Protein AF-0000000067714192 (afdb_homodimer)

InterPro domains:
  IPR023753 FAD/NAD(P)-binding domain [PF07992] (8-275)
  IPR036188 FAD/NAD(P)-binding domain superfamily [G3DSA:3.50.50.60] (8-291)
  IPR036188 FAD/NAD(P)-binding domain superfamily [G3DSA:3.50.50.60] (118-226)
  IPR036188 FAD/NAD(P)-binding domain superfamily [SSF51905] (7-292)
  IPR050097 Ferredoxin--NADP reductase type 2 [PTHR48105] (6-290)

Structure (mmCIF, N/CA/C/O backbone):
data_AF-0000000067714192-model_v1
#
loop_
_entity.id
_entity.type
_entity.pdbx_description
1 polymer 'Thioredoxin reductase'
#
loop_
_atom_site.group_PDB
_atom_site.id
_atom_site.type_symbol
_atom_site.label_atom_id
_atom_site.label_alt_id
_atom_site.label_comp_id
_atom_site.label_asym_id
_atom_site.label_entity_id
_atom_site.label_seq_id
_atom_site.pdbx_PDB_ins_code
_atom_site.Cartn_x
_atom_site.Cartn_y
_atom_site.Cartn_z
_atom_site.occupancy
_atom_site.B_iso_or_equiv
_atom_site.auth_seq_id
_atom_site.auth_comp_id
_atom_site.auth_asym_id
_atom_site.auth_atom_id
_atom_site.pdbx_PDB_model_num
ATOM 1 N N . MET A 1 1 ? -22.681 7.997 22.693 1 33.44 1 MET A N 1
ATOM 2 C CA . MET A 1 1 ? -22.367 9.138 21.837 1 33.44 1 MET A CA 1
ATOM 3 C C . MET A 1 1 ? -23.641 9.823 21.355 1 33.44 1 MET A C 1
ATOM 5 O O . MET A 1 1 ? -24.533 9.172 20.809 1 33.44 1 MET A O 1
ATOM 9 N N . SER A 1 2 ? -24.089 10.83 21.745 1 40.63 2 SER A N 1
ATOM 10 C CA . SER A 1 2 ? -25.337 11.473 21.351 1 40.63 2 SER A CA 1
ATOM 11 C C . SER A 1 2 ? -25.428 11.623 19.836 1 40.63 2 SER A C 1
ATOM 13 O O . SER A 1 2 ? -24.454 12.009 19.186 1 40.63 2 SER A O 1
ATOM 15 N N . SER A 1 3 ? -26.348 10.933 19.019 1 48.29 3 SER A N 1
ATOM 16 C CA . SER A 1 3 ? -26.81 10.822 17.64 1 48.29 3 SER A CA 1
ATOM 17 C C . SER A 1 3 ? -26.61 12.13 16.883 1 48.29 3 SER A C 1
ATOM 19 O O . SER A 1 3 ? -26.661 12.155 15.651 1 48.29 3 SER A O 1
ATOM 21 N N . HIS A 1 4 ? -26.551 13.321 17.581 1 57.47 4 HIS A N 1
ATOM 22 C CA . HIS A 1 4 ? -26.881 14.547 16.861 1 57.47 4 HIS A CA 1
ATOM 23 C C . HIS A 1 4 ? -25.623 15.325 16.492 1 57.47 4 HIS A C 1
ATOM 25 O O . HIS A 1 4 ? -25.703 16.372 15.847 1 57.47 4 HIS A O 1
ATOM 31 N N . ASP A 1 5 ? -24.314 14.76 16.749 1 85.01 5 ASP A N 1
ATOM 32 C CA . ASP A 1 5 ? -23.232 15.71 16.506 1 85.01 5 ASP A CA 1
ATOM 33 C C . ASP A 1 5 ? -22.519 15.405 15.191 1 85.01 5 ASP A C 1
ATOM 35 O O . ASP A 1 5 ? -22.354 14.24 14.824 1 85.01 5 ASP A O 1
ATOM 39 N N . LEU A 1 6 ? -22.292 16.438 14.415 1 96.52 6 LEU A N 1
ATOM 40 C CA . LEU A 1 6 ? -21.572 16.409 13.146 1 96.52 6 LEU A CA 1
ATOM 41 C C . LEU A 1 6 ? -20.115 16.009 13.357 1 96.52 6 LEU A C 1
ATOM 43 O O . LEU A 1 6 ? -19.404 16.634 14.147 1 96.52 6 LEU A O 1
ATOM 47 N N . VAL A 1 7 ? -19.767 14.896 12.833 1 98.38 7 VAL A N 1
ATOM 48 C CA . VAL A 1 7 ? -18.371 14.479 12.919 1 98.38 7 VAL A CA 1
ATOM 49 C C . VAL A 1 7 ? -17.66 14.782 11.602 1 98.38 7 VAL A C 1
ATOM 51 O O . VAL A 1 7 ? -18.307 15.036 10.583 1 98.38 7 VAL A O 1
ATOM 54 N N . ASP A 1 8 ? -16.342 14.738 11.621 1 98.67 8 ASP A N 1
ATOM 55 C CA . ASP A 1 8 ? -15.588 15.054 10.412 1 98.67 8 ASP A CA 1
ATOM 56 C C . ASP A 1 8 ? -15.742 13.953 9.365 1 98.67 8 ASP A C 1
ATOM 58 O O . ASP A 1 8 ? -15.964 14.236 8.186 1 98.67 8 ASP A O 1
ATOM 62 N N . VAL A 1 9 ? -15.603 12.678 9.811 1 98.9 9 VAL A N 1
ATOM 63 C CA . VAL A 1 9 ? -15.588 11.597 8.831 1 98.9 9 VAL A CA 1
ATOM 64 C C . VAL A 1 9 ? -16.299 10.372 9.401 1 98.9 9 VAL A C 1
ATOM 66 O O . VAL A 1 9 ? -16.08 10.002 10.557 1 98.9 9 VAL A O 1
ATOM 69 N N . VAL A 1 10 ? -17.144 9.746 8.653 1 98.88 10 VAL A N 1
ATOM 70 C CA . VAL A 1 10 ? -17.643 8.402 8.925 1 98.88 10 VAL A CA 1
ATOM 71 C C . VAL A 1 10 ? -16.993 7.405 7.969 1 98.88 10 VAL A C 1
ATOM 73 O O . VAL A 1 10 ? -16.973 7.623 6.755 1 98.88 10 VAL A O 1
ATOM 76 N N . VAL A 1 11 ? -16.433 6.384 8.485 1 98.92 11 VAL A N 1
ATOM 77 C CA . VAL A 1 11 ? -15.836 5.296 7.717 1 98.92 11 VAL A CA 1
ATOM 78 C C . VAL A 1 11 ? -16.75 4.074 7.756 1 98.92 11 VAL A C 1
ATOM 80 O O . VAL A 1 11 ? -17.104 3.589 8.833 1 98.92 11 VAL A O 1
ATOM 83 N N . VAL A 1 12 ? -17.116 3.582 6.579 1 98.76 12 VAL A N 1
ATOM 84 C CA . VAL A 1 12 ? -17.978 2.409 6.484 1 98.76 12 VAL A CA 1
ATOM 85 C C . VAL A 1 12 ? -17.128 1.159 6.264 1 98.76 12 VAL A C 1
ATOM 87 O O . VAL A 1 12 ? -16.699 0.882 5.141 1 98.76 12 VAL A O 1
ATOM 90 N N . GLY A 1 13 ? -16.93 0.398 7.322 1 98.19 13 GLY A N 1
ATOM 91 C CA . GLY A 1 13 ? -16.106 -0.799 7.272 1 98.19 13 GLY A CA 1
ATOM 92 C C . GLY A 1 13 ? -14.845 -0.691 8.109 1 98.19 13 GLY A C 1
ATOM 93 O O . GLY A 1 13 ? -14.107 0.291 8.006 1 98.19 13 GLY A O 1
ATOM 94 N N . ALA A 1 14 ? -14.579 -1.735 8.868 1 97.88 14 ALA A N 1
ATOM 95 C CA . ALA A 1 14 ? -13.398 -1.758 9.727 1 97.88 14 ALA A CA 1
ATOM 96 C C . ALA A 1 14 ? -12.445 -2.878 9.32 1 97.88 14 ALA A C 1
ATOM 98 O O . ALA A 1 14 ? -11.911 -3.588 10.175 1 97.88 14 ALA A O 1
ATOM 99 N N . GLY A 1 15 ? -12.354 -3.084 8.02 1 97.25 15 GLY A N 1
ATOM 100 C CA . GLY A 1 15 ? -11.248 -3.879 7.512 1 97.25 15 GLY A CA 1
ATOM 101 C C . GLY A 1 15 ? -9.929 -3.13 7.504 1 97.25 15 GLY A C 1
ATOM 102 O O . GLY A 1 15 ? -9.811 -2.064 8.111 1 97.25 15 GLY A O 1
ATOM 103 N N . ALA A 1 16 ? -8.977 -3.646 6.819 1 97 16 ALA A N 1
ATOM 104 C CA . ALA A 1 16 ? -7.634 -3.073 6.791 1 97 16 ALA A CA 1
ATOM 105 C C . ALA A 1 16 ? -7.662 -1.632 6.288 1 97 16 ALA A C 1
ATOM 107 O O . ALA A 1 16 ? -7.055 -0.745 6.892 1 97 16 ALA A O 1
ATOM 108 N N . ALA A 1 17 ? -8.374 -1.4 5.225 1 97.88 17 ALA A N 1
ATOM 109 C CA . ALA A 1 17 ? -8.434 -0.069 4.628 1 97.88 17 ALA A CA 1
ATOM 110 C C . ALA A 1 17 ? -9.125 0.921 5.562 1 97.88 17 ALA A C 1
ATOM 112 O O . ALA A 1 17 ? -8.62 2.022 5.794 1 97.88 17 ALA A O 1
ATOM 113 N N . GLY A 1 18 ? -10.273 0.544 6.065 1 98.68 18 GLY A N 1
ATOM 114 C CA . GLY A 1 18 ? -11.028 1.427 6.94 1 98.68 18 GLY A CA 1
ATOM 115 C C . GLY A 1 18 ? -10.28 1.79 8.21 1 98.68 18 GLY A C 1
ATOM 116 O O . GLY A 1 18 ? -10.261 2.954 8.614 1 98.68 18 GLY A O 1
ATOM 117 N N . LEU A 1 19 ? -9.668 0.825 8.804 1 98.76 19 LEU A N 1
ATOM 118 C CA . LEU A 1 19 ? -8.937 1.064 10.043 1 98.76 19 LEU A CA 1
ATOM 119 C C . LEU A 1 19 ? -7.691 1.905 9.786 1 98.76 19 LEU A C 1
ATOM 121 O O . LEU A 1 19 ? -7.346 2.773 10.592 1 98.76 19 LEU A O 1
ATOM 125 N N . ALA A 1 20 ? -7.006 1.653 8.679 1 98.61 20 ALA A N 1
ATOM 126 C CA . ALA A 1 20 ? -5.843 2.466 8.334 1 98.61 20 ALA A CA 1
ATOM 127 C C . ALA A 1 20 ? -6.238 3.923 8.113 1 98.61 20 ALA A C 1
ATOM 129 O O . ALA A 1 20 ? -5.539 4.837 8.557 1 98.61 20 ALA A O 1
ATOM 130 N N . ALA A 1 21 ? -7.325 4.128 7.429 1 98.78 21 ALA A N 1
ATOM 131 C CA . ALA A 1 21 ? -7.836 5.482 7.231 1 98.78 21 ALA A CA 1
ATOM 132 C C . ALA A 1 21 ? -8.164 6.145 8.565 1 98.78 21 ALA A C 1
ATOM 134 O O . ALA A 1 21 ? -7.83 7.312 8.784 1 98.78 21 ALA A O 1
ATOM 135 N N . ALA A 1 22 ? -8.811 5.397 9.41 1 98.89 22 ALA A N 1
ATOM 136 C CA . ALA A 1 22 ? -9.234 5.91 10.711 1 98.89 22 ALA A CA 1
ATOM 137 C C . ALA A 1 22 ? -8.031 6.328 11.552 1 98.89 22 ALA A C 1
ATOM 139 O O . ALA A 1 22 ? -8.058 7.37 12.21 1 98.89 22 ALA A O 1
ATOM 140 N N . VAL A 1 23 ? -6.982 5.546 11.557 1 98.78 23 VAL A N 1
ATOM 141 C CA . VAL A 1 23 ? -5.774 5.871 12.309 1 98.78 23 VAL A CA 1
ATOM 142 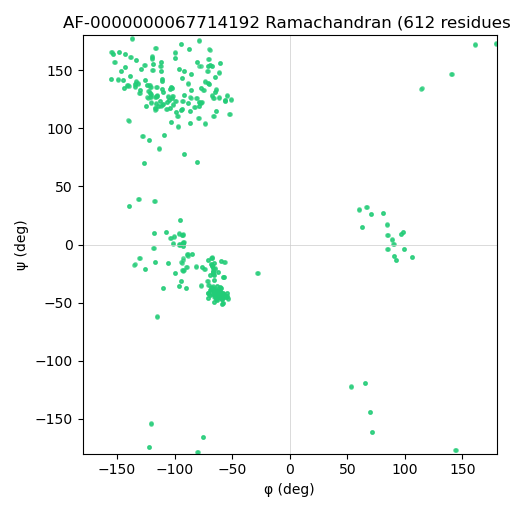C C . VAL A 1 23 ? -5.155 7.156 11.762 1 98.78 23 VAL A C 1
ATOM 144 O O . VAL A 1 23 ? -4.821 8.065 12.526 1 98.78 23 VAL A O 1
ATOM 147 N N . ALA A 1 24 ? -5.027 7.24 10.439 1 98.5 24 ALA A N 1
ATOM 148 C CA . ALA A 1 24 ? -4.46 8.435 9.821 1 98.5 24 ALA A CA 1
ATOM 149 C C . ALA A 1 24 ? -5.257 9.68 10.2 1 98.5 24 ALA A C 1
ATOM 151 O O . ALA A 1 24 ? -4.679 10.718 10.531 1 98.5 24 ALA A O 1
ATOM 152 N N . LEU A 1 25 ? -6.543 9.571 10.159 1 98.81 25 LEU A N 1
ATOM 153 C CA . LEU A 1 25 ? -7.42 10.693 10.478 1 98.81 25 LEU A CA 1
ATOM 154 C C . LEU A 1 25 ? -7.383 11.004 11.971 1 98.81 25 LEU A C 1
ATOM 156 O O . LEU A 1 25 ? -7.376 12.172 12.365 1 98.81 25 LEU A O 1
ATOM 160 N N . GLY A 1 26 ? -7.397 9.916 12.782 1 98.67 26 GLY A N 1
ATOM 161 C CA . GLY A 1 26 ? -7.262 10.121 14.216 1 98.67 26 GLY A CA 1
ATOM 162 C C . GLY A 1 26 ? -5.985 10.845 14.598 1 98.67 26 GLY A C 1
ATOM 163 O O . GLY A 1 26 ? -6.013 11.783 15.398 1 98.67 26 GLY A O 1
ATOM 164 N N . ARG A 1 27 ? -4.897 10.507 13.988 1 98.48 27 ARG A N 1
ATOM 165 C CA . ARG A 1 27 ? -3.607 11.139 14.247 1 98.48 27 ARG A CA 1
ATOM 166 C C . ARG A 1 27 ? -3.602 12.588 13.772 1 98.48 27 ARG A C 1
ATOM 168 O O . ARG A 1 27 ? -2.722 13.366 14.145 1 98.48 27 ARG A O 1
ATOM 175 N N . SER A 1 28 ? -4.52 12.897 12.93 1 98.27 28 SER A N 1
ATOM 176 C CA . SER A 1 28 ? -4.67 14.264 12.44 1 98.27 28 SER A CA 1
ATOM 177 C C . SER A 1 28 ? -5.727 15.023 13.235 1 98.27 28 SER A C 1
ATOM 179 O O . SER A 1 28 ? -6.211 16.068 12.795 1 98.27 28 SER A O 1
ATOM 181 N N . LEU A 1 29 ? -6.212 14.462 14.339 1 98.31 29 LEU A N 1
ATOM 182 C CA . LEU A 1 29 ? -7.09 15.069 15.335 1 98.31 29 LEU A CA 1
ATOM 183 C C . LEU A 1 29 ? -8.492 15.274 14.771 1 98.31 29 LEU A C 1
ATOM 185 O O . LEU A 1 29 ? -9.2 16.198 15.177 1 98.31 29 LEU A O 1
ATOM 189 N N . ARG A 1 30 ? -8.861 14.502 13.831 1 98.63 30 ARG A N 1
ATOM 190 C CA . ARG A 1 30 ? -10.212 14.564 13.283 1 98.63 30 ARG A CA 1
ATOM 191 C C . ARG A 1 30 ? -11.175 13.712 14.103 1 98.63 30 ARG A C 1
ATOM 193 O O . ARG A 1 30 ? -10.786 12.678 14.65 1 98.63 30 ARG A O 1
ATOM 200 N N . SER A 1 31 ? -12.375 14.146 14.19 1 98.68 31 SER A N 1
ATOM 201 C CA . SER A 1 31 ? -13.421 13.302 14.758 1 98.68 31 SER A CA 1
ATOM 202 C C . SER A 1 31 ? -13.884 12.248 13.758 1 98.68 31 SER A C 1
ATOM 204 O O . SER A 1 31 ? -14.347 12.582 12.665 1 98.68 31 SER A O 1
ATOM 206 N N . VAL A 1 32 ? -13.757 10.95 14.154 1 98.83 32 VAL A N 1
ATOM 207 C CA . VAL A 1 32 ? -14.013 9.854 13.226 1 98.83 32 VAL A CA 1
ATOM 208 C C . VAL A 1 32 ? -14.882 8.796 13.903 1 98.83 32 VAL A C 1
ATOM 210 O O . VAL A 1 32 ? -14.65 8.442 15.061 1 98.83 32 VAL A O 1
ATOM 213 N N . ILE A 1 33 ? -15.887 8.304 13.193 1 98.8 33 ILE A N 1
ATOM 214 C CA . ILE A 1 33 ? -16.664 7.138 13.6 1 98.8 33 ILE A CA 1
ATOM 215 C C . ILE A 1 33 ? -16.564 6.053 12.531 1 98.8 33 ILE A C 1
ATOM 217 O O . ILE A 1 33 ? -16.808 6.312 11.35 1 98.8 33 ILE A O 1
ATOM 221 N N . VAL A 1 34 ? -16.179 4.854 12.917 1 98.8 34 VAL A N 1
ATOM 222 C CA . VAL A 1 34 ? -16.151 3.689 12.038 1 98.8 34 VAL A CA 1
ATOM 223 C C . VAL A 1 34 ? -17.355 2.795 12.327 1 98.8 34 VAL A C 1
ATOM 225 O O . VAL A 1 34 ? -17.604 2.43 13.478 1 98.8 34 VAL A O 1
ATOM 228 N N . ILE A 1 35 ? -18.109 2.488 11.296 1 98.6 35 ILE A N 1
ATOM 229 C CA . ILE A 1 35 ? -19.242 1.576 11.416 1 98.6 35 ILE A CA 1
ATOM 230 C C . ILE A 1 35 ? -18.9 0.239 10.763 1 98.6 35 ILE A C 1
ATOM 232 O O . ILE A 1 35 ? -18.555 0.189 9.58 1 98.6 35 ILE A O 1
ATOM 236 N N . ASP A 1 36 ? -18.965 -0.842 11.477 1 97.31 36 ASP A N 1
ATOM 237 C CA . ASP A 1 36 ? -18.548 -2.147 10.975 1 97.31 36 ASP A CA 1
ATOM 238 C C . ASP A 1 36 ? -19.623 -3.202 11.228 1 97.31 36 ASP A C 1
ATOM 240 O O . ASP A 1 36 ? -20.097 -3.354 12.356 1 97.31 36 ASP A O 1
ATOM 244 N N . ALA A 1 37 ? -19.959 -3.943 10.207 1 94.12 37 ALA A N 1
ATOM 245 C CA . ALA A 1 37 ? -21.007 -4.957 10.301 1 94.12 37 ALA A CA 1
ATOM 246 C C . ALA A 1 37 ? -20.433 -6.298 10.748 1 94.12 37 ALA A C 1
ATOM 248 O O . ALA A 1 37 ? -21.175 -7.265 10.94 1 94.12 37 ALA A O 1
ATOM 249 N N . GLY A 1 38 ? -19.096 -6.433 10.835 1 89.05 38 GLY A N 1
ATOM 250 C CA . GLY A 1 38 ? -18.463 -7.636 11.351 1 89.05 38 GLY A CA 1
ATOM 251 C C . GLY A 1 38 ? -18.367 -8.748 10.323 1 89.05 38 GLY A C 1
ATOM 252 O O . GLY A 1 38 ? -18.437 -9.929 10.669 1 89.05 38 GLY A O 1
ATOM 253 N N . GLN A 1 39 ? -18.317 -8.421 9.081 1 83.65 39 GLN A N 1
ATOM 254 C CA . GLN A 1 39 ? -18.246 -9.41 8.011 1 83.65 39 GLN A CA 1
ATOM 255 C C . GLN A 1 39 ? -17.069 -9.129 7.08 1 83.65 39 GLN A C 1
ATOM 257 O O . GLN A 1 39 ? -17.262 -8.841 5.897 1 83.65 39 GLN A O 1
ATOM 262 N N . PRO A 1 40 ? -15.895 -9.372 7.65 1 81.53 40 PRO A N 1
ATOM 263 C CA . PRO A 1 40 ? -14.73 -9.105 6.804 1 81.53 40 PRO A CA 1
ATOM 264 C C . PRO A 1 40 ? -14.57 -10.127 5.681 1 81.53 40 PRO A C 1
ATOM 266 O O . PRO A 1 40 ? -14.871 -11.309 5.869 1 81.53 40 PRO A O 1
ATOM 269 N N . ARG A 1 41 ? -14.015 -9.677 4.576 1 79.26 41 ARG A N 1
ATOM 270 C CA . ARG A 1 41 ? -13.801 -10.521 3.405 1 79.26 41 ARG A CA 1
ATOM 271 C C . ARG A 1 41 ? -12.889 -11.697 3.736 1 79.26 41 ARG A C 1
ATOM 273 O O . ARG A 1 41 ? -13.094 -12.807 3.242 1 79.26 41 ARG A O 1
ATOM 280 N N . ASN A 1 42 ? -11.914 -11.468 4.58 1 76.67 42 ASN A N 1
ATOM 281 C CA . ASN A 1 42 ? -10.875 -12.462 4.83 1 76.67 42 ASN A CA 1
ATOM 282 C C . ASN A 1 42 ? -11.2 -13.317 6.052 1 76.67 42 ASN A C 1
ATOM 284 O O . ASN A 1 42 ? -10.31 -13.938 6.635 1 76.67 42 ASN A O 1
ATOM 288 N N . SER A 1 43 ? -12.431 -13.372 6.415 1 77.48 43 SER A N 1
ATOM 289 C CA . SER A 1 43 ? -12.823 -14.095 7.62 1 77.48 43 SER A CA 1
ATOM 290 C C . SER A 1 43 ? -12.617 -15.597 7.456 1 77.48 43 SER A C 1
ATOM 292 O O . SER A 1 43 ? -12.536 -16.329 8.444 1 77.48 43 SER A O 1
ATOM 294 N N . TYR A 1 44 ? -12.369 -16.011 6.297 1 79.62 44 TYR A N 1
ATOM 295 C CA . TYR A 1 44 ? -12.276 -17.439 6.014 1 79.62 44 TYR A CA 1
ATOM 296 C C . TYR A 1 44 ? -10.832 -17.919 6.098 1 79.62 44 TYR A C 1
ATOM 298 O O . TYR A 1 44 ? -10.575 -19.123 6.172 1 79.62 44 TYR A O 1
ATOM 306 N N . ALA A 1 45 ? -9.924 -16.949 6.081 1 84.37 45 ALA A N 1
ATOM 307 C CA . ALA A 1 45 ? -8.506 -17.3 6.05 1 84.37 45 ALA A CA 1
ATOM 308 C C . ALA A 1 45 ? -7.934 -17.394 7.462 1 84.37 45 ALA A C 1
ATOM 310 O O . ALA A 1 45 ? -8.367 -16.673 8.363 1 84.37 45 ALA A O 1
ATOM 311 N N . HIS A 1 46 ? -6.961 -18.247 7.586 1 88.64 46 HIS A N 1
ATOM 312 C CA . HIS A 1 46 ? -6.33 -18.424 8.889 1 88.64 46 HIS A CA 1
ATOM 313 C C . HIS A 1 46 ? -5.114 -17.516 9.041 1 88.64 46 HIS A C 1
ATOM 315 O O . HIS A 1 46 ? -4.652 -17.272 10.157 1 88.64 46 HIS A O 1
ATOM 321 N N . ALA A 1 47 ? -4.611 -17.125 7.938 1 93.54 47 ALA A N 1
ATOM 322 C CA . ALA A 1 47 ? -3.383 -16.335 7.955 1 93.54 47 ALA A CA 1
ATOM 323 C C . ALA A 1 47 ? -3.382 -15.299 6.835 1 93.54 47 ALA A C 1
ATOM 325 O O . ALA A 1 47 ? -3.903 -15.552 5.746 1 93.54 47 ALA A O 1
ATOM 326 N N . ALA A 1 48 ? -2.882 -14.168 7.142 1 94.33 48 ALA A N 1
ATOM 327 C CA . ALA A 1 48 ? -2.58 -13.154 6.135 1 94.33 48 ALA A CA 1
ATOM 328 C C . ALA A 1 48 ? -1.085 -13.113 5.83 1 94.33 48 ALA A C 1
ATOM 330 O O . ALA A 1 48 ? -0.258 -13.117 6.745 1 94.33 48 ALA A O 1
ATOM 331 N N . HIS A 1 49 ? -0.792 -13.068 4.569 1 95.75 49 HIS A N 1
ATOM 332 C CA . HIS A 1 49 ? 0.604 -13.079 4.145 1 95.75 49 HIS A CA 1
ATOM 333 C C . HIS A 1 49 ? 0.952 -11.817 3.362 1 95.75 49 HIS A C 1
ATOM 335 O O . HIS A 1 49 ? 0.059 -11.097 2.909 1 95.75 49 HIS A O 1
ATOM 341 N N . ASN A 1 50 ? 2.252 -11.514 3.237 1 96.43 50 ASN A N 1
ATOM 342 C CA . ASN A 1 50 ? 2.754 -10.307 2.589 1 96.43 50 ASN A CA 1
ATOM 343 C C . ASN A 1 50 ? 2.381 -9.053 3.375 1 96.43 50 ASN A C 1
ATOM 345 O O . ASN A 1 50 ? 2.055 -8.021 2.786 1 96.43 50 ASN A O 1
ATOM 349 N N . VAL A 1 51 ? 2.324 -9.202 4.656 1 96.54 51 VAL A N 1
ATOM 350 C CA . VAL A 1 51 ? 2.177 -8.095 5.595 1 96.54 51 VAL A CA 1
ATOM 351 C C . VAL A 1 51 ? 3.478 -7.899 6.37 1 96.54 51 VAL A C 1
ATOM 353 O O . VAL A 1 51 ? 3.694 -8.536 7.403 1 96.54 51 VAL A O 1
ATOM 356 N N . LEU A 1 52 ? 4.294 -7.029 5.894 1 96.4 52 LEU A N 1
ATOM 357 C CA . LEU A 1 52 ? 5.669 -6.892 6.363 1 96.4 52 LEU A CA 1
ATOM 358 C C . LEU A 1 52 ? 5.715 -6.772 7.883 1 96.4 52 LEU A C 1
ATOM 360 O O . LEU A 1 52 ? 5.072 -5.893 8.46 1 96.4 52 LEU A O 1
ATOM 364 N N . GLY A 1 53 ? 6.433 -7.581 8.51 1 97.23 53 GLY A N 1
ATOM 365 C CA . GLY A 1 53 ? 6.605 -7.596 9.954 1 97.23 53 GLY A CA 1
ATOM 366 C C . GLY A 1 53 ? 5.519 -8.37 10.677 1 97.23 53 GLY A C 1
ATOM 367 O O . GLY A 1 53 ? 5.556 -8.504 11.902 1 97.23 53 GLY A O 1
ATOM 368 N N . GLN A 1 54 ? 4.533 -8.858 9.958 1 97.53 54 GLN A N 1
ATOM 369 C CA . GLN A 1 54 ? 3.42 -9.605 10.534 1 97.53 54 GLN A CA 1
ATOM 370 C C . GLN A 1 54 ? 3.037 -10.789 9.651 1 97.53 54 GLN A C 1
ATOM 372 O O . GLN A 1 54 ? 1.853 -11.079 9.471 1 97.53 54 GLN A O 1
ATOM 377 N N . GLU A 1 55 ? 4.015 -11.355 9.002 1 96.82 55 GLU A N 1
ATOM 378 C CA . GLU A 1 55 ? 3.806 -12.477 8.093 1 96.82 55 GLU A CA 1
ATOM 379 C C . GLU A 1 55 ? 3.101 -13.634 8.797 1 96.82 55 GLU A C 1
ATOM 381 O O . GLU A 1 55 ? 3.581 -14.13 9.818 1 96.82 55 GLU A O 1
ATOM 386 N N . GLY A 1 56 ? 1.943 -14.08 8.222 1 95.83 56 GLY A N 1
ATOM 387 C CA . GLY A 1 56 ? 1.226 -15.224 8.763 1 95.83 56 GLY A CA 1
ATOM 388 C C . GLY A 1 56 ? 0.28 -14.856 9.89 1 95.83 56 GLY A C 1
ATOM 389 O O . GLY A 1 56 ? -0.326 -15.733 10.51 1 95.83 56 GLY A O 1
ATOM 390 N N . ILE A 1 57 ? 0.105 -13.607 10.11 1 96.51 57 ILE A N 1
ATOM 391 C CA . ILE A 1 57 ? -0.77 -13.174 11.195 1 96.51 57 ILE A CA 1
ATOM 392 C C . ILE A 1 57 ? -2.208 -13.592 10.896 1 96.51 57 ILE A C 1
ATOM 394 O O . ILE A 1 57 ? -2.651 -13.536 9.746 1 96.51 57 ILE A O 1
ATOM 398 N N . ALA A 1 58 ? -2.932 -13.961 11.939 1 95.79 58 ALA A N 1
ATOM 399 C CA . ALA A 1 58 ? -4.364 -14.186 11.763 1 95.79 58 ALA A CA 1
ATOM 400 C C . ALA A 1 58 ? -5.082 -12.891 11.396 1 95.79 58 ALA A C 1
ATOM 402 O O . ALA A 1 58 ? -4.894 -11.862 12.05 1 95.79 58 ALA A O 1
ATOM 403 N N . PRO A 1 59 ? -5.91 -12.903 10.383 1 94.34 59 PRO A N 1
ATOM 404 C CA . PRO A 1 59 ? -6.592 -11.676 9.965 1 94.34 59 PRO A CA 1
ATOM 405 C C . PRO A 1 59 ? -7.359 -11.01 11.105 1 94.34 59 PRO A C 1
ATOM 407 O O . PRO A 1 59 ? -7.306 -9.786 11.257 1 94.34 59 PRO A O 1
ATOM 410 N N . ALA A 1 60 ? -8.02 -11.776 11.899 1 94.95 60 ALA A N 1
ATOM 411 C CA . ALA A 1 60 ? -8.77 -11.235 13.03 1 94.95 60 ALA A CA 1
ATOM 412 C C . ALA A 1 60 ? -7.845 -10.513 14.006 1 94.95 60 ALA A C 1
ATOM 414 O O . ALA A 1 60 ? -8.209 -9.475 14.563 1 94.95 60 ALA A O 1
ATOM 415 N N . GLU A 1 61 ? -6.69 -11.08 14.254 1 97 61 GLU A N 1
ATOM 416 C CA . GLU A 1 61 ? -5.72 -10.449 15.144 1 97 61 GLU A CA 1
ATOM 417 C C . GLU A 1 61 ? -5.24 -9.115 14.58 1 97 61 GLU A C 1
ATOM 419 O O . GLU A 1 61 ? -5.127 -8.13 15.313 1 97 61 GLU A O 1
ATOM 424 N N . LEU A 1 62 ? -4.937 -9.066 13.299 1 97.09 62 LEU A N 1
ATOM 425 C CA . LEU A 1 62 ? -4.526 -7.827 12.649 1 97.09 62 LEU A CA 1
ATOM 426 C C . LEU A 1 62 ? -5.588 -6.746 12.819 1 97.09 62 LEU A C 1
ATOM 428 O O . LEU A 1 62 ? -5.27 -5.605 13.164 1 97.09 62 LEU A O 1
ATOM 432 N N . LEU A 1 63 ? -6.823 -7.093 12.614 1 97.08 63 LEU A N 1
ATOM 433 C CA . LEU A 1 63 ? -7.911 -6.125 12.701 1 97.08 63 LEU A CA 1
ATOM 434 C C . LEU A 1 63 ? -8.111 -5.661 14.14 1 97.08 63 LEU A C 1
ATOM 436 O O . LEU A 1 63 ? -8.41 -4.49 14.383 1 97.08 63 LEU A O 1
ATOM 440 N N . GLU A 1 64 ? -7.938 -6.593 15.044 1 97.6 64 GLU A N 1
ATOM 441 C CA . GLU A 1 64 ? -8.054 -6.209 16.448 1 97.6 64 GLU A CA 1
ATOM 442 C C . GLU A 1 64 ? -6.967 -5.213 16.84 1 97.6 64 GLU A C 1
ATOM 444 O O . GLU A 1 64 ? -7.232 -4.25 17.563 1 97.6 64 GLU A O 1
ATOM 449 N N . LYS A 1 65 ? -5.754 -5.442 16.424 1 98.28 65 LYS A N 1
ATOM 450 C CA . LYS A 1 65 ? -4.676 -4.484 16.652 1 98.28 65 LYS A CA 1
ATOM 451 C C . LYS A 1 65 ? -5.007 -3.128 16.036 1 98.28 65 LYS A C 1
ATOM 453 O O . LYS A 1 65 ? -4.809 -2.088 16.669 1 98.28 65 LYS A O 1
ATOM 458 N N . GLY A 1 66 ? -5.532 -3.155 14.788 1 98.28 66 GLY A N 1
ATOM 459 C CA . GLY A 1 66 ? -5.919 -1.926 14.114 1 98.28 66 GLY A CA 1
ATOM 460 C C . GLY A 1 66 ? -7.001 -1.159 14.849 1 98.28 66 GLY A C 1
ATOM 461 O O . GLY A 1 66 ? -6.949 0.07 14.935 1 98.28 66 GLY A O 1
ATOM 462 N N . ARG A 1 67 ? -7.978 -1.887 15.368 1 98.56 67 ARG A N 1
ATOM 463 C CA . ARG A 1 67 ? -9.048 -1.261 16.139 1 98.56 67 ARG A CA 1
ATOM 464 C C . ARG A 1 67 ? -8.497 -0.585 17.39 1 98.56 67 ARG A C 1
ATOM 466 O O . ARG A 1 67 ? -8.894 0.534 17.723 1 98.56 67 ARG A O 1
ATOM 473 N N . ALA A 1 68 ? -7.636 -1.285 18.071 1 98.78 68 ALA A N 1
ATOM 474 C CA . ALA A 1 68 ? -7.033 -0.725 19.278 1 98.78 68 ALA A CA 1
ATOM 475 C C . ALA A 1 68 ? -6.246 0.543 18.959 1 98.78 68 ALA A C 1
ATOM 477 O O . ALA A 1 68 ? -6.32 1.529 19.697 1 98.78 68 ALA A O 1
ATOM 478 N N . GLU A 1 69 ? -5.503 0.512 17.907 1 98.71 69 GLU A N 1
ATOM 479 C CA . GLU A 1 69 ? -4.744 1.68 17.469 1 98.71 69 GLU A CA 1
ATOM 480 C C . GLU A 1 69 ? -5.665 2.863 17.186 1 98.71 69 GLU A C 1
ATOM 482 O O . GLU A 1 69 ? -5.426 3.972 17.667 1 98.71 69 GLU A O 1
ATOM 487 N N . ALA A 1 70 ? -6.682 2.618 16.395 1 98.76 70 ALA A N 1
ATOM 488 C CA . ALA A 1 70 ? -7.63 3.676 16.057 1 98.76 70 ALA A CA 1
ATOM 489 C C . ALA A 1 70 ? -8.251 4.278 17.315 1 98.76 70 ALA A C 1
ATOM 491 O O . ALA A 1 70 ? -8.306 5.501 17.463 1 98.76 70 ALA A O 1
ATOM 492 N N . ARG A 1 71 ? -8.634 3.454 18.248 1 98.76 71 ARG A N 1
ATOM 493 C CA . ARG A 1 71 ? -9.244 3.919 19.489 1 98.76 71 ARG A CA 1
ATOM 494 C C . ARG A 1 71 ? -8.268 4.77 20.294 1 98.76 71 ARG A C 1
ATOM 496 O O . ARG A 1 71 ? -8.669 5.738 20.943 1 98.76 71 ARG A O 1
ATOM 503 N N . SER A 1 72 ? -7.048 4.417 20.248 1 98.57 72 SER A N 1
ATOM 504 C CA . SER A 1 72 ? -6.04 5.133 21.023 1 98.57 72 SER A CA 1
ATOM 505 C C . SER A 1 72 ? -5.881 6.567 20.531 1 98.57 72 SER A C 1
ATOM 507 O O . SER A 1 72 ? -5.364 7.422 21.253 1 98.57 72 SER A O 1
ATOM 509 N N . TYR A 1 73 ? -6.365 6.857 19.361 1 98.43 73 TYR A N 1
ATOM 510 C CA . TYR A 1 73 ? -6.274 8.208 18.819 1 98.43 73 TYR A CA 1
ATOM 511 C C . TYR A 1 73 ? -7.635 8.895 18.834 1 98.43 73 TYR A C 1
ATOM 513 O O . TYR A 1 73 ? -7.845 9.886 18.131 1 98.43 73 TYR A O 1
ATOM 521 N N . GLY A 1 74 ? -8.611 8.29 19.514 1 98.28 74 GLY A N 1
ATOM 522 C CA . GLY A 1 74 ? -9.888 8.941 19.76 1 98.28 74 GLY A CA 1
ATOM 523 C C . GLY A 1 74 ? -10.961 8.546 18.764 1 98.28 74 GLY A C 1
ATOM 524 O O . GLY A 1 74 ? -12.068 9.089 18.787 1 98.28 74 GLY A O 1
ATOM 525 N N . VAL A 1 75 ? -10.71 7.554 17.924 1 98.75 75 VAL A N 1
ATOM 526 C CA . VAL A 1 75 ? -11.684 7.081 16.946 1 98.75 75 VAL A CA 1
ATOM 527 C C . VAL A 1 75 ? -12.737 6.22 17.639 1 98.75 75 VAL A C 1
ATOM 529 O O . VAL A 1 75 ? -12.406 5.382 18.482 1 98.75 75 VAL A O 1
ATOM 532 N N . THR A 1 76 ? -13.947 6.458 17.317 1 98.57 76 THR A N 1
ATOM 533 C CA . THR A 1 76 ? -15.027 5.594 17.779 1 98.57 76 THR A CA 1
ATOM 534 C C . THR A 1 76 ? -15.305 4.487 16.767 1 98.57 76 THR A C 1
ATOM 536 O O . THR A 1 76 ? -15.455 4.754 15.573 1 98.57 76 THR A O 1
ATOM 539 N N . ILE A 1 77 ? -15.333 3.289 17.22 1 98.34 77 ILE A N 1
ATOM 540 C CA . ILE A 1 77 ? -15.701 2.15 16.387 1 98.34 77 ILE A CA 1
ATOM 541 C C . ILE A 1 77 ? -16.987 1.518 16.916 1 98.34 77 ILE A C 1
ATOM 543 O O . ILE A 1 77 ? -17.037 1.064 18.062 1 98.34 77 ILE A O 1
ATOM 547 N N . ALA A 1 78 ? -17.951 1.481 16.098 1 97.02 78 ALA A N 1
ATOM 548 C CA . ALA A 1 78 ? -19.257 0.985 16.523 1 97.02 78 ALA A CA 1
ATOM 549 C C . ALA A 1 78 ? -19.725 -0.161 15.631 1 97.02 78 ALA A C 1
ATOM 551 O O . ALA A 1 78 ? -19.545 -0.121 14.412 1 97.02 78 ALA A O 1
ATOM 552 N N . PRO A 1 79 ? -20.276 -1.176 16.28 1 96.58 79 PRO A N 1
ATOM 553 C CA . PRO A 1 79 ? -20.903 -2.22 15.466 1 96.58 79 PRO A CA 1
ATOM 554 C C . PRO A 1 79 ? -22.183 -1.746 14.782 1 96.58 79 PRO A C 1
ATOM 556 O O . PRO A 1 79 ? -22.946 -0.969 15.361 1 96.58 79 PRO A O 1
ATOM 559 N N . GLY A 1 80 ? -22.34 -2.128 13.559 1 96.7 80 GLY A N 1
ATOM 560 C CA . GLY A 1 80 ? -23.553 -1.783 12.835 1 96.7 80 GLY A CA 1
ATOM 561 C C . GLY A 1 80 ? -23.399 -1.885 11.329 1 96.7 80 GLY A C 1
ATOM 562 O O . GLY A 1 80 ? -22.308 -2.166 10.829 1 96.7 80 GLY A O 1
ATOM 563 N N . ARG A 1 81 ? -24.515 -1.737 10.71 1 97.3 81 ARG A N 1
ATOM 564 C CA . ARG A 1 81 ? -24.575 -1.692 9.252 1 97.3 81 ARG A CA 1
ATOM 565 C C . ARG A 1 81 ? -25.18 -0.378 8.769 1 97.3 81 ARG A C 1
ATOM 567 O O . ARG A 1 81 ? -26.201 0.071 9.293 1 97.3 81 ARG A O 1
ATOM 574 N N . VAL A 1 82 ? -24.499 0.272 7.866 1 98.06 82 VAL A N 1
ATOM 575 C CA . VAL A 1 82 ? -25.065 1.479 7.272 1 98.06 82 VAL A CA 1
ATOM 576 C C . VAL A 1 82 ? -26.137 1.099 6.252 1 98.06 82 VAL A C 1
ATOM 578 O O . VAL A 1 82 ? -25.859 0.381 5.289 1 98.06 82 VAL A O 1
ATOM 581 N N . ALA A 1 83 ? -27.318 1.583 6.447 1 97.8 83 ALA A N 1
ATOM 582 C CA . ALA A 1 83 ? -28.446 1.222 5.592 1 97.8 83 ALA A CA 1
ATOM 583 C C . ALA A 1 83 ? -28.665 2.268 4.503 1 97.8 83 ALA A C 1
ATOM 585 O O . ALA A 1 83 ? -29.087 1.937 3.392 1 97.8 83 ALA A O 1
ATOM 586 N N . LYS A 1 84 ? -28.416 3.504 4.898 1 97.93 84 LYS A N 1
ATOM 587 C CA . LYS A 1 84 ? -28.745 4.601 3.992 1 97.93 84 LYS A CA 1
ATOM 588 C C . LYS A 1 84 ? -27.791 5.777 4.184 1 97.93 84 LYS A C 1
ATOM 590 O O . LYS A 1 84 ? -27.378 6.071 5.308 1 97.93 84 LYS A O 1
ATOM 595 N N . VAL A 1 85 ? -27.434 6.413 3.07 1 98.54 85 VAL A N 1
ATOM 596 C CA . VAL A 1 85 ? -26.658 7.648 3.095 1 98.54 85 VAL A CA 1
ATOM 597 C C . VAL A 1 85 ? -27.33 8.699 2.215 1 98.54 85 VAL A C 1
ATOM 599 O O . VAL A 1 85 ? -27.738 8.406 1.088 1 98.54 85 VAL A O 1
ATOM 602 N N . GLU A 1 86 ? -27.466 9.885 2.73 1 98.01 86 GLU A N 1
ATOM 603 C CA . GLU A 1 86 ? -28.072 10.992 1.997 1 98.01 86 GLU A CA 1
ATOM 604 C C . GLU A 1 86 ? -27.245 12.267 2.139 1 98.01 86 GLU A C 1
ATOM 606 O O . GLU A 1 86 ? -26.724 12.558 3.218 1 98.01 86 GLU A O 1
ATOM 611 N N . ARG A 1 87 ? -27.107 12.944 1.066 1 97.45 87 ARG A N 1
ATOM 612 C CA . ARG A 1 87 ? -26.467 14.254 1.123 1 97.45 87 ARG A CA 1
ATOM 613 C C . ARG A 1 87 ? -27.404 15.295 1.728 1 97.45 87 ARG A C 1
ATOM 615 O O . ARG A 1 87 ? -28.589 15.34 1.393 1 97.45 87 ARG A O 1
ATOM 622 N N . THR A 1 88 ? -26.969 16.068 2.612 1 95.96 88 THR A N 1
ATOM 623 C CA . THR A 1 88 ? -27.664 17.194 3.228 1 95.96 88 THR A CA 1
ATOM 624 C C . THR A 1 88 ? -26.81 18.456 3.166 1 95.96 88 THR A C 1
ATOM 626 O O . THR A 1 88 ? -26.05 18.744 4.093 1 95.96 88 THR A O 1
ATOM 629 N N . GLY A 1 89 ? -27.001 19.281 2.128 1 93.99 89 GLY A N 1
ATOM 630 C CA . GLY A 1 89 ? -26.091 20.394 1.913 1 93.99 89 GLY A CA 1
ATOM 631 C C . GLY A 1 89 ? -24.68 19.954 1.572 1 93.99 89 GLY A C 1
ATOM 632 O O . GLY A 1 89 ? -24.472 19.202 0.617 1 93.99 89 GLY A O 1
ATOM 633 N N . SER A 1 90 ? -23.784 20.334 2.399 1 94.71 90 SER A N 1
ATOM 634 C CA . SER A 1 90 ? -22.39 19.967 2.171 1 94.71 90 SER A CA 1
ATOM 635 C C . SER A 1 90 ? -21.979 18.788 3.046 1 94.71 90 SER A C 1
ATOM 637 O O . SER A 1 90 ? -20.807 18.407 3.072 1 94.71 90 SER A O 1
ATOM 639 N N . THR A 1 91 ? -23.009 18.244 3.726 1 97.73 91 THR A N 1
ATOM 640 C CA . THR A 1 91 ? -22.732 17.14 4.638 1 97.73 91 THR A CA 1
ATOM 641 C C . THR A 1 91 ? -23.544 15.906 4.257 1 97.73 91 THR A C 1
ATOM 643 O O . THR A 1 91 ? -24.182 15.878 3.202 1 97.73 91 THR A O 1
ATOM 646 N N . PHE A 1 92 ? -23.439 14.872 5.136 1 98.57 92 PHE A N 1
ATOM 647 C CA . PHE A 1 92 ? -24.127 13.613 4.875 1 98.57 92 PHE A CA 1
ATOM 648 C C . PHE A 1 92 ? -24.896 13.151 6.107 1 98.57 92 PHE A C 1
ATOM 650 O O . PHE A 1 92 ? -24.403 13.262 7.231 1 98.57 92 PHE A O 1
ATOM 657 N N . ALA A 1 93 ? -26.079 12.673 5.892 1 98.44 93 ALA A N 1
ATOM 658 C CA . ALA A 1 93 ? -26.846 11.928 6.888 1 98.44 93 ALA A CA 1
ATOM 659 C C . ALA A 1 93 ? -26.725 10.424 6.66 1 98.44 93 ALA A C 1
ATOM 661 O O . ALA A 1 93 ? -26.977 9.935 5.557 1 98.44 93 ALA A O 1
ATOM 662 N N . ILE A 1 94 ? -26.281 9.674 7.645 1 98.33 94 ILE A N 1
ATOM 663 C CA . ILE A 1 94 ? -26.024 8.239 7.571 1 98.33 94 ILE A CA 1
ATOM 664 C C . ILE A 1 94 ? -26.95 7.499 8.533 1 98.33 94 ILE A C 1
ATOM 666 O O . ILE A 1 94 ? -26.884 7.702 9.748 1 98.33 94 ILE A O 1
ATOM 670 N N . THR A 1 95 ? -27.798 6.663 8.01 1 98.2 95 THR A N 1
ATOM 671 C CA . THR A 1 95 ? -28.733 5.884 8.815 1 98.2 95 THR A CA 1
ATOM 672 C C . THR A 1 95 ? -28.243 4.448 8.975 1 98.2 95 THR A C 1
ATOM 674 O O . THR A 1 95 ? -27.905 3.788 7.991 1 98.2 95 THR A O 1
ATOM 677 N N . LEU A 1 96 ? -28.179 4.018 10.173 1 97.67 96 LEU A N 1
ATOM 678 C CA . LEU A 1 96 ? -27.791 2.64 10.453 1 97.67 96 LEU A CA 1
ATOM 679 C C . LEU A 1 96 ? -29.004 1.716 10.419 1 97.67 96 LEU A C 1
ATOM 681 O O . LEU A 1 96 ? -30.141 2.181 10.31 1 97.67 96 LEU A O 1
ATOM 685 N N . ASP A 1 97 ? -28.742 0.433 10.417 1 95.64 97 ASP A N 1
ATOM 686 C CA . ASP A 1 97 ? -29.809 -0.558 10.312 1 95.64 97 ASP A CA 1
ATOM 687 C C . ASP A 1 97 ? -30.726 -0.509 11.532 1 95.64 97 ASP A C 1
ATOM 689 O O . ASP A 1 97 ? -31.883 -0.927 11.463 1 95.64 97 ASP A O 1
ATOM 693 N N . ASP A 1 98 ? -30.285 0.055 12.696 1 95.22 98 ASP A N 1
ATOM 694 C CA . ASP A 1 98 ? -31.121 0.19 13.885 1 95.22 98 ASP A CA 1
ATOM 695 C C . ASP A 1 98 ? -31.83 1.542 13.907 1 95.22 98 ASP A C 1
ATOM 697 O O . ASP A 1 98 ? -32.385 1.941 14.933 1 95.22 98 ASP A O 1
ATOM 701 N N . ALA A 1 99 ? -31.65 2.326 12.933 1 94.83 99 ALA A N 1
ATOM 702 C CA . ALA A 1 99 ? -32.351 3.584 12.689 1 94.83 99 ALA A CA 1
ATOM 703 C C . ALA A 1 99 ? -31.634 4.751 13.361 1 94.83 99 ALA A C 1
ATOM 705 O O . ALA A 1 99 ? -32.082 5.897 13.272 1 94.83 99 ALA A O 1
ATOM 706 N N . SER A 1 100 ? -30.526 4.455 13.937 1 95.74 100 SER A N 1
ATOM 707 C CA . SER A 1 100 ? -29.734 5.573 14.44 1 95.74 100 SER A CA 1
ATOM 708 C C . SER A 1 100 ? -29.194 6.427 13.297 1 95.74 100 SER A C 1
ATOM 710 O O . SER A 1 100 ? -29.009 5.935 12.182 1 95.74 100 SER A O 1
ATOM 712 N N . LEU A 1 101 ? -28.981 7.676 13.662 1 96.4 101 LEU A N 1
ATOM 713 C CA . LEU A 1 101 ? -28.584 8.645 12.646 1 96.4 101 LEU A CA 1
ATOM 714 C C . LEU A 1 101 ? -27.253 9.297 13.006 1 96.4 101 LEU A C 1
ATOM 716 O O . LEU A 1 101 ? -27.041 9.69 14.156 1 96.4 101 LEU A O 1
ATOM 720 N N . LEU A 1 102 ? -26.352 9.33 12.009 1 97.57 102 LEU A N 1
ATOM 721 C CA . LEU A 1 102 ? -25.084 10.042 12.116 1 97.57 102 LEU A CA 1
ATOM 722 C C . LEU A 1 102 ? -24.983 11.135 11.057 1 97.57 102 LEU A C 1
ATOM 724 O O . LEU A 1 102 ? -25.592 11.03 9.99 1 97.57 102 LEU A O 1
ATOM 728 N N . HIS A 1 103 ? -24.277 12.166 11.353 1 98.05 103 HIS A N 1
ATOM 729 C CA . HIS A 1 103 ? -23.96 13.226 10.402 1 98.05 103 HIS A CA 1
ATOM 730 C C . HIS A 1 103 ? -22.452 13.396 10.25 1 98.05 103 HIS A C 1
ATOM 732 O O . HIS A 1 103 ? -21.713 13.334 11.236 1 98.05 103 HIS A O 1
ATOM 738 N N . SER A 1 104 ? -22.063 13.55 9.057 1 98.57 104 SER A N 1
ATOM 739 C CA . SER A 1 104 ? -20.627 13.668 8.826 1 98.57 104 SER A CA 1
ATOM 740 C C . SER A 1 104 ? -20.326 14.673 7.719 1 98.57 104 SER A C 1
ATOM 742 O O . SER A 1 104 ? -21.151 14.889 6.828 1 98.57 104 SER A O 1
ATOM 744 N N . ARG A 1 105 ? -19.161 15.274 7.774 1 98.65 105 ARG A N 1
ATOM 745 C CA . ARG A 1 105 ? -18.71 16.165 6.711 1 98.65 105 ARG A CA 1
ATOM 746 C C . ARG A 1 105 ? -18.227 15.373 5.5 1 98.65 105 ARG A C 1
ATOM 748 O O . ARG A 1 105 ? -18.413 15.799 4.359 1 98.65 105 ARG A O 1
ATOM 755 N N . ARG A 1 106 ? -17.618 14.232 5.699 1 98.84 106 ARG A N 1
ATOM 756 C CA . ARG A 1 106 ? -17.099 13.356 4.654 1 98.84 106 ARG A CA 1
ATOM 757 C C . ARG A 1 106 ? -17.39 11.893 4.971 1 98.84 106 ARG A C 1
ATOM 759 O O . ARG A 1 106 ? -17.648 11.542 6.125 1 98.84 106 ARG A O 1
ATOM 766 N N . ILE A 1 107 ? -17.316 11.029 3.936 1 98.82 107 ILE A N 1
ATOM 767 C CA . ILE A 1 107 ? -17.537 9.596 4.1 1 98.82 107 ILE A CA 1
ATOM 768 C C . ILE A 1 107 ? -16.443 8.819 3.372 1 98.82 107 ILE A C 1
ATOM 770 O O . ILE A 1 107 ? -16.016 9.208 2.282 1 98.82 107 ILE A O 1
ATOM 774 N N . ILE A 1 108 ? -16.001 7.752 3.987 1 98.89 108 ILE A N 1
ATOM 775 C CA . ILE A 1 108 ? -15.159 6.77 3.313 1 98.89 108 ILE A CA 1
ATOM 776 C C . ILE A 1 108 ? -15.904 5.442 3.202 1 98.89 108 ILE A C 1
ATOM 778 O O . ILE A 1 108 ? -16.313 4.865 4.213 1 98.89 108 ILE A O 1
ATOM 782 N N . LEU A 1 109 ? -16.112 5.006 2.028 1 98.8 109 LEU A N 1
ATOM 783 C CA . LEU A 1 109 ? -16.646 3.67 1.783 1 98.8 109 LEU A CA 1
ATOM 784 C C . LEU A 1 109 ? -15.526 2.638 1.731 1 98.8 109 LEU A C 1
ATOM 786 O O . LEU A 1 109 ? -14.807 2.545 0.733 1 98.8 109 LEU A O 1
ATOM 790 N N . ALA A 1 110 ? -15.356 1.837 2.75 1 98.33 110 ALA A N 1
ATOM 791 C CA . ALA A 1 110 ? -14.312 0.827 2.898 1 98.33 110 ALA A CA 1
ATOM 792 C C . ALA A 1 110 ? -14.9 -0.51 3.341 1 98.33 110 ALA A C 1
ATOM 794 O O . ALA A 1 110 ? -14.319 -1.205 4.177 1 98.33 110 ALA A O 1
ATOM 795 N N . HIS A 1 111 ? -16.054 -0.87 2.809 1 96.66 111 HIS A N 1
ATOM 796 C CA . HIS A 1 111 ? -16.806 -2.03 3.274 1 96.66 111 HIS A CA 1
ATOM 797 C C . HIS A 1 111 ? -16.446 -3.277 2.474 1 96.66 111 HIS A C 1
ATOM 799 O O . HIS A 1 111 ? -17.108 -4.31 2.595 1 96.66 111 HIS A O 1
ATOM 805 N N . GLY A 1 112 ? -15.463 -3.161 1.678 1 94.59 112 GLY A N 1
ATOM 806 C CA . GLY A 1 112 ? -14.876 -4.32 1.025 1 94.59 112 GLY A CA 1
ATOM 807 C C . GLY A 1 112 ? -15.764 -4.91 -0.055 1 94.59 112 GLY A C 1
ATOM 808 O O . GLY A 1 112 ? -16.538 -4.192 -0.691 1 94.59 112 GLY A O 1
ATOM 809 N N . ALA A 1 113 ? -15.483 -6.187 -0.417 1 93.91 113 ALA A N 1
ATOM 810 C CA . ALA A 1 113 ? -16.192 -6.949 -1.442 1 93.91 113 ALA A CA 1
ATOM 811 C C . ALA A 1 113 ? -16.524 -8.355 -0.95 1 93.91 113 ALA A C 1
ATOM 813 O O . ALA A 1 113 ? -16.002 -8.8 0.075 1 93.91 113 ALA A O 1
ATOM 814 N N . VAL A 1 114 ? -17.457 -8.905 -1.561 1 91.66 114 VAL A N 1
ATOM 815 C CA . VAL A 1 114 ? -17.783 -10.309 -1.33 1 91.66 114 VAL A CA 1
ATOM 816 C C . VAL A 1 114 ? -17.428 -11.132 -2.566 1 91.66 114 VAL A C 1
ATOM 818 O O . VAL A 1 114 ? -17.662 -10.698 -3.697 1 91.66 114 VAL A O 1
ATOM 821 N N . ASP A 1 115 ? -16.936 -12.327 -2.341 1 91.06 115 ASP A N 1
ATOM 822 C CA . ASP A 1 115 ? -16.547 -13.183 -3.457 1 91.06 115 ASP A CA 1
ATOM 823 C C . ASP A 1 115 ? -17.727 -14.02 -3.946 1 91.06 115 ASP A C 1
ATOM 825 O O . ASP A 1 115 ? -18.327 -14.767 -3.171 1 91.06 115 ASP A O 1
ATOM 829 N N . ASP A 1 116 ? -18.03 -13.844 -5.187 1 89.76 116 ASP A N 1
ATOM 830 C CA . ASP A 1 116 ? -18.99 -14.715 -5.858 1 89.76 116 ASP A CA 1
ATOM 831 C C . ASP A 1 116 ? -18.305 -15.96 -6.415 1 89.76 116 ASP A C 1
ATOM 833 O O . ASP A 1 116 ? -17.423 -15.86 -7.27 1 89.76 116 ASP A O 1
ATOM 837 N N . LEU A 1 117 ? -18.665 -17.131 -5.881 1 92 117 LEU A N 1
ATOM 838 C CA . LEU A 1 117 ? -18.042 -18.392 -6.267 1 92 117 LEU A CA 1
ATOM 839 C C . LEU A 1 117 ? -18.871 -19.106 -7.33 1 92 117 LEU A C 1
ATOM 841 O O . LEU A 1 117 ? -20.082 -18.894 -7.423 1 92 117 LEU A O 1
ATOM 845 N N . PRO A 1 118 ? -18.236 -19.89 -8.172 1 90.87 118 PRO A N 1
ATOM 846 C CA . PRO A 1 118 ? -19.012 -20.682 -9.13 1 90.87 118 PRO A CA 1
ATOM 847 C C . PRO A 1 118 ? -19.966 -21.661 -8.45 1 90.87 118 PRO A C 1
ATOM 849 O O . PRO A 1 118 ? -19.723 -22.078 -7.315 1 90.87 118 PRO A O 1
ATOM 852 N N . GLU A 1 119 ? -21.014 -22.01 -9.214 1 90.58 119 GLU A N 1
ATOM 853 C CA . GLU A 1 119 ? -22.044 -22.898 -8.683 1 90.58 119 GLU A CA 1
ATOM 854 C C . GLU A 1 119 ? -21.601 -24.357 -8.747 1 90.58 119 GLU A C 1
ATOM 856 O O . GLU A 1 119 ? -22.065 -25.116 -9.6 1 90.58 119 GLU A O 1
ATOM 861 N N . VAL A 1 120 ? -20.741 -24.748 -8.011 1 95.74 120 VAL A N 1
ATOM 862 C CA . VAL A 1 120 ? -20.302 -26.125 -7.811 1 95.74 120 VAL A CA 1
ATOM 863 C C . VAL A 1 120 ? -20.699 -26.597 -6.414 1 95.74 120 VAL A C 1
ATOM 865 O O . VAL A 1 120 ? -20.32 -25.983 -5.414 1 95.74 120 VAL A O 1
ATOM 868 N N . GLU A 1 121 ? -21.494 -27.628 -6.359 1 97.41 121 GLU A N 1
ATOM 869 C CA . GLU A 1 121 ? -22.028 -28.115 -5.091 1 97.41 121 GLU A CA 1
ATOM 870 C C . GLU A 1 121 ? -20.907 -28.437 -4.107 1 97.41 121 GLU A C 1
ATOM 872 O O . GLU A 1 121 ? -19.96 -29.148 -4.449 1 97.41 121 GLU A O 1
ATOM 877 N N . GLY A 1 122 ? -20.949 -27.801 -2.918 1 97.69 122 GLY A N 1
ATOM 878 C CA . GLY A 1 122 ? -20.021 -28.125 -1.846 1 97.69 122 GLY A CA 1
ATOM 879 C C . GLY A 1 122 ? -18.769 -27.268 -1.862 1 97.69 122 GLY A C 1
ATOM 880 O O . GLY A 1 122 ? -18.008 -27.254 -0.892 1 97.69 122 GLY A O 1
ATOM 881 N N . LEU A 1 123 ? -18.524 -26.563 -2.925 1 97.23 123 LEU A N 1
ATOM 882 C CA . LEU A 1 123 ? -17.285 -25.818 -3.117 1 97.23 123 LEU A CA 1
ATOM 883 C C . LEU A 1 123 ? -17.106 -24.769 -2.025 1 97.23 123 LEU A C 1
ATOM 885 O O . LEU A 1 123 ? -16.016 -24.626 -1.467 1 97.23 123 LEU A O 1
ATOM 889 N N . SER A 1 124 ? -18.146 -24.044 -1.67 1 94.91 124 SER A N 1
ATOM 890 C CA . SER A 1 124 ? -18.093 -22.913 -0.75 1 94.91 124 SER A CA 1
ATOM 891 C C . SER A 1 124 ? -17.735 -23.364 0.662 1 94.91 124 SER A C 1
ATOM 893 O O . SER A 1 124 ? -17.233 -22.573 1.463 1 94.91 124 SER A O 1
ATOM 895 N N . ASP A 1 125 ? -17.929 -24.653 0.969 1 95.77 125 ASP A N 1
ATOM 896 C CA . ASP A 1 125 ? -17.663 -25.179 2.305 1 95.77 125 ASP A CA 1
ATOM 897 C C . ASP A 1 125 ? -16.169 -25.158 2.617 1 95.77 125 ASP A C 1
ATOM 899 O O . ASP A 1 125 ? -15.771 -25.222 3.782 1 95.77 125 ASP A O 1
ATOM 903 N N . PHE A 1 126 ? -15.368 -25.034 1.572 1 95.84 126 PHE A N 1
ATOM 904 C CA . PHE A 1 126 ? -13.925 -25.132 1.752 1 95.84 126 PHE A CA 1
ATOM 905 C C . PHE A 1 126 ? -13.242 -23.825 1.367 1 95.84 126 PHE A C 1
ATOM 907 O O . PHE A 1 126 ? -12.014 -23.765 1.271 1 95.84 126 PHE A O 1
ATOM 914 N N . TRP A 1 127 ? -14.059 -22.814 1.156 1 94.21 127 TRP A N 1
ATOM 915 C CA . TRP A 1 127 ? -13.553 -21.51 0.741 1 94.21 127 TRP A CA 1
ATOM 916 C C . TRP A 1 127 ? -12.624 -20.924 1.798 1 94.21 127 TRP A C 1
ATOM 918 O O . TRP A 1 127 ? -12.971 -20.875 2.98 1 94.21 127 TRP A O 1
ATOM 928 N N . GLY A 1 128 ? -11.381 -20.531 1.393 1 91.43 128 GLY A N 1
ATOM 929 C CA . GLY A 1 128 ? -10.415 -19.895 2.275 1 91.43 128 GLY A CA 1
ATOM 930 C C . GLY A 1 128 ? -9.501 -20.885 2.972 1 91.43 128 GLY A C 1
ATOM 931 O O . GLY A 1 128 ? -8.519 -20.492 3.605 1 91.43 128 GLY A O 1
ATOM 932 N N . THR A 1 129 ? -9.773 -22.169 2.888 1 92.47 129 THR A N 1
ATOM 933 C CA . THR A 1 129 ? -8.944 -23.199 3.505 1 92.47 129 THR A CA 1
ATOM 934 C C . THR A 1 129 ? -8.316 -24.096 2.442 1 92.47 129 THR A C 1
ATOM 936 O O . THR A 1 129 ? -7.123 -23.983 2.153 1 92.47 129 THR A O 1
ATOM 939 N N . LYS A 1 130 ? -9.187 -24.79 1.685 1 96.43 130 LYS A N 1
ATOM 940 C CA . LYS A 1 130 ? -8.671 -25.655 0.628 1 96.43 130 LYS A CA 1
ATOM 941 C C . LYS A 1 130 ? -9.132 -25.178 -0.746 1 96.43 130 LYS A C 1
ATOM 943 O O . LYS A 1 130 ? -8.639 -25.653 -1.772 1 96.43 130 LYS A O 1
ATOM 948 N N . VAL A 1 131 ? -10.108 -24.33 -0.719 1 96.5 131 VAL A N 1
ATOM 949 C CA . VAL A 1 131 ? -10.486 -23.601 -1.925 1 96.5 131 VAL A CA 1
ATOM 950 C C . VAL A 1 131 ? -9.865 -22.206 -1.903 1 96.5 131 VAL A C 1
ATOM 952 O O . VAL A 1 131 ? -10.204 -21.383 -1.05 1 96.5 131 VAL A O 1
ATOM 955 N N . LEU A 1 132 ? -8.984 -21.985 -2.811 1 95.18 132 LEU A N 1
ATOM 956 C CA . LEU A 1 132 ? -8.084 -20.837 -2.797 1 95.18 132 LEU A CA 1
ATOM 957 C C . LEU A 1 132 ? -8.28 -19.978 -4.042 1 95.18 132 LEU A C 1
ATOM 959 O O . LEU A 1 132 ? -8.812 -20.45 -5.05 1 95.18 132 LEU A O 1
ATOM 963 N N . HIS A 1 133 ? -7.831 -18.72 -3.957 1 91.23 133 HIS A N 1
ATOM 964 C CA . HIS A 1 133 ? -7.983 -17.891 -5.147 1 91.23 133 HIS A CA 1
ATOM 965 C C . HIS A 1 133 ? -6.707 -17.108 -5.44 1 91.23 133 HIS A C 1
ATOM 967 O O . HIS A 1 133 ? -6.544 -16.567 -6.536 1 91.23 133 HIS A O 1
ATOM 973 N N . CYS A 1 134 ? -5.812 -16.961 -4.524 1 92.4 134 CYS A N 1
ATOM 974 C CA . CYS A 1 134 ? -4.671 -16.065 -4.681 1 92.4 134 CYS A CA 1
ATOM 975 C C . CYS A 1 134 ? -3.359 -16.81 -4.464 1 92.4 134 CYS A C 1
ATOM 977 O O . CYS A 1 134 ? -3.071 -17.256 -3.352 1 92.4 134 CYS A O 1
ATOM 979 N N . ALA A 1 135 ? -2.512 -16.855 -5.447 1 95.09 135 ALA A N 1
ATOM 980 C CA . ALA A 1 135 ? -1.239 -17.568 -5.38 1 95.09 135 ALA A CA 1
ATOM 981 C C . ALA A 1 135 ? -0.293 -16.91 -4.381 1 95.09 135 ALA A C 1
ATOM 983 O O . ALA A 1 135 ? 0.562 -17.577 -3.793 1 95.09 135 ALA A O 1
ATOM 984 N N . TYR A 1 136 ? -0.445 -15.656 -4.113 1 94.82 136 TYR A N 1
ATOM 985 C CA . TYR A 1 136 ? 0.448 -14.923 -3.222 1 94.82 136 TYR A CA 1
ATOM 986 C C . TYR A 1 136 ? -0.038 -14.999 -1.779 1 94.82 136 TYR A C 1
ATOM 988 O O . TYR A 1 136 ? 0.732 -14.763 -0.845 1 94.82 136 TYR A O 1
ATOM 996 N N . CYS A 1 137 ? -1.242 -15.317 -1.606 1 93.92 137 CYS A N 1
ATOM 997 C CA . CYS A 1 137 ? -1.806 -15.416 -0.264 1 93.92 137 CYS A CA 1
ATOM 998 C C . CYS A 1 137 ? -1.746 -16.849 0.249 1 93.92 137 CYS A C 1
ATOM 1000 O O . CYS A 1 137 ? -1.514 -17.079 1.437 1 93.92 137 CYS A O 1
ATOM 1002 N N . HIS A 1 138 ? -1.85 -17.821 -0.753 1 94.22 138 HIS A N 1
ATOM 1003 C CA . HIS A 1 138 ? -2.023 -19.196 -0.298 1 94.22 138 HIS A CA 1
ATOM 1004 C C . HIS A 1 138 ? -1.04 -20.134 -0.989 1 94.22 138 HIS A C 1
ATOM 1006 O O . HIS A 1 138 ? -0.927 -21.305 -0.619 1 94.22 138 HIS A O 1
ATOM 1012 N N . GLY A 1 139 ? -0.431 -19.635 -1.956 1 96.47 139 GLY A N 1
ATOM 1013 C CA . GLY A 1 139 ? 0.323 -20.488 -2.861 1 96.47 139 GLY A CA 1
ATOM 1014 C C . GLY A 1 139 ? 1.453 -21.234 -2.177 1 96.47 139 GLY A C 1
ATOM 1015 O O . GLY A 1 139 ? 1.663 -22.422 -2.43 1 96.47 139 GLY A O 1
ATOM 1016 N N . PHE A 1 140 ? 2.213 -20.572 -1.346 1 97.97 140 PHE A N 1
ATOM 1017 C CA . PHE A 1 140 ? 3.346 -21.193 -0.67 1 97.97 140 PHE A CA 1
ATOM 1018 C C . PHE A 1 140 ? 2.893 -22.392 0.155 1 97.97 140 PHE A C 1
ATOM 1020 O O . PHE A 1 140 ? 3.539 -23.442 0.139 1 97.97 140 PHE A O 1
ATOM 1027 N N . GLU A 1 141 ? 1.799 -22.324 0.871 1 96.69 141 GLU A N 1
ATOM 1028 C CA . GLU A 1 141 ? 1.266 -23.397 1.704 1 96.69 141 GLU A CA 1
ATOM 1029 C C . GLU A 1 141 ? 0.738 -24.548 0.851 1 96.69 141 GLU A C 1
ATOM 1031 O O . GLU A 1 141 ? 0.692 -25.693 1.305 1 96.69 141 GLU A O 1
ATOM 1036 N N . ALA A 1 142 ? 0.337 -24.196 -0.389 1 97.1 142 ALA A N 1
ATOM 1037 C CA . ALA A 1 142 ? -0.238 -25.204 -1.276 1 97.1 142 ALA A CA 1
ATOM 1038 C C . ALA A 1 142 ? 0.833 -25.826 -2.168 1 97.1 142 ALA A C 1
ATOM 1040 O O . ALA A 1 142 ? 0.534 -26.681 -3.004 1 97.1 142 ALA A O 1
ATOM 1041 N N . ARG A 1 143 ? 2.082 -25.394 -1.997 1 98.1 143 ARG A N 1
ATOM 1042 C CA . ARG A 1 143 ? 3.143 -25.84 -2.893 1 98.1 143 ARG A CA 1
ATOM 1043 C C . ARG A 1 143 ? 3.321 -27.353 -2.821 1 98.1 143 ARG A C 1
ATOM 1045 O O . ARG A 1 143 ? 3.081 -27.962 -1.776 1 98.1 143 ARG A O 1
ATOM 1052 N N . ASP A 1 144 ? 3.71 -27.953 -3.938 1 97.96 144 ASP A N 1
ATOM 1053 C CA . ASP A 1 144 ? 4.04 -29.368 -4.08 1 97.96 144 ASP A CA 1
ATOM 1054 C C . ASP A 1 144 ? 2.845 -30.249 -3.721 1 97.96 144 ASP A C 1
ATOM 1056 O O . ASP A 1 144 ? 3.012 -31.333 -3.16 1 97.96 144 ASP A O 1
ATOM 1060 N N . SER A 1 145 ? 1.635 -29.787 -3.946 1 97.96 145 SER A N 1
ATOM 1061 C CA . SER A 1 145 ? 0.412 -30.548 -3.709 1 97.96 145 SER A CA 1
ATOM 1062 C C . SER A 1 145 ? -0.349 -30.79 -5.008 1 97.96 145 SER A C 1
ATOM 1064 O O . SER A 1 145 ? 0.021 -30.262 -6.059 1 97.96 145 SER A O 1
ATOM 1066 N N . GLU A 1 146 ? -1.358 -31.688 -4.897 1 98.41 146 GLU A N 1
ATOM 1067 C CA . GLU A 1 146 ? -2.269 -31.883 -6.021 1 98.41 146 GLU A CA 1
ATOM 1068 C C . GLU A 1 146 ? -3.307 -30.766 -6.091 1 98.41 146 GLU A C 1
ATOM 1070 O O . GLU A 1 146 ? -4.091 -30.581 -5.157 1 98.41 146 GLU A O 1
ATOM 1075 N N . ILE A 1 147 ? -3.28 -30.037 -7.247 1 98.59 147 ILE A N 1
ATOM 1076 C CA . ILE A 1 147 ? -4.124 -28.852 -7.35 1 98.59 147 ILE A CA 1
ATOM 1077 C C . ILE A 1 147 ? -5.08 -29.001 -8.531 1 98.59 147 ILE A C 1
ATOM 1079 O O . ILE A 1 147 ? -4.665 -29.378 -9.63 1 98.59 147 ILE A O 1
ATOM 1083 N N . VAL A 1 148 ? -6.369 -28.755 -8.304 1 98.54 148 VAL A N 1
ATOM 1084 C CA . VAL A 1 148 ? -7.358 -28.668 -9.373 1 98.54 148 VAL A CA 1
ATOM 1085 C C . VAL A 1 148 ? -7.833 -27.225 -9.521 1 98.54 148 VAL A C 1
ATOM 1087 O O . VAL A 1 148 ? -8.276 -26.607 -8.55 1 98.54 148 VAL A O 1
ATOM 1090 N N . VAL A 1 149 ? -7.662 -26.65 -10.672 1 97.89 149 VAL A N 1
ATOM 1091 C CA . VAL A 1 149 ? -8.185 -25.325 -10.988 1 97.89 149 VAL A CA 1
ATOM 1092 C C . VAL A 1 149 ? -9.555 -25.454 -11.65 1 97.89 149 VAL A C 1
ATOM 1094 O O . VAL A 1 149 ? -9.697 -26.131 -12.672 1 97.89 149 VAL A O 1
ATOM 1097 N N . VAL A 1 150 ? -10.538 -24.806 -11.053 1 96.55 150 VAL A N 1
ATOM 1098 C CA . VAL A 1 150 ? -11.894 -24.831 -11.592 1 96.55 150 VAL A CA 1
ATOM 1099 C C . VAL A 1 150 ? -12.122 -23.607 -12.475 1 96.55 150 VAL A C 1
ATOM 1101 O O . VAL A 1 150 ? -12.035 -22.47 -12.005 1 96.55 150 VAL A O 1
ATOM 1104 N N . GLY A 1 151 ? -12.319 -23.887 -13.686 1 92.07 151 GLY A N 1
ATOM 1105 C CA . GLY A 1 151 ? -12.423 -22.819 -14.669 1 92.07 151 GLY A CA 1
ATOM 1106 C C . GLY A 1 151 ? -13.856 -22.438 -14.987 1 92.07 151 GLY A C 1
ATOM 1107 O O . GLY A 1 151 ? -14.605 -23.236 -15.554 1 92.07 151 GLY A O 1
ATOM 1108 N N . THR A 1 152 ? -14.248 -21.166 -14.53 1 79.44 152 THR A N 1
ATOM 1109 C CA . THR A 1 152 ? -15.53 -20.608 -14.946 1 79.44 152 THR A CA 1
ATOM 1110 C C . THR A 1 152 ? -15.328 -19.316 -15.732 1 79.44 152 THR A C 1
ATOM 1112 O O . THR A 1 152 ? -16.297 -18.681 -16.153 1 79.44 152 THR A O 1
ATOM 1115 N N . SER A 1 153 ? -14.07 -18.903 -15.841 1 78.07 153 SER A N 1
ATOM 1116 C CA . SER A 1 153 ? -13.706 -17.713 -16.603 1 78.07 153 SER A CA 1
ATOM 1117 C C . SER A 1 153 ? -12.318 -17.854 -17.218 1 78.07 153 SER A C 1
ATOM 1119 O O . SER A 1 153 ? -11.558 -18.752 -16.85 1 78.07 153 SER A O 1
ATOM 1121 N N . PRO A 1 154 ? -12.019 -16.948 -18.175 1 75.39 154 PRO A N 1
ATOM 1122 C CA . PRO A 1 154 ? -10.68 -16.993 -18.767 1 75.39 154 PRO A CA 1
ATOM 1123 C C . PRO A 1 154 ? -9.571 -16.801 -17.735 1 75.39 154 PRO A C 1
ATOM 1125 O O . PRO A 1 154 ? -8.418 -17.157 -17.988 1 75.39 154 PRO A O 1
ATOM 1128 N N . MET A 1 155 ? -9.902 -16.339 -16.549 1 85.64 155 MET A N 1
ATOM 1129 C CA . MET A 1 155 ? -8.911 -16.131 -15.496 1 85.64 155 MET A CA 1
ATOM 1130 C C . MET A 1 155 ? -8.356 -17.462 -15 1 85.64 155 MET A C 1
ATOM 1132 O O . MET A 1 155 ? -7.276 -17.508 -14.409 1 85.64 155 MET A O 1
ATOM 1136 N N . ALA A 1 156 ? -9.095 -18.507 -15.328 1 90.27 156 ALA A N 1
ATOM 1137 C CA . ALA A 1 156 ? -8.698 -19.823 -14.836 1 90.27 156 ALA A CA 1
ATOM 1138 C C . ALA A 1 156 ? -7.361 -20.252 -15.435 1 90.27 156 ALA A C 1
ATOM 1140 O O . ALA A 1 156 ? -6.546 -20.886 -14.76 1 90.27 156 ALA A O 1
ATOM 1141 N N . ALA A 1 157 ? -7.189 -19.919 -16.716 1 92.4 157 ALA A N 1
ATOM 1142 C CA . ALA A 1 157 ? -5.921 -20.259 -17.356 1 92.4 157 ALA A CA 1
ATOM 1143 C C . ALA A 1 157 ? -4.758 -19.528 -16.693 1 92.4 157 ALA A C 1
ATOM 1145 O O . ALA A 1 157 ? -3.696 -20.113 -16.469 1 92.4 157 ALA A O 1
ATOM 1146 N N . HIS A 1 158 ? -5.007 -18.301 -16.371 1 92.35 158 HIS A N 1
ATOM 1147 C CA . HIS A 1 158 ? -4 -17.511 -15.673 1 92.35 158 HIS A CA 1
ATOM 1148 C C . HIS A 1 158 ? -3.652 -18.13 -14.323 1 92.35 158 HIS A C 1
ATOM 1150 O O . HIS A 1 158 ? -2.475 -18.295 -13.996 1 92.35 158 HIS A O 1
ATOM 1156 N N . GLN A 1 159 ? -4.632 -18.547 -13.612 1 94.81 159 GLN A N 1
ATOM 1157 C CA . GLN A 1 159 ? -4.424 -19.157 -12.303 1 94.81 159 GLN A CA 1
ATOM 1158 C C . GLN A 1 159 ? -3.671 -20.479 -12.426 1 94.81 159 GLN A C 1
ATOM 1160 O O . GLN A 1 159 ? -2.795 -20.778 -11.612 1 94.81 159 GLN A O 1
ATOM 1165 N N . ALA A 1 160 ? -4.066 -21.211 -13.441 1 96.44 160 ALA A N 1
ATOM 1166 C CA . ALA A 1 160 ? -3.394 -22.489 -13.657 1 96.44 160 ALA A CA 1
ATOM 1167 C C . ALA A 1 160 ? -1.901 -22.289 -13.902 1 96.44 160 ALA A C 1
ATOM 1169 O O . ALA A 1 160 ? -1.073 -23.025 -13.36 1 96.44 160 ALA A O 1
ATOM 1170 N N . LEU A 1 161 ? -1.593 -21.296 -14.683 1 95.72 161 LEU A N 1
ATOM 1171 C CA . LEU A 1 161 ? -0.189 -21.002 -14.95 1 95.72 161 LEU A CA 1
ATOM 1172 C C . LEU A 1 161 ? 0.526 -20.561 -13.678 1 95.72 161 LEU A C 1
ATOM 1174 O O . LEU A 1 161 ? 1.632 -21.025 -13.39 1 95.72 161 LEU A O 1
ATOM 1178 N N . MET A 1 162 ? -0.091 -19.742 -12.886 1 96.32 162 MET A N 1
ATOM 1179 C CA . MET A 1 162 ? 0.501 -19.254 -11.644 1 96.32 162 MET A CA 1
ATOM 1180 C C . MET A 1 162 ? 0.793 -20.407 -10.69 1 96.32 162 MET A C 1
ATOM 1182 O O . MET A 1 162 ? 1.887 -20.493 -10.129 1 96.32 162 MET A O 1
ATOM 1186 N N . PHE A 1 163 ? -0.121 -21.32 -10.558 1 97.77 163 PHE A N 1
ATOM 1187 C CA . PHE A 1 163 ? 0.019 -22.391 -9.579 1 97.77 163 PHE A CA 1
ATOM 1188 C C . PHE A 1 163 ? 0.912 -23.503 -10.118 1 97.77 163 PHE A C 1
ATOM 1190 O O . PHE A 1 163 ? 1.425 -24.32 -9.351 1 97.77 163 PHE A O 1
ATOM 1197 N N . SER A 1 164 ? 1.086 -23.532 -11.461 1 96.81 164 SER A N 1
ATOM 1198 C CA . SER A 1 164 ? 1.972 -24.537 -12.038 1 96.81 164 SER A CA 1
ATOM 1199 C C . SER A 1 164 ? 3.422 -24.294 -11.634 1 96.81 164 SER A C 1
ATOM 1201 O O . SER A 1 164 ? 4.244 -25.212 -11.666 1 96.81 164 SER A O 1
ATOM 1203 N N . GLN A 1 165 ? 3.729 -23.087 -11.276 1 96.17 165 GLN A N 1
ATOM 1204 C CA . GLN A 1 165 ? 5.073 -22.778 -10.8 1 96.17 165 GLN A CA 1
ATOM 1205 C C . GLN A 1 165 ? 5.277 -23.274 -9.371 1 96.17 165 GLN A C 1
ATOM 1207 O O . GLN A 1 165 ? 6.413 -23.46 -8.93 1 96.17 165 GLN A O 1
ATOM 1212 N N . LEU A 1 166 ? 4.202 -23.531 -8.643 1 97.75 166 LEU A N 1
ATOM 1213 C CA . LEU A 1 166 ? 4.244 -23.894 -7.23 1 97.75 166 LEU A CA 1
ATOM 1214 C C . LEU A 1 166 ? 4.112 -25.403 -7.052 1 97.75 166 LEU A C 1
ATOM 1216 O O . LEU A 1 166 ? 4.51 -25.947 -6.02 1 97.75 166 LEU A O 1
ATOM 1220 N N . SER A 1 167 ? 3.494 -26.034 -8.045 1 97.78 167 SER A N 1
ATOM 1221 C CA . SER A 1 167 ? 3.289 -27.478 -7.997 1 97.78 167 SER A CA 1
ATOM 1222 C C . SER A 1 167 ? 3.358 -28.092 -9.391 1 97.78 167 SER A C 1
ATOM 1224 O O . SER A 1 167 ? 2.865 -27.508 -10.358 1 97.78 167 SER A O 1
ATOM 1226 N N . LYS A 1 168 ? 3.818 -29.345 -9.497 1 95.8 168 LYS A N 1
ATOM 1227 C CA . LYS A 1 168 ? 3.933 -30.045 -10.773 1 95.8 168 LYS A CA 1
ATOM 1228 C C . LYS A 1 168 ? 2.639 -30.776 -11.117 1 95.8 168 LYS A C 1
ATOM 1230 O O . LYS A 1 168 ? 2.47 -31.255 -12.24 1 95.8 168 LYS A O 1
ATOM 1235 N N . THR A 1 169 ? 1.77 -30.818 -10.154 1 97.86 169 THR A N 1
ATOM 1236 C CA . THR A 1 169 ? 0.522 -31.547 -10.352 1 97.86 169 THR A CA 1
ATOM 1237 C C . THR A 1 169 ? -0.667 -30.591 -10.358 1 97.86 169 THR A C 1
ATOM 1239 O O . THR A 1 169 ? -1.333 -30.414 -9.335 1 97.86 169 THR A O 1
ATOM 1242 N N . VAL A 1 170 ? -0.929 -29.974 -11.527 1 98.33 170 VAL A N 1
ATOM 1243 C CA . VAL A 1 170 ? -2.029 -29.028 -11.684 1 98.33 170 VAL A CA 1
ATOM 1244 C C . VAL A 1 170 ? -2.943 -29.483 -12.82 1 98.33 170 VAL A C 1
ATOM 1246 O O . VAL A 1 170 ? -2.473 -29.786 -13.92 1 98.33 170 VAL A O 1
ATOM 1249 N N . SER A 1 171 ? -4.242 -29.608 -12.554 1 98.15 171 SER A N 1
ATOM 1250 C CA . SER A 1 171 ? -5.264 -29.887 -13.557 1 98.15 171 SER A CA 1
ATOM 1251 C C . SER A 1 171 ? -6.246 -28.728 -13.683 1 98.15 171 SER A C 1
ATOM 1253 O O . SER A 1 171 ? -6.639 -28.129 -12.68 1 98.15 171 SER A O 1
ATOM 1255 N N . LEU A 1 172 ? -6.558 -28.385 -14.869 1 97.48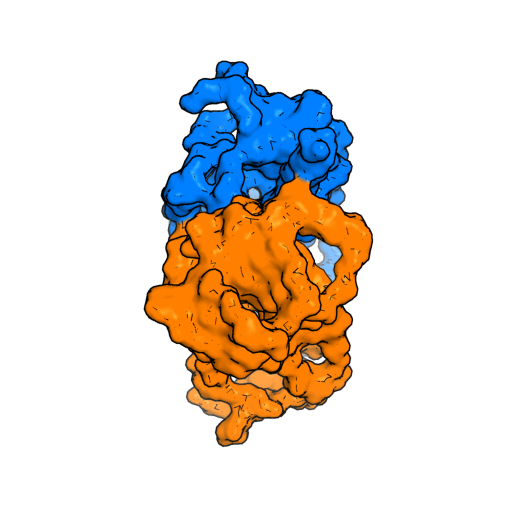 172 LEU A N 1
ATOM 1256 C CA . LEU A 1 172 ? -7.586 -27.389 -15.154 1 97.48 172 LEU A CA 1
ATOM 1257 C C . LEU A 1 172 ? -8.867 -28.055 -15.645 1 97.48 172 LEU A C 1
ATOM 1259 O O . LEU A 1 172 ? -8.863 -28.737 -16.672 1 97.48 172 LEU A O 1
ATOM 1263 N N . VAL A 1 173 ? -9.925 -27.879 -14.89 1 96.78 173 VAL A N 1
ATOM 1264 C CA . VAL A 1 173 ? -11.22 -28.427 -15.28 1 96.78 173 VAL A CA 1
ATOM 1265 C C . VAL A 1 173 ? -12.173 -27.29 -15.644 1 96.78 173 VAL A C 1
ATOM 1267 O O . VAL A 1 173 ? -12.151 -26.228 -15.017 1 96.78 173 VAL A O 1
ATOM 1270 N N . GLY A 1 174 ? -12.997 -27.456 -16.68 1 93.13 174 GLY A N 1
ATOM 1271 C CA . GLY A 1 174 ? -13.949 -26.466 -17.159 1 93.13 174 GLY A CA 1
ATOM 1272 C C . GLY A 1 174 ? -14.033 -26.403 -18.672 1 93.13 174 GLY A C 1
ATOM 1273 O O . GLY A 1 174 ? -13.034 -26.612 -19.364 1 93.13 174 GLY A O 1
ATOM 1274 N N . THR A 1 175 ? -15.183 -26.113 -19.108 1 89.27 175 THR A N 1
ATOM 1275 C CA . THR A 1 175 ? -15.369 -25.833 -20.527 1 89.27 175 THR A CA 1
ATOM 1276 C C . THR A 1 175 ? -15.216 -24.341 -20.808 1 89.27 175 THR A C 1
ATOM 1278 O O . THR A 1 175 ? -16.203 -23.603 -20.823 1 89.27 175 THR A O 1
ATOM 1281 N N . ILE A 1 176 ? -13.966 -23.898 -20.848 1 86.13 176 ILE A N 1
ATOM 1282 C CA . ILE A 1 176 ? -13.652 -22.491 -21.074 1 86.13 176 ILE A CA 1
ATOM 1283 C C . ILE A 1 176 ? -12.984 -22.324 -22.436 1 86.13 176 ILE A C 1
ATOM 1285 O O . ILE A 1 176 ? -12.372 -23.261 -22.954 1 86.13 176 ILE A O 1
ATOM 1289 N N . ASP A 1 177 ? -13.219 -21.187 -23.003 1 86.57 177 ASP A N 1
ATOM 1290 C CA . ASP A 1 177 ? -12.57 -20.873 -24.272 1 86.57 177 ASP A CA 1
ATOM 1291 C C . ASP A 1 177 ? -11.129 -20.418 -24.054 1 86.57 177 ASP A C 1
ATOM 1293 O O . ASP A 1 177 ? -10.886 -19.393 -23.412 1 86.57 177 ASP A O 1
ATOM 1297 N N . ILE A 1 178 ? -10.219 -21.235 -24.416 1 88.76 178 ILE A N 1
ATOM 1298 C CA . ILE A 1 178 ? -8.795 -20.938 -24.311 1 88.76 178 ILE A CA 1
ATOM 1299 C C . ILE A 1 178 ? -8.191 -20.809 -25.707 1 88.76 178 ILE A C 1
ATOM 1301 O O . ILE A 1 178 ? -8.36 -21.695 -26.548 1 88.76 178 ILE A O 1
ATOM 1305 N N . ASP A 1 179 ? -7.603 -19.732 -25.955 1 90.66 179 ASP A N 1
ATOM 1306 C CA . ASP A 1 179 ? -6.989 -19.551 -27.267 1 90.66 179 ASP A CA 1
ATOM 1307 C C . ASP A 1 179 ? -5.767 -20.452 -27.431 1 90.66 179 ASP A C 1
ATOM 1309 O O . ASP A 1 179 ? -5.336 -21.102 -26.477 1 90.66 179 ASP A O 1
ATOM 1313 N N . GLU A 1 180 ? -5.293 -20.568 -28.641 1 92.33 180 GLU A N 1
ATOM 1314 C CA . GLU A 1 180 ? -4.215 -21.487 -28.994 1 92.33 180 GLU A CA 1
ATOM 1315 C C . GLU A 1 180 ? -2.945 -21.176 -28.206 1 92.33 180 GLU A C 1
ATOM 1317 O O . GLU A 1 180 ? -2.284 -22.086 -27.7 1 92.33 180 GLU A O 1
ATOM 1322 N N . GLN A 1 181 ? -2.617 -19.982 -28.117 1 91.67 181 GLN A N 1
ATOM 1323 C CA . GLN A 1 181 ? -1.399 -19.579 -27.421 1 91.67 181 GLN A CA 1
ATOM 1324 C C . GLN A 1 181 ? -1.451 -19.974 -25.948 1 91.67 181 GLN A C 1
ATOM 1326 O O . GLN A 1 181 ? -0.473 -20.491 -25.403 1 91.67 181 GLN A O 1
ATOM 1331 N N . THR A 1 182 ? -2.579 -19.729 -25.377 1 92.32 182 THR A N 1
ATOM 1332 C CA . THR A 1 182 ? -2.763 -20.084 -23.974 1 92.32 182 THR A CA 1
ATOM 1333 C C . THR A 1 182 ? -2.719 -21.598 -23.79 1 92.32 182 THR A C 1
ATOM 1335 O O . THR A 1 182 ? -2.136 -22.094 -22.824 1 92.32 182 THR A O 1
ATOM 1338 N N . SER A 1 183 ? -3.331 -22.28 -24.711 1 92.96 183 SER A N 1
ATOM 1339 C CA . SER A 1 183 ? -3.313 -23.739 -24.668 1 92.96 183 SER A CA 1
ATOM 1340 C C . SER A 1 183 ? -1.886 -24.276 -24.721 1 92.96 183 SER A C 1
ATOM 1342 O O . SER A 1 183 ? -1.531 -25.184 -23.967 1 92.96 183 SER A O 1
ATOM 1344 N N . GLU A 1 184 ? -1.127 -23.72 -25.547 1 94.14 184 GLU A N 1
ATOM 1345 C CA . GLU A 1 184 ? 0.272 -24.117 -25.671 1 94.14 184 GLU A CA 1
ATOM 1346 C C . GLU A 1 184 ? 1.045 -23.825 -24.388 1 94.14 184 GLU A C 1
ATOM 1348 O O . GLU A 1 184 ? 1.873 -24.631 -23.959 1 94.14 184 GLU A O 1
ATOM 1353 N N . SER A 1 185 ? 0.815 -22.72 -23.815 1 94.68 185 SER A N 1
ATOM 1354 C CA . SER A 1 185 ? 1.47 -22.345 -22.567 1 94.68 185 SER A CA 1
ATOM 1355 C C . SER A 1 185 ? 1.112 -23.311 -21.443 1 94.68 185 SER A C 1
ATOM 1357 O O . SER A 1 185 ? 1.979 -23.714 -20.664 1 94.68 185 SER A O 1
ATOM 1359 N N . LEU A 1 186 ? -0.146 -23.666 -21.369 1 95.98 186 LEU A N 1
ATOM 1360 C CA . LEU A 1 186 ? -0.602 -24.601 -20.346 1 95.98 186 LEU A CA 1
ATOM 1361 C C . LEU A 1 186 ? 0.061 -25.963 -20.522 1 95.98 186 LEU A C 1
ATOM 1363 O O . LEU A 1 186 ? 0.513 -26.569 -19.547 1 95.98 186 LEU A O 1
ATOM 1367 N N . ASP A 1 187 ? 0.125 -26.382 -21.739 1 95.44 187 ASP A N 1
ATOM 1368 C CA . ASP A 1 187 ? 0.773 -27.654 -22.044 1 95.44 187 ASP A CA 1
ATOM 1369 C C . ASP A 1 187 ? 2.247 -27.629 -21.644 1 95.44 187 ASP A C 1
ATOM 1371 O O . ASP A 1 187 ? 2.733 -28.553 -20.989 1 95.44 187 ASP A O 1
ATOM 1375 N N . SER A 1 188 ? 2.885 -26.574 -21.987 1 95.62 188 SER A N 1
ATOM 1376 C CA . SER A 1 188 ? 4.305 -26.426 -21.683 1 95.62 188 SER A CA 1
ATOM 1377 C C . SER A 1 188 ? 4.543 -26.35 -20.178 1 95.62 188 SER A C 1
ATOM 1379 O O . SER A 1 188 ? 5.607 -26.74 -19.693 1 95.62 188 SER A O 1
ATOM 1381 N N . ALA A 1 189 ? 3.58 -25.908 -19.47 1 96.21 189 ALA A N 1
ATOM 1382 C CA . ALA A 1 189 ? 3.679 -25.781 -18.018 1 96.21 189 ALA A CA 1
ATOM 1383 C C . ALA A 1 189 ? 3.348 -27.101 -17.328 1 96.21 189 ALA A C 1
ATOM 1385 O O . ALA A 1 189 ? 3.437 -27.208 -16.103 1 96.21 189 ALA A O 1
ATOM 1386 N N . GLY A 1 190 ? 2.873 -28.042 -18.154 1 95.7 190 GLY A N 1
ATOM 1387 C CA . GLY A 1 190 ? 2.542 -2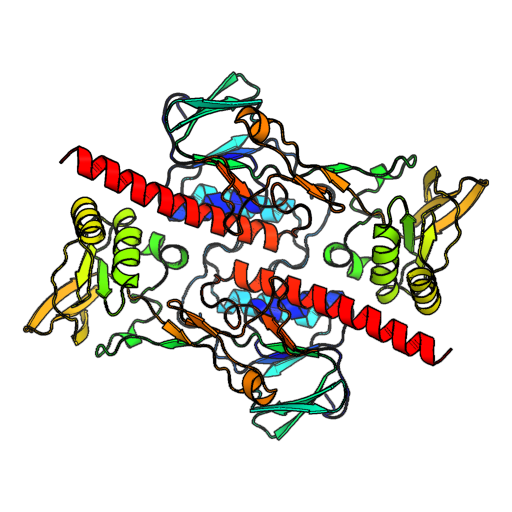9.35 -17.611 1 95.7 190 GLY A CA 1
ATOM 1388 C C . GLY A 1 190 ? 1.151 -29.413 -17.01 1 95.7 190 GLY A C 1
ATOM 1389 O O . GLY A 1 190 ? 0.848 -30.314 -16.225 1 95.7 190 GLY A O 1
ATOM 1390 N N . VAL A 1 191 ? 0.299 -28.473 -17.334 1 97.57 191 VAL A N 1
ATOM 1391 C CA . VAL A 1 191 ? -1.063 -28.439 -16.81 1 97.57 191 VAL A CA 1
ATOM 1392 C C . VAL A 1 191 ? -1.948 -29.392 -17.611 1 97.57 191 VAL A C 1
ATOM 1394 O O . VAL A 1 191 ? -1.975 -29.337 -18.842 1 97.57 191 VAL A O 1
ATOM 1397 N N . LYS A 1 192 ? -2.607 -30.277 -16.942 1 97.01 192 LYS A N 1
ATOM 1398 C CA . LYS A 1 192 ? -3.568 -31.166 -17.59 1 97.01 192 LYS A CA 1
ATOM 1399 C C . LYS A 1 192 ? -4.919 -30.479 -17.767 1 97.01 192 LYS A C 1
ATOM 1401 O O . LYS A 1 192 ? -5.578 -30.132 -16.785 1 97.01 192 LYS A O 1
ATOM 1406 N N . VAL A 1 193 ? -5.364 -30.312 -19.021 1 95.97 193 VAL A N 1
ATOM 1407 C CA . VAL A 1 193 ? -6.644 -29.678 -19.319 1 95.97 193 VAL A CA 1
ATOM 1408 C C . VAL A 1 193 ? -7.687 -30.745 -19.643 1 95.97 193 VAL A C 1
ATOM 1410 O O . VAL A 1 193 ? -7.52 -31.517 -20.59 1 95.97 193 VAL A O 1
ATOM 1413 N N . LEU A 1 194 ? -8.767 -30.887 -18.971 1 93.97 194 LEU A N 1
ATOM 1414 C CA . LEU A 1 194 ? -9.686 -32.013 -19.1 1 93.97 194 LEU A CA 1
ATOM 1415 C C . LEU A 1 194 ? -10.945 -31.602 -19.857 1 93.97 194 LEU A C 1
ATOM 1417 O O . LEU A 1 194 ? -11.672 -32.456 -20.371 1 93.97 194 LEU A O 1
ATOM 1421 N N . GLY A 1 195 ? -11.279 -30.287 -20.055 1 90.49 195 GLY A N 1
ATOM 1422 C CA . GLY A 1 195 ? -12.412 -29.827 -20.842 1 90.49 195 GLY A CA 1
ATOM 1423 C C . GLY A 1 195 ? -13.749 -30.274 -20.281 1 90.49 195 GLY A C 1
ATOM 1424 O O . GLY A 1 195 ? -14.699 -30.501 -21.032 1 90.49 195 GLY A O 1
ATOM 1425 N N . THR A 1 196 ? -13.876 -30.718 -19.124 1 94.43 196 THR A N 1
ATOM 1426 C CA . THR A 1 196 ? -15.098 -31.116 -18.434 1 94.43 196 THR A CA 1
ATOM 1427 C C . THR A 1 196 ? -15.316 -30.265 -17.185 1 94.43 196 THR A C 1
ATOM 1429 O O . THR A 1 196 ? -14.371 -29.673 -16.659 1 94.43 196 THR A O 1
ATOM 1432 N N . ASN A 1 197 ? -16.588 -30.182 -16.792 1 96.1 197 ASN A N 1
ATOM 1433 C CA . ASN A 1 197 ? -16.924 -29.276 -15.698 1 96.1 197 ASN A CA 1
ATOM 1434 C C . ASN A 1 197 ? -16.928 -29.998 -14.354 1 96.1 197 ASN A C 1
ATOM 1436 O O . ASN A 1 197 ? -17.338 -31.157 -14.268 1 96.1 197 ASN A O 1
ATOM 1440 N N . ALA A 1 198 ? -16.478 -29.285 -13.352 1 97.16 198 ALA A N 1
ATOM 1441 C CA . ALA A 1 198 ? -16.696 -29.743 -11.982 1 97.16 198 ALA A CA 1
ATOM 1442 C C . ALA A 1 198 ? -18.151 -29.547 -11.564 1 97.16 198 ALA A C 1
ATOM 1444 O O . ALA A 1 198 ? -18.738 -28.492 -11.813 1 97.16 198 ALA A O 1
ATOM 1445 N N . VAL A 1 199 ? -18.738 -30.489 -10.838 1 97.15 199 VAL A N 1
ATOM 1446 C CA . VAL A 1 199 ? -20.149 -30.351 -10.494 1 97.15 199 VAL A CA 1
ATOM 1447 C C . VAL A 1 199 ? -20.327 -30.472 -8.982 1 97.15 199 VAL A C 1
ATOM 1449 O O . VAL A 1 199 ? -21.31 -29.979 -8.425 1 97.15 199 VAL A O 1
ATOM 1452 N N . ARG A 1 200 ? -19.318 -31.104 -8.311 1 98.03 200 ARG A N 1
ATOM 1453 C CA . ARG A 1 200 ? -19.414 -31.265 -6.864 1 98.03 200 ARG A CA 1
ATOM 1454 C C . ARG A 1 200 ? -18.031 -31.408 -6.237 1 98.03 200 ARG A C 1
ATOM 1456 O O . ARG A 1 200 ? -17.137 -32.019 -6.826 1 98.03 200 ARG A O 1
ATOM 1463 N N . VAL A 1 201 ? -17.899 -30.819 -5.102 1 98.23 201 VAL A N 1
ATOM 1464 C CA . VAL A 1 201 ? -16.698 -30.964 -4.287 1 98.23 201 VAL A CA 1
ATOM 1465 C C . VAL A 1 201 ? -17.064 -31.552 -2.926 1 98.23 201 VAL A C 1
ATOM 1467 O O . VAL A 1 201 ? -18.073 -31.168 -2.328 1 98.23 201 VAL A O 1
ATOM 1470 N N . SER A 1 202 ? -16.294 -32.521 -2.442 1 98.31 202 SER A N 1
ATOM 1471 C CA . SER A 1 202 ? -16.5 -33.113 -1.125 1 98.31 202 SER A CA 1
ATOM 1472 C C . SER A 1 202 ? -15.172 -33.449 -0.455 1 98.31 202 SER A C 1
ATOM 1474 O O . SER A 1 202 ? -14.132 -33.494 -1.116 1 98.31 202 SER A O 1
ATOM 1476 N N . ALA A 1 203 ? -15.282 -33.653 0.819 1 97.95 203 ALA A N 1
ATOM 1477 C CA . ALA A 1 203 ? -14.094 -34.071 1.559 1 97.95 203 ALA A CA 1
ATOM 1478 C C . ALA A 1 203 ? -13.706 -35.505 1.208 1 97.95 203 ALA A C 1
ATOM 1480 O O . ALA A 1 203 ? -14.574 -36.362 1.024 1 97.95 203 ALA A O 1
ATOM 1481 N N . GLU A 1 204 ? -12.48 -35.737 1.065 1 97.3 204 GLU A N 1
ATOM 1482 C CA . GLU A 1 204 ? -11.907 -37.062 0.853 1 97.3 204 GLU A CA 1
ATOM 1483 C C . GLU A 1 204 ? -10.608 -37.233 1.636 1 97.3 204 GLU A C 1
ATOM 1485 O O . GLU A 1 204 ? -9.551 -36.77 1.204 1 97.3 204 GLU A O 1
ATOM 1490 N N . GLY A 1 205 ? -10.644 -38.046 2.784 1 96.17 205 GLY A N 1
ATOM 1491 C CA . GLY A 1 205 ? -9.492 -38.089 3.671 1 96.17 205 GLY A CA 1
ATOM 1492 C C . GLY A 1 205 ? -9.045 -36.715 4.135 1 96.17 205 GLY A C 1
ATOM 1493 O O . GLY A 1 205 ? -9.845 -35.945 4.672 1 96.17 205 GLY A O 1
ATOM 1494 N N . ASP A 1 206 ? -7.78 -36.409 3.843 1 95.18 206 ASP A N 1
ATOM 1495 C CA . ASP A 1 206 ? -7.241 -35.102 4.209 1 95.18 206 ASP A CA 1
ATOM 1496 C C . ASP A 1 206 ? -7.337 -34.122 3.041 1 95.18 206 ASP A C 1
ATOM 1498 O O . ASP A 1 206 ? -6.971 -32.953 3.174 1 95.18 206 ASP A O 1
ATOM 1502 N N . GLY A 1 207 ? -7.878 -34.672 1.953 1 97.81 207 GLY A N 1
ATOM 1503 C CA . GLY A 1 207 ? -7.996 -33.84 0.766 1 97.81 207 GLY A CA 1
ATOM 1504 C C . GLY A 1 207 ? -9.427 -33.687 0.285 1 97.81 207 GLY A C 1
ATOM 1505 O O . GLY A 1 207 ? -10.357 -33.634 1.093 1 97.81 207 GLY A O 1
ATOM 1506 N N . LEU A 1 208 ? -9.551 -33.425 -0.998 1 98.57 208 LEU A N 1
ATOM 1507 C CA . LEU A 1 208 ? -10.852 -33.179 -1.609 1 98.57 208 LEU A CA 1
ATOM 1508 C C . LEU A 1 208 ? -11.078 -34.105 -2.799 1 98.57 208 LEU A C 1
ATOM 1510 O O . LEU A 1 208 ? -10.12 -34.597 -3.399 1 98.57 208 LEU A O 1
ATOM 1514 N N . SER A 1 209 ? -12.317 -34.33 -3.055 1 98.56 209 SER A N 1
ATOM 1515 C CA . SER A 1 209 ? -12.747 -35.003 -4.276 1 98.56 209 SER A CA 1
ATOM 1516 C C . SER A 1 209 ? -13.577 -34.074 -5.156 1 98.56 209 SER A C 1
ATOM 1518 O O . SER A 1 209 ? -14.516 -33.433 -4.678 1 98.56 209 SER A O 1
ATOM 1520 N N . VAL A 1 210 ? -13.232 -33.963 -6.381 1 98.43 210 VAL A N 1
ATOM 1521 C CA . VAL A 1 210 ? -13.966 -33.175 -7.366 1 98.43 210 VAL A CA 1
ATOM 1522 C C . VAL A 1 210 ? -14.701 -34.105 -8.329 1 98.43 210 VAL A C 1
ATOM 1524 O O . VAL A 1 210 ? -14.072 -34.882 -9.051 1 98.43 210 VAL A O 1
ATOM 1527 N N . GLU A 1 211 ? -15.992 -34.016 -8.299 1 98.54 211 GLU A N 1
ATOM 1528 C CA . GLU A 1 211 ? -16.803 -34.771 -9.249 1 98.54 211 GLU A CA 1
ATOM 1529 C C . GLU A 1 211 ? -16.971 -34.007 -10.56 1 98.54 211 GLU A C 1
ATOM 1531 O O . GLU A 1 211 ? -17.299 -32.819 -10.555 1 98.54 211 GLU A O 1
ATOM 1536 N N . LEU A 1 212 ? -16.761 -34.698 -11.653 1 97.67 212 LEU A N 1
ATOM 1537 C CA . LEU A 1 212 ? -16.874 -34.096 -12.978 1 97.67 212 LEU A CA 1
ATOM 1538 C C . LEU A 1 212 ? -18.221 -34.428 -13.612 1 97.67 212 LEU A C 1
ATOM 1540 O O . LEU A 1 212 ? -18.926 -35.327 -13.148 1 97.67 212 LEU A O 1
ATOM 1544 N N . SER A 1 213 ? -18.624 -33.653 -14.606 1 95.86 213 SER A N 1
ATOM 1545 C CA . SER A 1 213 ? -19.931 -33.769 -15.243 1 95.86 213 SER A CA 1
ATOM 1546 C C . SER A 1 213 ? -20.144 -35.165 -15.819 1 95.86 213 SER A C 1
ATOM 1548 O O . SER A 1 213 ? -21.275 -35.651 -15.881 1 95.86 213 SER A O 1
ATOM 1550 N N . GLU A 1 214 ? -19.118 -35.868 -16.203 1 93.03 214 GLU A N 1
ATOM 1551 C CA . GLU A 1 214 ? -19.244 -37.187 -16.816 1 93.03 214 GLU A CA 1
ATOM 1552 C C . GLU A 1 214 ? -19.166 -38.293 -15.768 1 93.03 214 GLU A C 1
ATOM 1554 O O . GLU A 1 214 ? -19.244 -39.477 -16.1 1 93.03 214 GLU A O 1
ATOM 1559 N N . GLY A 1 215 ? -18.978 -37.906 -14.571 1 93.54 215 GLY A N 1
ATOM 1560 C CA . GLY A 1 215 ? -19.05 -38.876 -13.49 1 93.54 215 GLY A CA 1
ATOM 1561 C C . GLY A 1 215 ? -17.691 -39.236 -12.921 1 93.54 215 GLY A C 1
ATOM 1562 O O . GLY A 1 215 ? -17.6 -39.806 -11.831 1 93.54 215 GLY A O 1
ATOM 1563 N N . ASP A 1 216 ? -16.645 -38.836 -13.567 1 95.58 216 ASP A N 1
ATOM 1564 C CA . ASP A 1 216 ? -15.296 -39.09 -13.07 1 95.58 216 ASP A CA 1
ATOM 1565 C C . ASP A 1 216 ? -15.001 -38.252 -11.828 1 95.58 216 ASP A C 1
ATOM 1567 O O . ASP A 1 216 ? -15.683 -37.259 -11.566 1 95.58 216 ASP A O 1
ATOM 1571 N N . HIS A 1 217 ? -14.002 -38.758 -11.11 1 97.23 217 HIS A N 1
ATOM 1572 C CA . HIS A 1 217 ? -13.584 -38.046 -9.908 1 97.23 217 HIS A CA 1
ATOM 1573 C C . HIS A 1 217 ? -12.089 -37.746 -9.937 1 97.23 217 HIS A C 1
ATOM 1575 O O . HIS A 1 217 ? -11.298 -38.557 -10.423 1 97.23 217 HIS A O 1
ATOM 1581 N N . LEU A 1 218 ? -11.757 -36.593 -9.458 1 97.77 218 LEU A N 1
ATOM 1582 C CA . LEU A 1 218 ? -10.365 -36.22 -9.232 1 97.77 218 LEU A CA 1
ATOM 1583 C C . LEU A 1 218 ? -10.094 -36.005 -7.747 1 97.77 218 LEU A C 1
ATOM 1585 O O . LEU A 1 218 ? -10.854 -35.313 -7.067 1 97.77 218 LEU A O 1
ATOM 1589 N N . SER A 1 219 ? -9.082 -36.657 -7.234 1 97.99 219 SER A N 1
ATOM 1590 C CA . SER A 1 219 ? -8.603 -36.365 -5.887 1 97.99 219 SER A CA 1
ATOM 1591 C C . SER A 1 219 ? -7.562 -35.25 -5.9 1 97.99 219 SER A C 1
ATOM 1593 O O . SER A 1 219 ? -6.693 -35.215 -6.774 1 97.99 219 SER A O 1
ATOM 1595 N N . CYS A 1 220 ? -7.65 -34.358 -4.941 1 98.62 220 CYS A N 1
ATOM 1596 C CA . CYS A 1 220 ? -6.674 -33.277 -4.86 1 98.62 220 CYS A CA 1
ATOM 1597 C C . CYS A 1 220 ? -6.557 -32.754 -3.434 1 98.62 220 CYS A C 1
ATOM 1599 O O . CYS A 1 220 ? -7.352 -33.121 -2.566 1 98.62 220 CYS A O 1
ATOM 1601 N N . ASP A 1 221 ? -5.536 -31.996 -3.143 1 98.59 221 ASP A N 1
ATOM 1602 C CA . ASP A 1 221 ? -5.313 -31.386 -1.836 1 98.59 221 ASP A CA 1
ATOM 1603 C C . ASP A 1 221 ? -5.956 -30.004 -1.757 1 98.59 221 ASP A C 1
ATOM 1605 O O . ASP A 1 221 ? -6.461 -29.607 -0.704 1 98.59 221 ASP A O 1
ATOM 1609 N N . ASN A 1 222 ? -5.909 -29.264 -2.865 1 98.37 222 ASN A N 1
ATOM 1610 C CA . ASN A 1 222 ? -6.409 -27.896 -2.951 1 98.37 222 ASN A CA 1
ATOM 1611 C C . ASN A 1 222 ? -7.148 -27.65 -4.263 1 98.37 222 ASN A C 1
ATOM 1613 O O . ASN A 1 222 ? -6.817 -28.249 -5.288 1 98.37 222 ASN A O 1
ATOM 1617 N N . ILE A 1 223 ? -8.156 -26.851 -4.181 1 98.35 223 ILE A N 1
ATOM 1618 C CA . ILE A 1 223 ? -8.873 -26.352 -5.349 1 98.35 223 ILE A CA 1
ATOM 1619 C C . ILE A 1 223 ? -8.618 -24.855 -5.51 1 98.35 223 ILE A C 1
ATOM 1621 O O . ILE A 1 223 ? -8.615 -24.11 -4.528 1 98.35 223 ILE A O 1
ATOM 1625 N N . VAL A 1 224 ? -8.321 -24.447 -6.728 1 97.47 224 VAL A N 1
ATOM 1626 C CA . VAL A 1 224 ? -8.16 -23.033 -7.047 1 97.47 224 VAL A CA 1
ATOM 1627 C C . VAL A 1 224 ? -9.322 -22.565 -7.922 1 97.47 224 VAL A C 1
ATOM 1629 O O . VAL A 1 224 ? -9.677 -23.228 -8.899 1 97.47 224 VAL A O 1
ATOM 1632 N N . VAL A 1 225 ? -9.908 -21.485 -7.566 1 94.94 225 VAL A N 1
ATOM 1633 C CA . VAL A 1 225 ? -10.981 -20.922 -8.378 1 94.94 225 VAL A CA 1
ATOM 1634 C C . VAL A 1 225 ? -10.869 -19.399 -8.399 1 94.94 225 VAL A C 1
ATOM 1636 O O . VAL A 1 225 ? -10.525 -18.782 -7.388 1 94.94 225 VAL A O 1
ATOM 1639 N N . ALA A 1 226 ? -11.055 -18.85 -9.591 1 88.79 226 ALA A N 1
ATOM 1640 C CA . ALA A 1 226 ? -11.149 -17.397 -9.707 1 88.79 226 ALA A CA 1
ATOM 1641 C C . ALA A 1 226 ? -12.489 -16.89 -9.182 1 88.79 226 ALA A C 1
ATOM 1643 O O . ALA A 1 226 ? -13.532 -17.124 -9.797 1 88.79 226 ALA A O 1
ATOM 1644 N N . SER A 1 227 ? -12.479 -16.312 -8.024 1 85.4 227 SER A N 1
ATOM 1645 C CA . SER A 1 227 ? -13.699 -15.675 -7.539 1 85.4 227 SER A CA 1
ATOM 1646 C C . SER A 1 227 ? -13.909 -14.314 -8.194 1 85.4 227 SER A C 1
ATOM 1648 O O . SER A 1 227 ? -12.979 -13.747 -8.771 1 85.4 227 SER A O 1
ATOM 1650 N N . ARG A 1 228 ? -15.123 -13.941 -8.255 1 86.96 228 ARG A N 1
ATOM 1651 C CA . ARG A 1 228 ? -15.472 -12.596 -8.701 1 86.96 228 ARG A CA 1
ATOM 1652 C C . ARG A 1 228 ? -15.839 -11.705 -7.519 1 86.96 228 ARG A C 1
ATOM 1654 O O . ARG A 1 228 ? -16.913 -11.855 -6.932 1 86.96 228 ARG A O 1
ATOM 1661 N N . PRO A 1 229 ? -14.913 -10.811 -7.191 1 89.98 229 PRO A N 1
ATOM 1662 C CA . PRO A 1 229 ? -15.283 -9.894 -6.11 1 89.98 229 PRO A CA 1
ATOM 1663 C C . PRO A 1 229 ? -16.41 -8.942 -6.503 1 89.98 229 PRO A C 1
ATOM 1665 O O . PRO A 1 229 ? -16.341 -8.299 -7.554 1 89.98 229 PRO A O 1
ATOM 1668 N N . LEU A 1 230 ? -17.389 -8.9 -5.701 1 91.78 230 LEU A N 1
ATOM 1669 C CA . LEU A 1 230 ? -18.537 -8.024 -5.902 1 91.78 230 LEU A CA 1
ATOM 1670 C C . LEU A 1 230 ? -18.648 -7.004 -4.773 1 91.78 230 LEU A C 1
ATOM 1672 O O . LEU A 1 230 ? -18.855 -7.374 -3.615 1 91.78 230 LEU A O 1
ATOM 1676 N N . VAL A 1 231 ? -18.498 -5.766 -5.148 1 95.34 231 VAL A N 1
ATOM 1677 C CA . VAL A 1 231 ? -18.68 -4.675 -4.197 1 95.34 231 VAL A CA 1
ATOM 1678 C C . VAL A 1 231 ? -20.155 -4.285 -4.133 1 95.34 231 VAL A C 1
ATOM 1680 O O . VAL A 1 231 ? -20.802 -4.108 -5.168 1 95.34 231 VAL A O 1
ATOM 1683 N N . ASP A 1 232 ? -20.685 -4.274 -2.935 1 94.73 232 ASP A N 1
ATOM 1684 C CA . ASP A 1 232 ? -22.033 -3.745 -2.751 1 94.73 232 ASP A CA 1
ATOM 1685 C C . ASP A 1 232 ? -22.078 -2.245 -3.03 1 94.73 232 ASP A C 1
ATOM 1687 O O . ASP A 1 232 ? -21.531 -1.449 -2.263 1 94.73 232 ASP A O 1
ATOM 1691 N N . GLY A 1 233 ? -22.695 -1.834 -4.053 1 96.62 233 GLY A N 1
ATOM 1692 C CA . GLY A 1 233 ? -22.707 -0.448 -4.494 1 96.62 233 GLY A CA 1
ATOM 1693 C C . GLY A 1 233 ? -23.892 0.336 -3.962 1 96.62 233 GLY A C 1
ATOM 1694 O O . GLY A 1 233 ? -24.109 1.484 -4.354 1 96.62 233 GLY A O 1
ATOM 1695 N N . THR A 1 234 ? -24.628 -0.23 -3.087 1 97.39 234 THR A N 1
ATOM 1696 C CA . THR A 1 234 ? -25.902 0.337 -2.657 1 97.39 234 THR A CA 1
ATOM 1697 C C . THR A 1 234 ? -25.707 1.744 -2.099 1 97.39 234 THR A C 1
ATOM 1699 O O . THR A 1 234 ? -26.358 2.69 -2.545 1 97.39 234 THR A O 1
ATOM 1702 N N . LEU A 1 235 ? -24.796 1.938 -1.193 1 98.36 235 LEU A N 1
ATOM 1703 C CA . LEU A 1 235 ? -24.577 3.234 -0.561 1 98.36 235 LEU A CA 1
ATOM 1704 C C . LEU A 1 235 ? -24.085 4.258 -1.578 1 98.36 235 LEU A C 1
ATOM 1706 O O . LEU A 1 235 ? -24.54 5.404 -1.581 1 98.36 235 LEU A O 1
ATOM 1710 N N . TYR A 1 236 ? -23.152 3.804 -2.382 1 98.65 236 TYR A N 1
ATOM 1711 C CA . TYR A 1 236 ? -22.578 4.692 -3.388 1 98.65 236 TYR A CA 1
ATOM 1712 C C . TYR A 1 236 ? -23.634 5.127 -4.397 1 98.65 236 TYR A C 1
ATOM 1714 O O . TYR A 1 236 ? -23.682 6.295 -4.79 1 98.65 236 TYR A O 1
ATOM 1722 N N . THR A 1 237 ? -24.482 4.213 -4.824 1 98.16 237 THR A N 1
ATOM 1723 C CA . THR A 1 237 ? -25.513 4.511 -5.812 1 98.16 237 THR A CA 1
ATOM 1724 C C . THR A 1 237 ? -26.608 5.383 -5.205 1 98.16 237 THR A C 1
ATOM 1726 O O . THR A 1 237 ? -27.206 6.21 -5.898 1 98.16 237 THR A O 1
ATOM 1729 N N . GLN A 1 238 ? -26.899 5.267 -3.929 1 98.03 238 GLN A N 1
ATOM 1730 C CA . GLN A 1 238 ? -27.84 6.132 -3.227 1 98.03 238 GLN A CA 1
ATOM 1731 C C . GLN A 1 238 ? -27.43 7.598 -3.34 1 98.03 238 GLN A C 1
ATOM 1733 O O . GLN A 1 238 ? -28.28 8.49 -3.313 1 98.03 238 GLN A O 1
ATOM 1738 N N . LEU A 1 239 ? -26.164 7.82 -3.488 1 98.11 239 LEU A N 1
ATOM 1739 C CA . LEU A 1 239 ? -25.633 9.176 -3.569 1 98.11 239 LEU A CA 1
ATOM 1740 C C . LEU A 1 239 ? -25.534 9.635 -5.02 1 98.11 239 LEU A C 1
ATOM 1742 O O . LEU A 1 239 ? -25.005 10.713 -5.3 1 98.11 239 LEU A O 1
ATOM 1746 N N . GLY A 1 240 ? -25.969 8.744 -5.938 1 97.56 240 GLY A N 1
ATOM 1747 C CA . GLY A 1 240 ? -25.986 9.081 -7.352 1 97.56 240 GLY A CA 1
ATOM 1748 C C . GLY A 1 240 ? -24.779 8.553 -8.105 1 97.56 240 GLY A C 1
ATOM 1749 O O . GLY A 1 240 ? -24.552 8.92 -9.26 1 97.56 240 GLY A O 1
ATOM 1750 N N . GLY A 1 241 ? -23.995 7.676 -7.453 1 97.89 241 GLY A N 1
ATOM 1751 C CA . GLY A 1 241 ? -22.807 7.13 -8.089 1 97.89 241 GLY A CA 1
ATOM 1752 C C . GLY A 1 241 ? -23.112 5.994 -9.047 1 97.89 241 GLY A C 1
ATOM 1753 O O . GLY A 1 241 ? -24.152 5.341 -8.933 1 97.89 241 GLY A O 1
ATOM 1754 N N . GLN A 1 242 ? -22.171 5.808 -9.965 1 97.84 242 GLN A N 1
ATOM 1755 C CA . GLN A 1 242 ? -22.234 4.677 -10.886 1 97.84 242 GLN A CA 1
ATOM 1756 C C . GLN A 1 242 ? -21.05 3.736 -10.683 1 97.84 242 GLN A C 1
ATOM 1758 O O . GLN A 1 242 ? -19.894 4.161 -10.744 1 97.84 242 GLN A O 1
ATOM 1763 N N . MET A 1 243 ? -21.409 2.534 -10.499 1 97.26 243 MET A N 1
ATOM 1764 C CA . MET A 1 243 ? -20.376 1.518 -10.316 1 97.26 243 MET A CA 1
ATOM 1765 C C . MET A 1 243 ? -19.639 1.249 -11.624 1 97.26 243 MET A C 1
ATOM 1767 O O . MET A 1 243 ? -20.169 1.513 -12.705 1 97.26 243 MET A O 1
ATOM 1771 N N . GLU A 1 244 ? -18.417 0.806 -11.536 1 96.39 244 GLU A N 1
ATOM 1772 C CA . GLU A 1 244 ? -17.65 0.312 -12.676 1 96.39 244 GLU A CA 1
ATOM 1773 C C . GLU A 1 244 ? -17.399 -1.189 -12.563 1 96.39 244 GLU A C 1
ATOM 1775 O O . GLU A 1 244 ? -17.463 -1.755 -11.47 1 96.39 244 GLU A O 1
ATOM 1780 N N . GLU A 1 245 ? -17.234 -1.795 -13.751 1 91.22 245 GLU A N 1
ATOM 1781 C CA . GLU A 1 245 ? -17.002 -3.236 -13.776 1 91.22 245 GLU A CA 1
ATOM 1782 C C . GLU A 1 245 ? -15.953 -3.608 -14.821 1 91.22 245 GLU A C 1
ATOM 1784 O O . GLU A 1 245 ? -15.87 -2.977 -15.876 1 91.22 245 GLU A O 1
ATOM 1789 N N . ASN A 1 246 ? -15.073 -4.484 -14.445 1 83.5 246 ASN A N 1
ATOM 1790 C CA . ASN A 1 246 ? -14.121 -5.125 -15.346 1 83.5 246 ASN A CA 1
ATOM 1791 C C . ASN A 1 246 ? -14.006 -6.622 -15.068 1 83.5 246 ASN A C 1
ATOM 1793 O O . ASN A 1 246 ? -14.746 -7.163 -14.245 1 83.5 246 ASN A O 1
ATOM 1797 N N . PRO A 1 247 ? -13.249 -7.361 -15.803 1 76 247 PRO A N 1
ATOM 1798 C CA . PRO A 1 247 ? -13.173 -8.811 -15.608 1 76 247 PRO A CA 1
ATOM 1799 C C . PRO A 1 247 ? -12.765 -9.196 -14.188 1 76 247 PRO A C 1
ATOM 1801 O O . PRO A 1 247 ? -13.007 -10.326 -13.757 1 76 247 PRO A O 1
ATOM 1804 N N . MET A 1 248 ? -12.277 -8.21 -13.535 1 77.8 248 MET A N 1
ATOM 1805 C CA . MET A 1 248 ? -11.801 -8.506 -12.187 1 77.8 248 MET A CA 1
ATOM 1806 C C . MET A 1 248 ? -12.894 -8.251 -11.155 1 77.8 248 MET A C 1
ATOM 1808 O O . MET A 1 248 ? -12.745 -8.608 -9.985 1 77.8 248 MET A O 1
ATOM 1812 N N . GLY A 1 249 ? -13.997 -7.564 -11.627 1 84.16 249 GLY A N 1
ATOM 1813 C CA . GLY A 1 249 ? -15.098 -7.373 -10.697 1 84.16 249 GLY A CA 1
ATOM 1814 C C . GLY A 1 249 ? -15.786 -6.03 -10.854 1 84.16 249 GLY A C 1
ATOM 1815 O O . GLY A 1 249 ? -15.559 -5.321 -11.836 1 84.16 249 GLY A O 1
ATOM 1816 N N . ARG A 1 250 ? -16.726 -5.848 -9.977 1 93.62 250 ARG A N 1
ATOM 1817 C CA . ARG A 1 250 ? -17.455 -4.588 -9.877 1 93.62 250 ARG A CA 1
ATOM 1818 C C . ARG A 1 250 ? -16.96 -3.762 -8.694 1 93.62 250 ARG A C 1
ATOM 1820 O O . ARG A 1 250 ? -16.707 -4.302 -7.615 1 93.62 250 ARG A O 1
ATOM 1827 N N . PHE A 1 251 ? -16.757 -2.463 -8.869 1 96.39 251 PHE A N 1
ATOM 1828 C CA . PHE A 1 251 ? -16.124 -1.667 -7.825 1 96.39 251 PHE A CA 1
ATOM 1829 C C . PHE A 1 251 ? -16.551 -0.207 -7.923 1 96.39 251 PHE A C 1
ATOM 1831 O O . PHE A 1 251 ? -17.185 0.195 -8.901 1 96.39 251 PHE A O 1
ATOM 1838 N N . ILE A 1 252 ? -16.314 0.548 -6.861 1 98.1 252 ILE A N 1
ATOM 1839 C CA . ILE A 1 252 ? -16.52 1.992 -6.829 1 98.1 252 ILE A CA 1
ATOM 1840 C C . ILE A 1 252 ? -15.354 2.696 -7.519 1 98.1 252 ILE A C 1
ATOM 1842 O O . ILE A 1 252 ? -14.196 2.511 -7.138 1 98.1 252 ILE A O 1
ATOM 1846 N N . PRO A 1 253 ? -15.613 3.482 -8.531 1 97.58 253 PRO A N 1
ATOM 1847 C CA . PRO A 1 253 ? -14.5 4.17 -9.19 1 97.58 253 PRO A CA 1
ATOM 1848 C C . PRO A 1 253 ? -13.872 5.251 -8.313 1 97.58 253 PRO A C 1
ATOM 1850 O O . PRO A 1 253 ? -14.545 5.818 -7.448 1 97.58 253 PRO A O 1
ATOM 1853 N N . GLY A 1 254 ? -12.63 5.575 -8.53 1 96.07 254 GLY A N 1
ATOM 1854 C CA . GLY A 1 254 ? -11.947 6.622 -7.787 1 96.07 254 GLY A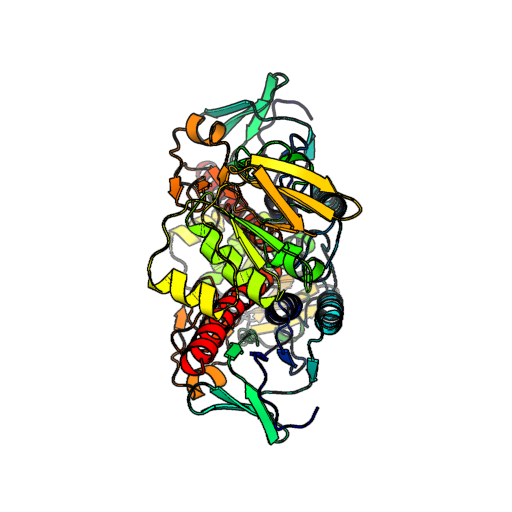 CA 1
ATOM 1855 C C . GLY A 1 254 ? -10.498 6.8 -8.202 1 96.07 254 GLY A C 1
ATOM 1856 O O . GLY A 1 254 ? -9.975 6.018 -8.998 1 96.07 254 GLY A O 1
ATOM 1857 N N . THR A 1 255 ? -9.872 7.8 -7.699 1 95.15 255 THR A N 1
ATOM 1858 C CA . THR A 1 255 ? -8.459 8.078 -7.933 1 95.15 255 THR A CA 1
ATOM 1859 C C . THR A 1 255 ? -7.581 7.198 -7.047 1 95.15 255 THR A C 1
ATOM 1861 O O . THR A 1 255 ? -8.089 6.424 -6.234 1 95.15 255 THR A O 1
ATOM 1864 N N . GLN A 1 256 ? -6.309 7.372 -7.142 1 88.58 256 GLN A N 1
ATOM 1865 C CA . GLN A 1 256 ? -5.349 6.622 -6.338 1 88.58 256 GLN A CA 1
ATOM 1866 C C . GLN A 1 256 ? -5.463 6.988 -4.861 1 88.58 256 GLN A C 1
ATOM 1868 O O . GLN A 1 256 ? -5.102 6.194 -3.99 1 88.58 256 GLN A O 1
ATOM 1873 N N . THR A 1 257 ? -5.968 8.156 -4.617 1 93.68 257 THR A N 1
ATOM 1874 C CA . THR A 1 257 ? -6.08 8.622 -3.239 1 93.68 257 THR A CA 1
ATOM 1875 C C . THR A 1 257 ? -7.471 8.333 -2.681 1 93.68 257 THR A C 1
ATOM 1877 O O . THR A 1 257 ? -7.803 8.764 -1.575 1 93.68 257 THR A O 1
ATOM 1880 N N . GLY A 1 258 ? -8.351 7.707 -3.501 1 97.07 258 GLY A N 1
ATOM 1881 C CA . GLY A 1 258 ? -9.637 7.236 -3.012 1 97.07 258 GLY A CA 1
ATOM 1882 C C . GLY A 1 258 ? -10.781 8.179 -3.336 1 97.07 258 GLY A C 1
ATOM 1883 O O . GLY A 1 258 ? -11.942 7.871 -3.061 1 97.07 258 GLY A O 1
ATOM 1884 N N . ARG A 1 259 ? -10.431 9.336 -3.942 1 98.16 259 ARG A N 1
ATOM 1885 C CA . ARG A 1 259 ? -11.474 10.301 -4.275 1 98.16 259 ARG A CA 1
ATOM 1886 C C . ARG A 1 259 ? -12.417 9.744 -5.336 1 98.16 259 ARG A C 1
ATOM 1888 O O . ARG A 1 259 ? -11.972 9.275 -6.386 1 98.16 259 ARG A O 1
ATOM 1895 N N . THR A 1 260 ? -13.749 9.731 -5.089 1 98.36 260 THR A N 1
ATOM 1896 C CA . THR A 1 260 ? -14.748 9.309 -6.064 1 98.36 260 THR A CA 1
ATOM 1897 C C . THR A 1 260 ? -15.297 10.508 -6.831 1 98.36 260 THR A C 1
ATOM 1899 O O . THR A 1 260 ? -14.996 11.656 -6.496 1 98.36 260 THR A O 1
ATOM 1902 N N . PRO A 1 261 ? -16.098 10.268 -7.836 1 98.09 261 PRO A N 1
ATOM 1903 C CA . PRO A 1 261 ? -16.717 11.382 -8.558 1 98.09 261 PRO A CA 1
ATOM 1904 C C . PRO A 1 261 ? -17.741 12.137 -7.714 1 98.09 261 PRO A C 1
ATOM 1906 O O . PRO A 1 261 ? -18.204 13.209 -8.111 1 98.09 261 PRO A O 1
ATOM 1909 N N . ILE A 1 262 ? -18.13 11.621 -6.587 1 98.12 262 ILE A N 1
ATOM 1910 C CA . ILE A 1 262 ? -19.075 12.301 -5.708 1 98.12 262 ILE A CA 1
ATOM 1911 C C . ILE A 1 262 ? -18.314 13.114 -4.663 1 98.12 262 ILE A C 1
ATOM 1913 O O . ILE A 1 262 ? -17.575 12.554 -3.85 1 98.12 262 ILE A O 1
ATOM 1917 N N . GLU A 1 263 ? -18.474 14.399 -4.695 1 97.52 263 GLU A N 1
ATOM 1918 C CA . GLU A 1 263 ? -17.793 15.287 -3.758 1 97.52 263 GLU A CA 1
ATOM 1919 C C . GLU A 1 263 ? -18.062 14.874 -2.313 1 97.52 263 GLU A C 1
ATOM 1921 O O . GLU A 1 263 ? -19.206 14.607 -1.941 1 97.52 263 GLU A O 1
ATOM 1926 N N . GLY A 1 264 ? -16.981 14.73 -1.561 1 98.39 264 GLY A N 1
ATOM 1927 C CA . GLY A 1 264 ? -17.109 14.421 -0.146 1 98.39 264 GLY A CA 1
ATOM 1928 C C . GLY A 1 264 ? -17.136 12.932 0.14 1 98.39 264 GLY A C 1
ATOM 1929 O O . GLY A 1 264 ? -17.234 12.518 1.297 1 98.39 264 GLY A O 1
ATOM 1930 N N . VAL A 1 265 ? -17.036 12.102 -0.934 1 98.79 265 VAL A N 1
ATOM 1931 C CA . VAL A 1 265 ? -17.11 10.653 -0.78 1 98.79 265 VAL A CA 1
ATOM 1932 C C . VAL A 1 265 ? -15.824 10.012 -1.297 1 98.79 265 VAL A C 1
ATOM 1934 O O . VAL A 1 265 ? -15.427 10.239 -2.443 1 98.79 265 VAL A O 1
ATOM 1937 N N . TRP A 1 266 ? -15.169 9.293 -0.457 1 98.83 266 TRP A N 1
ATOM 1938 C CA . TRP A 1 266 ? -13.998 8.506 -0.828 1 98.83 266 TRP A CA 1
ATOM 1939 C C . TRP A 1 266 ? -14.292 7.013 -0.735 1 98.83 266 TRP A C 1
ATOM 1941 O O . TRP A 1 266 ? -15.22 6.6 -0.035 1 98.83 266 TRP A O 1
ATOM 1951 N N . ALA A 1 267 ? -13.562 6.233 -1.439 1 98.69 267 ALA A N 1
ATOM 1952 C CA . ALA A 1 267 ? -13.572 4.776 -1.334 1 98.69 267 ALA A CA 1
ATOM 1953 C C . ALA A 1 267 ? -12.157 4.227 -1.17 1 98.69 267 ALA A C 1
ATOM 1955 O O . ALA A 1 267 ? -11.196 4.813 -1.674 1 98.69 267 ALA A O 1
ATOM 1956 N N . ALA A 1 268 ? -12.032 3.069 -0.492 1 97.96 268 ALA A N 1
ATOM 1957 C CA . ALA A 1 268 ? -10.712 2.5 -0.233 1 97.96 268 ALA A CA 1
ATOM 1958 C C . ALA A 1 268 ? -10.786 0.982 -0.102 1 97.96 268 ALA A C 1
ATOM 1960 O O . ALA A 1 268 ? -11.84 0.43 0.221 1 97.96 268 ALA A O 1
ATOM 1961 N N . GLY A 1 269 ? -9.617 0.347 -0.342 1 96.57 269 GLY A N 1
ATOM 1962 C CA . GLY A 1 269 ? -9.544 -1.102 -0.241 1 96.57 269 GLY A CA 1
ATOM 1963 C C . GLY A 1 269 ? -10.306 -1.816 -1.341 1 96.57 269 GLY A C 1
ATOM 1964 O O . GLY A 1 269 ? -10.369 -1.333 -2.474 1 96.57 269 GLY A O 1
ATOM 1965 N N . ASN A 1 270 ? -10.888 -2.92 -0.975 1 95.82 270 ASN A N 1
ATOM 1966 C CA . ASN A 1 270 ? -11.518 -3.762 -1.986 1 95.82 270 ASN A CA 1
ATOM 1967 C C . ASN A 1 270 ? -12.793 -3.124 -2.532 1 95.82 270 ASN A C 1
ATOM 1969 O O . ASN A 1 270 ? -13.274 -3.506 -3.6 1 95.82 270 ASN A O 1
ATOM 1973 N N . ALA A 1 271 ? -13.308 -2.084 -1.878 1 96.88 271 ALA A N 1
ATOM 1974 C CA . ALA A 1 271 ? -14.44 -1.341 -2.425 1 96.88 271 ALA A CA 1
ATOM 1975 C C . ALA A 1 271 ? -14.049 -0.615 -3.71 1 96.88 271 ALA A C 1
ATOM 1977 O O . ALA A 1 271 ? -14.89 -0.393 -4.585 1 96.88 271 ALA A O 1
ATOM 1978 N N . GLN A 1 272 ? -12.85 -0.258 -3.785 1 95.65 272 GLN A N 1
ATOM 1979 C CA . GLN A 1 272 ? -12.343 0.474 -4.942 1 95.65 272 GLN A CA 1
ATOM 1980 C C . GLN A 1 272 ? -11.398 -0.392 -5.77 1 95.65 272 GLN A C 1
ATOM 1982 O O . GLN A 1 272 ? -11.348 -0.269 -6.995 1 95.65 272 GLN A O 1
ATOM 1987 N N . ALA A 1 273 ? -10.619 -1.183 -5.1 1 92.99 273 ALA A N 1
ATOM 1988 C CA . ALA A 1 273 ? -9.642 -2.073 -5.721 1 92.99 273 ALA A CA 1
ATOM 1989 C C . ALA A 1 273 ? -9.896 -3.526 -5.328 1 92.99 273 ALA A C 1
ATOM 1991 O O . ALA A 1 273 ? -9.226 -4.063 -4.444 1 92.99 273 ALA A O 1
ATOM 1992 N N . PRO A 1 274 ? -10.675 -4.222 -6.048 1 90.39 274 PRO A N 1
ATOM 1993 C CA . PRO A 1 274 ? -11.159 -5.539 -5.63 1 90.39 274 PRO A CA 1
ATOM 1994 C C . PRO A 1 274 ? -10.031 -6.554 -5.456 1 90.39 274 PRO A C 1
ATOM 1996 O O . PRO A 1 274 ? -10.156 -7.492 -4.664 1 90.39 274 PRO A O 1
ATOM 1999 N N . MET A 1 275 ? -8.902 -6.352 -6.101 1 88.31 275 MET A N 1
ATOM 2000 C CA . MET A 1 275 ? -7.839 -7.353 -6.088 1 88.31 275 MET A CA 1
ATOM 2001 C C . MET A 1 275 ? -6.741 -6.968 -5.103 1 88.31 275 MET A C 1
ATOM 2003 O O . MET A 1 275 ? -5.728 -7.661 -4.994 1 88.31 275 MET A O 1
ATOM 2007 N N . ALA A 1 276 ? -6.97 -5.845 -4.456 1 91.2 276 ALA A N 1
ATOM 2008 C CA . ALA A 1 276 ? -5.93 -5.394 -3.535 1 91.2 276 ALA A CA 1
ATOM 2009 C C . ALA A 1 276 ? -5.751 -6.379 -2.383 1 91.2 276 ALA A C 1
ATOM 2011 O O . ALA A 1 276 ? -6.732 -6.89 -1.837 1 91.2 276 ALA A O 1
ATOM 2012 N N . MET A 1 277 ? -4.516 -6.666 -2.136 1 93.42 277 MET A N 1
ATOM 2013 C CA . MET A 1 277 ? -4.181 -7.44 -0.944 1 93.42 277 MET A CA 1
ATOM 2014 C C . MET A 1 277 ? -4.197 -6.559 0.3 1 93.42 277 MET A C 1
ATOM 2016 O O . MET A 1 277 ? -4.432 -5.353 0.208 1 93.42 277 MET A O 1
ATOM 2020 N N . VAL A 1 278 ? -4.007 -7.167 1.457 1 93.69 278 VAL A N 1
ATOM 2021 C CA . VAL A 1 278 ? -4.181 -6.498 2.742 1 93.69 278 VAL A CA 1
ATOM 2022 C C . VAL A 1 278 ? -3.35 -5.218 2.776 1 93.69 278 VAL A C 1
ATOM 2024 O O . VAL A 1 278 ? -3.867 -4.143 3.089 1 93.69 278 VAL A O 1
ATOM 2027 N N . TYR A 1 279 ? -2.121 -5.249 2.369 1 91.14 279 TYR A N 1
ATOM 2028 C CA . TYR A 1 279 ? -1.219 -4.106 2.45 1 91.14 279 TYR A CA 1
ATOM 2029 C C . TYR A 1 279 ? -1.619 -3.023 1.455 1 91.14 279 TYR A C 1
ATOM 2031 O O . TYR A 1 279 ? -1.538 -1.831 1.759 1 91.14 279 TYR A O 1
ATOM 2039 N N . GLY A 1 280 ? -1.954 -3.525 0.316 1 93.57 280 GLY A N 1
ATOM 2040 C CA . GLY A 1 280 ? -2.447 -2.573 -0.666 1 93.57 280 GLY A CA 1
ATOM 2041 C C . GLY A 1 280 ? -3.707 -1.855 -0.221 1 93.57 280 GLY A C 1
ATOM 2042 O O . GLY A 1 280 ? -3.833 -0.642 -0.401 1 93.57 280 GLY A O 1
ATOM 2043 N N . SER A 1 281 ? -4.581 -2.573 0.371 1 95.85 281 SER A N 1
ATOM 2044 C CA . SER A 1 281 ? -5.82 -2 0.885 1 95.85 281 SER A CA 1
ATOM 2045 C C . SER A 1 281 ? -5.544 -0.99 1.994 1 95.85 281 SER A C 1
ATOM 2047 O O . SER A 1 281 ? -6.108 0.106 1.998 1 95.85 281 SER A O 1
ATOM 2049 N N . ALA A 1 282 ? -4.706 -1.361 2.916 1 96.6 282 ALA A N 1
ATOM 2050 C CA . ALA A 1 282 ? -4.374 -0.477 4.03 1 96.6 282 ALA A CA 1
ATOM 2051 C C . ALA A 1 282 ? -3.695 0.797 3.536 1 96.6 282 ALA A C 1
ATOM 2053 O O . ALA A 1 282 ? -3.992 1.893 4.019 1 96.6 282 ALA A O 1
ATOM 2054 N N . ALA A 1 283 ? -2.781 0.618 2.592 1 96.07 283 ALA A N 1
ATOM 2055 C CA . ALA A 1 283 ? -2.104 1.777 2.016 1 96.07 283 ALA A CA 1
ATOM 2056 C C . ALA A 1 283 ? -3.107 2.745 1.395 1 96.07 283 ALA A C 1
ATOM 2058 O O . ALA A 1 283 ? -2.978 3.963 1.544 1 96.07 283 ALA A O 1
ATOM 2059 N N . GLN A 1 284 ? -4.061 2.204 0.724 1 96.81 284 GLN A N 1
ATOM 2060 C CA . GLN A 1 284 ? -5.11 3.039 0.148 1 96.81 284 GLN A CA 1
ATOM 2061 C C . GLN A 1 284 ? -5.902 3.756 1.238 1 96.81 284 GLN A C 1
ATOM 2063 O O . GLN A 1 284 ? -6.288 4.915 1.07 1 96.81 284 GLN A O 1
ATOM 2068 N N . GLY A 1 285 ? -6.136 3.044 2.296 1 98.15 285 GLY A N 1
ATOM 2069 C CA . GLY A 1 285 ? -6.813 3.66 3.426 1 98.15 285 GLY A CA 1
ATOM 2070 C C . GLY A 1 285 ? -6.071 4.858 3.986 1 98.15 285 GLY A C 1
ATOM 2071 O O . GLY A 1 285 ? -6.67 5.908 4.229 1 98.15 285 GLY A O 1
ATOM 2072 N N . VAL A 1 286 ? -4.789 4.715 4.183 1 97.95 286 VAL A N 1
ATOM 2073 C CA . VAL A 1 286 ? -3.957 5.801 4.692 1 97.95 286 VAL A CA 1
ATOM 2074 C C . VAL A 1 286 ? -4.041 7.001 3.752 1 97.95 286 VAL A C 1
ATOM 2076 O O . VAL A 1 286 ? -4.224 8.136 4.198 1 97.95 286 VAL A O 1
ATOM 2079 N N . MET A 1 287 ? -3.969 6.737 2.499 1 97.01 287 MET A N 1
ATOM 2080 C CA . MET A 1 287 ? -3.987 7.811 1.511 1 97.01 287 MET A CA 1
ATOM 2081 C C . MET A 1 287 ? -5.338 8.519 1.501 1 97.01 287 MET A C 1
ATOM 2083 O O . MET A 1 287 ? -5.4 9.745 1.394 1 97.01 287 MET A O 1
ATOM 2087 N N . ALA A 1 288 ? -6.363 7.736 1.568 1 98.33 288 ALA A N 1
ATOM 2088 C CA . ALA A 1 288 ? -7.694 8.333 1.637 1 98.33 288 ALA A CA 1
ATOM 2089 C C . ALA A 1 288 ? -7.829 9.232 2.863 1 98.33 288 ALA A C 1
ATOM 2091 O O . ALA A 1 288 ? -8.341 10.35 2.767 1 98.33 288 ALA A O 1
ATOM 2092 N N . GLY A 1 289 ? -7.362 8.731 4.004 1 98.45 289 GLY A N 1
ATOM 2093 C CA . GLY A 1 289 ? -7.383 9.534 5.216 1 98.45 289 GLY A CA 1
ATOM 2094 C C . GLY A 1 289 ? -6.604 10.83 5.086 1 98.45 289 GLY A C 1
ATOM 2095 O O . GLY A 1 289 ? -7.083 11.891 5.49 1 98.45 289 GLY A O 1
ATOM 2096 N N . ALA A 1 290 ? -5.465 10.713 4.518 1 97.37 290 ALA A N 1
ATOM 2097 C CA . ALA A 1 290 ? -4.616 11.886 4.33 1 97.37 290 ALA A CA 1
ATOM 2098 C C . ALA A 1 290 ? -5.289 12.911 3.422 1 97.37 290 ALA A C 1
ATOM 2100 O O . ALA A 1 290 ? -5.289 14.108 3.72 1 97.37 290 ALA A O 1
ATOM 2101 N N . GLU A 1 291 ? -5.834 12.452 2.368 1 97.52 291 GLU A N 1
ATOM 2102 C CA . GLU A 1 291 ? -6.488 13.331 1.403 1 97.52 291 GLU A CA 1
ATOM 2103 C C . GLU A 1 291 ? -7.693 14.033 2.024 1 97.52 291 GLU A C 1
ATOM 2105 O O . GLU A 1 291 ? -7.895 15.231 1.817 1 97.52 291 GLU A O 1
ATOM 2110 N N . ILE A 1 292 ? -8.442 13.297 2.703 1 98.58 292 ILE A N 1
ATOM 2111 C CA . ILE A 1 292 ? -9.621 13.864 3.349 1 98.58 292 ILE A CA 1
ATOM 2112 C C . ILE A 1 292 ? -9.195 14.921 4.365 1 98.58 292 ILE A C 1
ATOM 2114 O O . ILE A 1 292 ? -9.826 15.975 4.477 1 98.58 292 ILE A O 1
ATOM 2118 N N . ASN A 1 293 ? -8.185 14.623 5.138 1 98.43 293 ASN A N 1
ATOM 2119 C CA . ASN A 1 293 ? -7.712 15.603 6.11 1 98.43 293 ASN A CA 1
ATOM 2120 C C . ASN A 1 293 ? -7.352 16.927 5.442 1 98.43 293 ASN A C 1
ATOM 2122 O O . ASN A 1 293 ? -7.721 17.995 5.934 1 98.43 293 ASN A O 1
ATOM 2126 N N . PHE A 1 294 ? -6.649 16.855 4.337 1 96.61 294 PHE A N 1
ATOM 2127 C CA . PHE A 1 294 ? -6.28 18.086 3.648 1 96.61 294 PHE A CA 1
ATOM 2128 C C . PHE A 1 294 ? -7.519 18.809 3.132 1 96.61 294 PHE A C 1
ATOM 2130 O O . PHE A 1 294 ? -7.611 20.034 3.223 1 96.61 294 PHE A O 1
ATOM 2137 N N . ASP A 1 295 ? -8.412 18.06 2.586 1 97.43 295 ASP A N 1
ATOM 2138 C CA . ASP A 1 295 ? -9.68 18.616 2.125 1 97.43 295 ASP A CA 1
ATOM 2139 C C . ASP A 1 295 ? -10.389 19.372 3.247 1 97.43 295 ASP A C 1
ATOM 2141 O O . ASP A 1 295 ? -10.886 20.48 3.038 1 97.43 295 ASP A O 1
ATOM 2145 N N . LEU A 1 296 ? -10.414 18.81 4.394 1 98.11 296 LEU A N 1
ATOM 2146 C CA . LEU A 1 296 ? -11.087 19.394 5.55 1 98.11 296 LEU A CA 1
ATOM 2147 C C . LEU A 1 296 ? -10.334 20.619 6.056 1 98.11 296 LEU A C 1
ATOM 2149 O O . LEU A 1 296 ? -10.947 21.573 6.541 1 98.11 296 LEU A O 1
ATOM 2153 N N . ILE A 1 297 ? -9.019 20.594 5.969 1 97.05 297 ILE A N 1
ATOM 2154 C CA . ILE A 1 297 ? -8.224 21.756 6.349 1 97.05 297 ILE A CA 1
ATOM 2155 C C . ILE A 1 297 ? -8.621 22.956 5.492 1 97.05 297 ILE A C 1
ATOM 2157 O O . ILE A 1 297 ? -8.863 24.047 6.013 1 97.05 297 ILE A O 1
ATOM 2161 N N . LEU A 1 298 ? -8.717 22.756 4.232 1 95.64 298 LEU A N 1
ATOM 2162 C CA . LEU A 1 298 ? -9.077 23.839 3.323 1 95.64 298 LEU A CA 1
ATOM 2163 C C . LEU A 1 298 ? -10.484 24.349 3.615 1 95.64 298 LEU A C 1
ATOM 2165 O O . LEU A 1 298 ? -10.729 25.557 3.584 1 95.64 298 LEU A O 1
ATOM 2169 N N . GLU A 1 299 ? -11.356 23.457 3.903 1 96.5 299 GLU A N 1
ATOM 2170 C CA . GLU A 1 299 ? -12.716 23.869 4.237 1 96.5 299 GLU A CA 1
ATOM 2171 C C . GLU A 1 299 ? -12.746 24.672 5.535 1 96.5 299 GLU A C 1
ATOM 2173 O O . GLU A 1 299 ? -13.426 25.696 5.621 1 96.5 299 GLU A O 1
ATOM 2178 N N . ASP A 1 300 ? -12.025 24.168 6.524 1 96.34 300 ASP A N 1
ATOM 2179 C CA . ASP A 1 300 ? -11.997 24.854 7.812 1 96.34 300 ASP A CA 1
ATOM 2180 C C . ASP A 1 300 ? -11.45 26.272 7.667 1 96.34 300 ASP A C 1
ATOM 2182 O O . ASP A 1 300 ? -11.958 27.206 8.292 1 96.34 300 ASP A O 1
ATOM 2186 N N . ILE A 1 301 ? -10.5 26.387 6.816 1 94.51 301 ILE A N 1
ATOM 2187 C CA . ILE A 1 301 ? -9.888 27.688 6.569 1 94.51 301 ILE A CA 1
ATOM 2188 C C . ILE A 1 301 ? -10.882 28.598 5.851 1 94.51 301 ILE A C 1
ATOM 2190 O O . ILE A 1 301 ? -10.999 29.781 6.179 1 94.51 301 ILE A O 1
ATOM 2194 N N . SER A 1 302 ? -11.533 28.077 4.91 1 93.11 302 SER A N 1
ATOM 2195 C CA . SER A 1 302 ? -12.52 28.848 4.161 1 93.11 302 SER A CA 1
ATOM 2196 C C . SER A 1 302 ? -13.64 29.345 5.07 1 93.11 302 SER A C 1
ATOM 2198 O O . SER A 1 302 ? -14.082 30.489 4.951 1 93.11 302 SER A O 1
ATOM 2200 N N . VAL A 1 303 ? -14.067 28.56 5.964 1 91.97 303 VAL A N 1
ATOM 2201 C CA . VAL A 1 303 ? -15.133 28.917 6.895 1 91.97 303 VAL A CA 1
ATOM 2202 C C . VAL A 1 303 ? -14.645 30.004 7.849 1 91.97 303 VAL A C 1
ATOM 2204 O O . VAL A 1 303 ? -15.366 30.966 8.125 1 91.97 303 VAL A O 1
ATOM 2207 N N . ALA A 1 304 ? -13.426 29.874 8.259 1 89.2 304 ALA A N 1
ATOM 2208 C CA . ALA A 1 304 ? -12.85 30.86 9.169 1 89.2 304 ALA A CA 1
ATOM 2209 C C . ALA A 1 304 ? -12.691 32.214 8.483 1 89.2 304 ALA A C 1
ATOM 2211 O O . ALA A 1 304 ? -12.914 33.259 9.099 1 89.2 304 ALA A O 1
ATOM 2212 N N . SER A 1 305 ? -12.317 32.097 7.23 1 85.5 305 SER A N 1
ATOM 2213 C CA . SER A 1 305 ? -12.138 33.327 6.465 1 85.5 305 SER A CA 1
ATOM 2214 C C . SER A 1 305 ? -13.465 34.052 6.266 1 85.5 305 SER A C 1
ATOM 2216 O O . SER A 1 305 ? -13.507 35.284 6.239 1 85.5 305 SER A O 1
ATOM 2218 N N . ALA A 1 306 ? -14.55 33.52 6.095 1 85.79 306 ALA A N 1
ATOM 2219 C CA . ALA A 1 306 ? -15.864 34.106 5.848 1 85.79 306 ALA A CA 1
ATOM 2220 C C . ALA A 1 306 ? -16.436 34.726 7.12 1 85.79 306 ALA A C 1
ATOM 2222 O O . ALA A 1 306 ? -17.319 35.585 7.056 1 85.79 306 ALA A O 1
ATOM 2223 N N . GLN A 1 307 ? -15.849 34.206 8.267 1 80.18 307 GLN A N 1
ATOM 2224 C CA . GLN A 1 307 ? -16.355 34.697 9.544 1 80.18 307 GLN A CA 1
ATOM 2225 C C . GLN A 1 307 ? -15.533 35.882 10.043 1 80.18 307 GLN A C 1
ATOM 2227 O O . GLN A 1 307 ? -15.932 36.568 10.986 1 80.18 307 GLN A O 1
ATOM 2232 N N . SER A 1 308 ? -14.323 36.064 9.637 1 68.52 308 SER A N 1
ATOM 2233 C CA . SER A 1 308 ? -13.495 37.193 10.047 1 68.52 308 SER A CA 1
ATOM 2234 C C . SER A 1 308 ? -13.783 38.427 9.198 1 68.52 308 SER A C 1
ATOM 2236 O O . SER A 1 308 ? -13.807 39.548 9.711 1 68.52 308 SER A O 1
ATOM 2238 N N . MET B 1 1 ? 28.012 -18.119 -0.62 1 33.14 1 MET B N 1
ATOM 2239 C CA . MET B 1 1 ? 27.223 -18.334 -1.83 1 33.14 1 MET B CA 1
ATOM 2240 C C . MET B 1 1 ? 28.104 -18.264 -3.073 1 33.14 1 MET B C 1
ATOM 2242 O O . MET B 1 1 ? 28.853 -17.303 -3.255 1 33.14 1 MET B O 1
ATOM 2246 N N . SER B 1 2 ? 28.464 -19.148 -3.737 1 40.82 2 SER B N 1
ATOM 2247 C CA . SER B 1 2 ? 29.354 -19.12 -4.893 1 40.82 2 SER B CA 1
ATOM 2248 C C . SER B 1 2 ? 28.878 -18.113 -5.934 1 40.82 2 SER B C 1
ATOM 2250 O O . SER B 1 2 ? 27.686 -18.046 -6.241 1 40.82 2 SER B O 1
ATOM 2252 N N . SER B 1 3 ? 29.567 -16.932 -6.257 1 48.29 3 SER B N 1
ATOM 2253 C CA . SER B 1 3 ? 29.532 -15.782 -7.156 1 48.29 3 SER B CA 1
ATOM 2254 C C . SER B 1 3 ? 28.844 -16.131 -8.472 1 48.29 3 SER B C 1
ATOM 2256 O O . SER B 1 3 ? 28.459 -15.24 -9.232 1 48.29 3 SER B O 1
ATOM 2258 N N . HIS B 1 4 ? 28.811 -17.443 -8.905 1 57.45 4 HIS B N 1
ATOM 2259 C CA . HIS B 1 4 ? 28.655 -17.673 -10.336 1 57.45 4 HIS B CA 1
ATOM 2260 C C . HIS B 1 4 ? 27.235 -18.115 -10.672 1 57.45 4 HIS B C 1
ATOM 2262 O O . HIS B 1 4 ? 26.909 -18.337 -11.841 1 57.45 4 HIS B O 1
ATOM 2268 N N . ASP B 1 5 ? 26.222 -18.137 -9.65 1 84.97 5 ASP B N 1
ATOM 2269 C CA . ASP B 1 5 ? 24.985 -18.764 -10.104 1 84.97 5 ASP B CA 1
ATOM 2270 C C . ASP B 1 5 ? 23.915 -17.716 -10.4 1 84.97 5 ASP B C 1
ATOM 2272 O O . ASP B 1 5 ? 23.827 -16.698 -9.71 1 84.97 5 ASP B O 1
ATOM 2276 N N . LEU B 1 6 ? 23.261 -17.872 -11.527 1 96.51 6 LEU B N 1
ATOM 2277 C CA . LEU B 1 6 ? 22.157 -17.04 -11.995 1 96.51 6 LEU B CA 1
ATOM 2278 C C . LEU B 1 6 ? 20.952 -17.164 -11.069 1 96.51 6 LEU B C 1
ATOM 2280 O O . LEU B 1 6 ? 20.47 -18.27 -10.815 1 96.51 6 LEU B O 1
ATOM 2284 N N . VAL B 1 7 ? 20.625 -16.099 -10.435 1 98.38 7 VAL B N 1
ATOM 2285 C CA . VAL B 1 7 ? 19.433 -16.109 -9.593 1 98.38 7 VAL B CA 1
ATOM 2286 C C . VAL B 1 7 ? 18.269 -15.46 -10.337 1 98.38 7 VAL B C 1
ATOM 2288 O O . VAL B 1 7 ? 18.471 -14.778 -11.344 1 98.38 7 VAL B O 1
ATOM 2291 N N . ASP B 1 8 ? 17.066 -15.66 -9.84 1 98.67 8 ASP B N 1
ATOM 2292 C CA . ASP B 1 8 ? 15.897 -15.106 -10.516 1 98.67 8 ASP B CA 1
ATOM 2293 C C . ASP B 1 8 ? 15.85 -13.586 -10.375 1 98.67 8 ASP B C 1
ATOM 2295 O O . ASP B 1 8 ? 15.594 -12.874 -11.348 1 98.67 8 ASP B O 1
ATOM 2299 N N . VAL B 1 9 ? 16.083 -13.095 -9.128 1 98.9 9 VAL B N 1
ATOM 2300 C CA . VAL B 1 9 ? 15.901 -11.665 -8.902 1 98.9 9 VAL B CA 1
ATOM 2301 C C . VAL B 1 9 ? 16.954 -11.158 -7.919 1 98.9 9 VAL B C 1
ATOM 2303 O O . VAL B 1 9 ? 17.215 -11.796 -6.897 1 98.9 9 VAL B O 1
ATOM 2306 N N . VAL B 1 10 ? 17.576 -10.051 -8.189 1 98.88 10 VAL B N 1
ATOM 2307 C CA . VAL B 1 10 ? 18.348 -9.282 -7.219 1 98.88 10 VAL B CA 1
ATOM 2308 C C . VAL B 1 10 ? 17.572 -8.03 -6.817 1 98.88 10 VAL B C 1
ATOM 2310 O O . VAL B 1 10 ? 17.089 -7.288 -7.676 1 98.88 10 VAL B O 1
ATOM 2313 N N . VAL B 1 11 ? 17.399 -7.826 -5.575 1 98.92 11 VAL B N 1
ATOM 2314 C CA . VAL B 1 11 ? 16.755 -6.642 -5.015 1 98.92 11 VAL B CA 1
ATOM 2315 C C . VAL B 1 11 ? 17.81 -5.713 -4.418 1 98.92 11 VAL B C 1
ATOM 2317 O O . VAL B 1 11 ? 18.592 -6.123 -3.558 1 98.92 11 VAL B O 1
ATOM 2320 N N . VAL B 1 12 ? 17.822 -4.46 -4.882 1 98.75 12 VAL B N 1
ATOM 2321 C CA . VAL B 1 12 ? 18.775 -3.475 -4.381 1 98.75 12 VAL B CA 1
ATOM 2322 C C . VAL B 1 12 ? 18.117 -2.624 -3.297 1 98.75 12 VAL B C 1
ATOM 2324 O O . VAL B 1 12 ? 17.377 -1.685 -3.601 1 98.75 12 VAL B O 1
ATOM 2327 N N . GLY B 1 13 ? 18.421 -2.931 -2.045 1 98.18 13 GLY B N 1
ATOM 2328 C CA . GLY B 1 13 ? 17.836 -2.235 -0.91 1 98.18 13 GLY B CA 1
ATOM 2329 C C . GLY B 1 13 ? 16.95 -3.123 -0.057 1 98.18 13 GLY B C 1
ATOM 2330 O O . GLY B 1 13 ? 16.084 -3.829 -0.579 1 98.18 13 GLY B O 1
ATOM 2331 N N . ALA B 1 14 ? 17.137 -3.023 1.246 1 97.87 14 ALA B N 1
ATOM 2332 C CA . ALA B 1 14 ? 16.355 -3.83 2.179 1 97.87 14 ALA B CA 1
ATOM 2333 C C . ALA B 1 14 ? 15.513 -2.947 3.096 1 97.87 14 ALA B C 1
ATOM 2335 O O . ALA B 1 14 ? 15.436 -3.19 4.303 1 97.87 14 ALA B O 1
ATOM 2336 N N . GLY B 1 15 ? 15.008 -1.873 2.524 1 97.22 15 GLY B N 1
ATOM 2337 C CA . GLY B 1 15 ? 13.938 -1.155 3.199 1 97.22 15 GLY B CA 1
ATOM 2338 C C . GLY B 1 15 ? 12.597 -1.857 3.105 1 97.22 15 GLY B C 1
ATOM 2339 O O . GLY B 1 15 ? 12.527 -3.025 2.718 1 97.22 15 GLY B O 1
ATOM 2340 N N . ALA B 1 16 ? 11.563 -1.162 3.413 1 96.95 16 ALA B N 1
ATOM 2341 C CA . ALA B 1 16 ? 10.221 -1.738 3.445 1 96.95 16 ALA B CA 1
ATOM 2342 C C . ALA B 1 16 ? 9.84 -2.317 2.085 1 96.95 16 ALA B C 1
ATOM 2344 O O . ALA B 1 16 ? 9.347 -3.444 2 1 96.95 16 ALA B O 1
ATOM 2345 N N . ALA B 1 17 ? 10.085 -1.585 1.047 1 97.85 17 ALA B N 1
ATOM 2346 C CA . ALA B 1 17 ? 9.717 -2.02 -0.298 1 97.85 17 ALA B CA 1
ATOM 2347 C C . ALA B 1 17 ? 10.522 -3.247 -0.717 1 97.85 17 ALA B C 1
ATOM 2349 O O . ALA B 1 17 ? 9.959 -4.227 -1.211 1 97.85 17 ALA B O 1
ATOM 2350 N N . GLY B 1 18 ? 11.822 -3.176 -0.549 1 98.67 18 GLY B N 1
ATOM 2351 C CA . GLY B 1 18 ? 12.68 -4.281 -0.948 1 98.67 18 GLY B CA 1
ATOM 2352 C C . GLY B 1 18 ? 12.371 -5.571 -0.212 1 98.67 18 GLY B C 1
ATOM 2353 O O . GLY B 1 18 ? 12.305 -6.64 -0.823 1 98.67 18 GLY B O 1
ATOM 2354 N N . LEU B 1 19 ? 12.177 -5.472 1.058 1 98.75 19 LEU B N 1
ATOM 2355 C CA . LEU B 1 19 ? 11.897 -6.656 1.862 1 98.75 19 LEU B CA 1
ATOM 2356 C C . LEU B 1 19 ? 10.521 -7.225 1.532 1 98.75 19 LEU B C 1
ATOM 2358 O O . LEU B 1 19 ? 10.342 -8.444 1.49 1 98.75 19 LEU B O 1
ATOM 2362 N N . ALA B 1 20 ? 9.539 -6.355 1.313 1 98.59 20 ALA B N 1
ATOM 2363 C CA . ALA B 1 20 ? 8.214 -6.829 0.923 1 98.59 20 ALA B CA 1
ATOM 2364 C C . ALA B 1 20 ? 8.266 -7.567 -0.412 1 98.59 20 ALA B C 1
ATOM 2366 O O . ALA B 1 20 ? 7.63 -8.611 -0.576 1 98.59 20 ALA B O 1
ATOM 2367 N N . ALA B 1 21 ? 8.997 -7.027 -1.343 1 98.78 21 ALA B N 1
ATOM 2368 C CA . ALA B 1 21 ? 9.179 -7.694 -2.629 1 98.78 21 ALA B CA 1
ATOM 2369 C C . ALA B 1 21 ? 9.839 -9.059 -2.45 1 98.78 21 ALA B C 1
ATOM 2371 O O . ALA B 1 21 ? 9.417 -10.044 -3.06 1 98.78 21 ALA B O 1
ATOM 2372 N N . ALA B 1 22 ? 10.858 -9.075 -1.636 1 98.89 22 ALA B N 1
ATOM 2373 C CA . ALA B 1 22 ? 11.619 -10.299 -1.4 1 98.89 22 ALA B CA 1
ATOM 2374 C C . ALA B 1 22 ? 10.735 -11.386 -0.796 1 98.89 22 ALA B C 1
ATOM 2376 O O . ALA B 1 22 ? 10.821 -12.553 -1.185 1 98.89 22 ALA B O 1
ATOM 2377 N N . VAL B 1 23 ? 9.894 -11.043 0.147 1 98.78 23 VAL B N 1
ATOM 2378 C CA . VAL B 1 23 ? 8.99 -12.005 0.768 1 98.78 23 VAL B CA 1
ATOM 2379 C C . VAL B 1 23 ? 8.02 -12.553 -0.276 1 98.78 23 VAL B C 1
ATOM 2381 O O . VAL B 1 23 ? 7.831 -13.767 -0.381 1 98.78 23 VAL B O 1
ATOM 2384 N N . ALA B 1 24 ? 7.42 -11.663 -1.066 1 98.49 24 ALA B N 1
ATOM 2385 C CA . ALA B 1 24 ? 6.488 -12.092 -2.105 1 98.49 24 ALA B CA 1
ATOM 2386 C C . ALA B 1 24 ? 7.156 -13.064 -3.073 1 98.49 24 ALA B C 1
ATOM 2388 O O . ALA B 1 24 ? 6.571 -14.086 -3.439 1 98.49 24 ALA B O 1
ATOM 2389 N N . LEU B 1 25 ? 8.351 -12.75 -3.473 1 98.81 25 LEU B N 1
ATOM 2390 C CA . LEU B 1 25 ? 9.091 -13.584 -4.414 1 98.81 25 LEU B CA 1
ATOM 2391 C C . LEU B 1 25 ? 9.525 -14.89 -3.758 1 98.81 25 LEU B C 1
ATOM 2393 O O . LEU B 1 25 ? 9.465 -15.953 -4.381 1 98.81 25 LEU B O 1
ATOM 2397 N N . GLY B 1 26 ? 10.001 -14.761 -2.49 1 98.67 26 GLY B N 1
ATOM 2398 C CA . GLY B 1 26 ? 10.346 -15.97 -1.758 1 98.67 26 GLY B CA 1
ATOM 2399 C C . GLY B 1 26 ? 9.185 -16.936 -1.621 1 98.67 26 GLY B C 1
ATOM 2400 O O . GLY B 1 26 ? 9.339 -18.137 -1.855 1 98.67 26 GLY B O 1
ATOM 2401 N N . ARG B 1 27 ? 8.024 -16.446 -1.337 1 98.48 27 ARG B N 1
ATOM 2402 C CA . ARG B 1 27 ? 6.823 -17.264 -1.199 1 98.48 27 ARG B CA 1
ATOM 2403 C C . ARG B 1 27 ? 6.418 -17.872 -2.537 1 98.48 27 ARG B C 1
ATOM 2405 O O . ARG B 1 27 ? 5.611 -18.803 -2.583 1 98.48 27 ARG B O 1
ATOM 2412 N N . SER B 1 28 ? 6.92 -17.31 -3.582 1 98.25 28 SER B N 1
ATOM 2413 C CA . SER B 1 28 ? 6.666 -17.829 -4.922 1 98.25 28 SER B CA 1
ATOM 2414 C C . SER B 1 28 ? 7.796 -18.743 -5.384 1 98.25 28 SER B C 1
ATOM 2416 O O . SER B 1 28 ? 7.922 -19.03 -6.577 1 98.25 28 SER B O 1
ATOM 2418 N N . LEU B 1 29 ? 8.718 -19.098 -4.499 1 98.29 29 LEU B N 1
ATOM 2419 C CA . LEU B 1 29 ? 9.777 -20.086 -4.67 1 98.29 29 LEU B CA 1
ATOM 2420 C C . LEU B 1 29 ? 10.839 -19.582 -5.642 1 98.29 29 LEU B C 1
ATOM 2422 O O . LEU B 1 29 ? 11.481 -20.376 -6.333 1 98.29 29 LEU B O 1
ATOM 2426 N N . ARG B 1 30 ? 10.973 -18.33 -5.75 1 98.63 30 ARG B N 1
ATOM 2427 C CA . ARG B 1 30 ? 12.018 -17.751 -6.589 1 98.63 30 ARG B CA 1
ATOM 2428 C C . ARG B 1 30 ? 13.333 -17.636 -5.825 1 98.63 30 ARG B C 1
ATOM 2430 O O . ARG B 1 30 ? 13.335 -17.42 -4.611 1 98.63 30 ARG B O 1
ATOM 2437 N N . SER B 1 31 ? 14.398 -17.783 -6.511 1 98.68 31 SER B N 1
ATOM 2438 C CA . SER B 1 31 ? 15.699 -17.472 -5.928 1 98.68 31 SER B CA 1
ATOM 2439 C C . SER B 1 31 ? 15.949 -15.968 -5.902 1 98.68 31 SER B C 1
ATOM 2441 O O . SER B 1 31 ? 15.939 -15.314 -6.947 1 98.68 31 SER B O 1
ATOM 2443 N N . VAL B 1 32 ? 16.181 -15.428 -4.679 1 98.82 32 VAL B N 1
ATOM 2444 C CA . VAL B 1 32 ? 16.27 -13.981 -4.507 1 98.82 32 VAL B CA 1
ATOM 2445 C C . VAL B 1 32 ? 17.481 -13.638 -3.642 1 98.82 32 VAL B C 1
ATOM 2447 O O . VAL B 1 32 ? 17.73 -14.289 -2.625 1 98.82 32 VAL B O 1
ATOM 2450 N N . ILE B 1 33 ? 18.233 -12.624 -4.04 1 98.79 33 ILE B N 1
ATOM 2451 C CA . ILE B 1 33 ? 19.281 -12.025 -3.22 1 98.79 33 ILE B CA 1
ATOM 2452 C C . ILE B 1 33 ? 18.99 -10.54 -3.015 1 98.79 33 ILE B C 1
ATOM 2454 O O . ILE B 1 33 ? 18.761 -9.806 -3.98 1 98.79 33 ILE B O 1
ATOM 2458 N N . VAL B 1 34 ? 18.965 -10.101 -1.777 1 98.8 34 VAL B N 1
ATOM 2459 C CA . VAL B 1 34 ? 18.822 -8.692 -1.425 1 98.8 34 VAL B CA 1
ATOM 2460 C C . VAL B 1 34 ? 20.18 -8.118 -1.027 1 98.8 34 VAL B C 1
ATOM 2462 O O . VAL B 1 34 ? 20.872 -8.679 -0.175 1 98.8 34 VAL B O 1
ATOM 2465 N N . ILE B 1 35 ? 20.566 -7.034 -1.672 1 98.58 35 ILE B N 1
ATOM 2466 C CA . ILE B 1 35 ? 21.801 -6.335 -1.333 1 98.58 35 ILE B CA 1
ATOM 2467 C C . ILE B 1 35 ? 21.474 -5.031 -0.609 1 98.58 35 ILE B C 1
ATOM 2469 O O . ILE B 1 35 ? 20.745 -4.187 -1.137 1 98.58 35 ILE B O 1
ATOM 2473 N N . ASP B 1 36 ? 21.967 -4.835 0.573 1 97.24 36 ASP B N 1
ATOM 2474 C CA . ASP B 1 36 ? 21.619 -3.674 1.387 1 97.24 36 ASP B CA 1
ATOM 2475 C C . ASP B 1 36 ? 22.87 -2.993 1.935 1 97.24 36 ASP B C 1
ATOM 2477 O O . ASP B 1 36 ? 23.728 -3.646 2.532 1 97.24 36 ASP B O 1
ATOM 2481 N N . ALA B 1 37 ? 22.941 -1.696 1.769 1 93.94 37 ALA B N 1
ATOM 2482 C CA . ALA B 1 37 ? 24.104 -0.928 2.206 1 93.94 37 ALA B CA 1
ATOM 2483 C C . ALA B 1 37 ? 23.943 -0.462 3.65 1 93.94 37 ALA B C 1
ATOM 2485 O O . ALA B 1 37 ? 24.851 0.15 4.217 1 93.94 37 ALA B O 1
ATOM 2486 N N . GLY B 1 38 ? 22.765 -0.643 4.263 1 88.65 38 GLY B N 1
ATOM 2487 C CA . GLY B 1 38 ? 22.548 -0.33 5.667 1 88.65 38 GLY B CA 1
ATOM 2488 C C . GLY B 1 38 ? 22.286 1.143 5.916 1 88.65 38 GLY B C 1
ATOM 2489 O O . GLY B 1 38 ? 22.653 1.675 6.966 1 88.65 38 GLY B O 1
ATOM 2490 N N . GLN B 1 39 ? 21.762 1.839 4.963 1 83.37 39 GLN B N 1
ATOM 2491 C CA . GLN B 1 39 ? 21.488 3.267 5.087 1 83.37 39 GLN B CA 1
ATOM 2492 C C . GLN B 1 39 ? 20.033 3.578 4.747 1 83.37 39 GLN B C 1
ATOM 2494 O O . GLN B 1 39 ? 19.755 4.29 3.78 1 83.37 39 GLN B O 1
ATOM 2499 N N . PRO B 1 40 ? 19.175 3.125 5.663 1 81.3 40 PRO B N 1
ATOM 2500 C CA . PRO B 1 40 ? 17.762 3.384 5.378 1 81.3 40 PRO B CA 1
ATOM 2501 C C . PRO B 1 40 ? 17.39 4.857 5.527 1 81.3 40 PRO B C 1
ATOM 2503 O O . PRO B 1 40 ? 17.926 5.548 6.398 1 81.3 40 PRO B O 1
ATOM 2506 N N . ARG B 1 41 ? 16.424 5.289 4.752 1 79.21 41 ARG B N 1
ATOM 2507 C CA . ARG B 1 41 ? 15.955 6.671 4.761 1 79.21 41 ARG B CA 1
ATOM 2508 C C . ARG B 1 41 ? 15.419 7.058 6.135 1 79.21 41 ARG B C 1
ATOM 2510 O O . ARG B 1 41 ? 15.621 8.185 6.592 1 79.21 41 ARG B O 1
ATOM 2517 N N . ASN B 1 42 ? 14.775 6.127 6.804 1 76.39 42 ASN B N 1
ATOM 2518 C CA . ASN B 1 42 ? 14.064 6.432 8.041 1 76.39 42 ASN B CA 1
ATOM 2519 C C . ASN B 1 42 ? 14.927 6.153 9.268 1 76.39 42 ASN B C 1
ATOM 2521 O O . ASN B 1 42 ? 14.409 6 10.375 1 76.39 42 ASN B O 1
ATOM 2525 N N . SER B 1 43 ? 16.201 6.112 9.089 1 77 43 SER B N 1
ATOM 2526 C CA . SER B 1 43 ? 17.1 5.77 10.186 1 77 43 SER B CA 1
ATOM 2527 C C . SER B 1 43 ? 17.096 6.851 11.261 1 77 43 SER B C 1
ATOM 2529 O O . SER B 1 43 ? 17.482 6.599 12.404 1 77 43 SER B O 1
ATOM 2531 N N . TYR B 1 44 ? 16.524 7.931 10.977 1 79.24 44 TYR B N 1
ATOM 2532 C CA . TYR B 1 44 ? 16.573 9.069 11.888 1 79.24 44 TYR B CA 1
ATOM 2533 C C . TYR B 1 44 ? 15.348 9.097 12.794 1 79.24 44 TYR B C 1
ATOM 2535 O O . TYR B 1 44 ? 15.332 9.8 13.807 1 79.24 44 TYR B O 1
ATOM 2543 N N . ALA B 1 45 ? 14.343 8.32 12.392 1 84.41 45 ALA B N 1
ATOM 2544 C CA . ALA B 1 45 ? 13.082 8.347 13.129 1 84.41 45 ALA B CA 1
ATOM 2545 C C . ALA B 1 45 ? 13.062 7.282 14.222 1 84.41 45 ALA B C 1
ATOM 2547 O O . ALA B 1 45 ? 13.653 6.211 14.064 1 84.41 45 ALA B O 1
ATOM 2548 N N . HIS B 1 46 ? 12.358 7.601 15.271 1 88.46 46 HIS B N 1
ATOM 2549 C CA . HIS B 1 46 ? 12.263 6.661 16.382 1 88.46 46 HIS B CA 1
ATOM 2550 C C . HIS B 1 46 ? 11.051 5.749 16.23 1 88.46 46 HIS B C 1
ATOM 2552 O O . HIS B 1 46 ? 10.983 4.69 16.859 1 88.46 46 HIS B O 1
ATOM 2558 N N . ALA B 1 47 ? 10.13 6.213 15.478 1 93.5 47 ALA B N 1
ATOM 2559 C CA . ALA B 1 47 ? 8.877 5.476 15.341 1 93.5 47 ALA B CA 1
ATOM 2560 C C . ALA B 1 47 ? 8.312 5.613 13.93 1 93.5 47 ALA B C 1
ATOM 2562 O O . ALA B 1 47 ? 8.451 6.663 13.298 1 93.5 47 ALA B O 1
ATOM 2563 N N . ALA B 1 48 ? 7.774 4.561 13.453 1 94.29 48 ALA B N 1
ATOM 2564 C CA . ALA B 1 48 ? 6.979 4.581 12.228 1 94.29 48 ALA B CA 1
ATOM 2565 C C . ALA B 1 48 ? 5.486 4.533 12.542 1 94.29 48 ALA B C 1
ATOM 2567 O O . ALA B 1 48 ? 5.045 3.73 13.368 1 94.29 48 ALA B O 1
ATOM 2568 N N . HIS B 1 49 ? 4.77 5.38 11.87 1 95.74 49 HIS B N 1
ATOM 2569 C CA . HIS B 1 49 ? 3.336 5.47 12.121 1 95.74 49 HIS B CA 1
ATOM 2570 C C . HIS B 1 49 ? 2.536 5.158 10.861 1 95.74 49 HIS B C 1
ATOM 2572 O O . HIS B 1 49 ? 3.082 5.168 9.755 1 95.74 49 HIS B O 1
ATOM 2578 N N . ASN B 1 50 ? 1.234 4.828 11.024 1 96.42 50 ASN B N 1
ATOM 2579 C CA . ASN B 1 50 ? 0.349 4.422 9.938 1 96.42 50 ASN B CA 1
ATOM 2580 C C . ASN B 1 50 ? 0.763 3.076 9.351 1 96.42 50 ASN B C 1
ATOM 2582 O O . ASN B 1 50 ? 0.688 2.872 8.138 1 96.42 50 ASN B O 1
ATOM 2586 N N . VAL B 1 51 ? 1.297 2.254 10.185 1 96.58 51 VAL B N 1
ATOM 2587 C CA . VAL B 1 51 ? 1.581 0.857 9.875 1 96.58 51 VAL B CA 1
ATOM 2588 C C . VAL B 1 51 ? 0.619 -0.049 10.641 1 96.58 51 VAL B C 1
ATOM 2590 O O . VAL B 1 51 ? 0.886 -0.42 11.786 1 96.58 51 VAL B O 1
ATOM 2593 N N . LEU B 1 52 ? -0.445 -0.403 10.012 1 96.49 52 LEU B N 1
ATOM 2594 C CA . LEU B 1 52 ? -1.573 -1.055 10.668 1 96.49 52 LEU B CA 1
ATOM 2595 C C . LEU B 1 52 ? -1.108 -2.258 11.481 1 96.49 52 LEU B C 1
ATOM 2597 O O . LEU B 1 52 ? -0.46 -3.161 10.947 1 96.49 52 LEU B O 1
ATOM 2601 N N . GLY B 1 53 ? -1.408 -2.3 12.699 1 97.25 53 GLY B N 1
ATOM 2602 C CA . GLY B 1 53 ? -1.061 -3.378 13.612 1 97.25 53 GLY B CA 1
ATOM 2603 C C . GLY B 1 53 ? 0.318 -3.222 14.224 1 97.25 53 GLY B C 1
ATOM 2604 O O . GLY B 1 53 ? 0.732 -4.037 15.05 1 97.25 53 GLY B O 1
ATOM 2605 N N . GLN B 1 54 ? 1.057 -2.211 13.809 1 97.5 54 GLN B N 1
ATOM 2606 C CA . GLN B 1 54 ? 2.406 -1.96 14.303 1 97.5 54 GLN B CA 1
ATOM 2607 C C . GLN B 1 54 ? 2.644 -0.469 14.524 1 97.5 54 GLN B C 1
ATOM 2609 O O . GLN B 1 54 ? 3.72 0.046 14.211 1 97.5 54 GLN B O 1
ATOM 2614 N N . GLU B 1 55 ? 1.607 0.215 14.902 1 96.79 55 GLU B N 1
ATOM 2615 C CA . GLU B 1 55 ? 1.664 1.657 15.117 1 96.79 55 GLU B CA 1
ATOM 2616 C C . GLU B 1 55 ? 2.751 2.023 16.124 1 96.79 55 GLU B C 1
ATOM 2618 O O . GLU B 1 55 ? 2.752 1.525 17.251 1 96.79 55 GLU B O 1
ATOM 2623 N N . GLY B 1 56 ? 3.685 2.923 15.709 1 95.79 56 GLY B N 1
ATOM 2624 C CA . GLY B 1 56 ? 4.723 3.402 16.607 1 95.79 56 GLY B CA 1
ATOM 2625 C C . GLY B 1 56 ? 5.93 2.485 16.667 1 95.79 56 GLY B C 1
ATOM 2626 O O . GLY B 1 56 ? 6.848 2.709 17.458 1 95.79 56 GLY B O 1
ATOM 2627 N N . ILE B 1 57 ? 5.971 1.523 15.821 1 96.47 57 ILE B N 1
ATOM 2628 C CA . ILE B 1 57 ? 7.088 0.584 15.831 1 96.47 57 ILE B CA 1
ATOM 2629 C C . ILE B 1 57 ? 8.377 1.313 15.459 1 96.47 57 ILE B C 1
ATOM 2631 O O . ILE B 1 57 ? 8.374 2.191 14.594 1 96.47 57 ILE B O 1
ATOM 2635 N N . ALA B 1 58 ? 9.465 0.907 16.082 1 95.74 58 ALA B N 1
ATOM 2636 C CA . ALA B 1 58 ? 10.762 1.417 15.644 1 95.74 58 ALA B CA 1
ATOM 2637 C C . ALA B 1 58 ? 11.087 0.946 14.23 1 95.74 58 ALA B C 1
ATOM 2639 O O . ALA B 1 58 ? 10.975 -0.243 13.923 1 95.74 58 ALA B O 1
ATOM 2640 N N . PRO B 1 59 ? 11.5 1.829 13.356 1 94.3 59 PRO B N 1
ATOM 2641 C CA . PRO B 1 59 ? 11.786 1.437 11.974 1 94.3 59 PRO B CA 1
ATOM 2642 C C . PRO B 1 59 ? 12.783 0.284 11.882 1 94.3 59 PRO B C 1
ATOM 2644 O O . PRO B 1 59 ? 12.591 -0.642 11.09 1 94.3 59 PRO B O 1
ATOM 2647 N N . ALA B 1 60 ? 13.797 0.317 12.682 1 94.85 60 ALA B N 1
ATOM 2648 C CA . ALA B 1 60 ? 14.796 -0.749 12.682 1 94.85 60 ALA B CA 1
ATOM 2649 C C . ALA B 1 60 ? 14.167 -2.09 13.047 1 94.85 60 ALA B C 1
ATOM 2651 O O . ALA B 1 60 ? 14.528 -3.126 12.484 1 94.85 60 ALA B O 1
ATOM 2652 N N . GLU B 1 61 ? 13.28 -2.085 14.007 1 96.95 61 GLU B N 1
ATOM 2653 C CA . GLU B 1 61 ? 12.594 -3.31 14.404 1 96.95 61 GLU B CA 1
ATOM 2654 C C . GLU B 1 61 ? 11.737 -3.856 13.265 1 96.95 61 GLU B C 1
ATOM 2656 O O . GLU B 1 61 ? 11.729 -5.063 13.01 1 96.95 61 GLU B O 1
ATOM 2661 N N . LEU B 1 62 ? 11 -2.992 12.588 1 97.07 62 LEU B N 1
ATOM 2662 C CA . LEU B 1 62 ? 10.193 -3.401 11.444 1 97.07 62 LEU B CA 1
ATOM 2663 C C . LEU B 1 62 ? 11.057 -4.07 10.38 1 97.07 62 LEU B C 1
ATOM 2665 O O . LEU B 1 62 ? 10.7 -5.13 9.86 1 97.07 62 LEU B O 1
ATOM 2669 N N . LEU B 1 63 ? 12.179 -3.491 10.081 1 97.04 63 LEU B N 1
ATOM 2670 C CA . LEU B 1 63 ? 13.055 -4.02 9.042 1 97.04 63 LEU B CA 1
ATOM 2671 C C . LEU B 1 63 ? 13.67 -5.348 9.472 1 97.04 63 LEU B C 1
ATOM 2673 O O . LEU B 1 63 ? 13.841 -6.252 8.652 1 97.04 63 LEU B O 1
ATOM 2677 N N . GLU B 1 64 ? 13.98 -5.422 10.746 1 97.54 64 GLU B N 1
ATOM 2678 C CA . GLU B 1 64 ? 14.515 -6.686 11.244 1 97.54 64 GLU B CA 1
ATOM 2679 C C . GLU B 1 64 ? 13.488 -7.807 11.12 1 97.54 64 GLU B C 1
ATOM 2681 O O . GLU B 1 64 ? 13.829 -8.93 10.742 1 97.54 64 GLU B O 1
ATOM 2686 N N . LYS B 1 65 ? 12.261 -7.549 11.474 1 98.27 65 LYS B N 1
ATOM 2687 C CA . LYS B 1 65 ? 11.19 -8.522 11.28 1 98.27 65 LYS B CA 1
ATOM 2688 C C . LYS B 1 65 ? 11.061 -8.912 9.81 1 98.27 65 LYS B C 1
ATOM 2690 O O . LYS B 1 65 ? 10.931 -10.094 9.485 1 98.27 65 LYS B O 1
ATOM 2695 N N . GLY B 1 66 ? 11.107 -7.893 8.92 1 98.28 66 GLY B N 1
ATOM 2696 C CA . GLY B 1 66 ? 11.03 -8.146 7.49 1 98.28 66 GLY B CA 1
ATOM 2697 C C . GLY B 1 66 ? 12.159 -9.018 6.976 1 98.28 66 GLY B C 1
ATOM 2698 O O . GLY B 1 66 ? 11.94 -9.901 6.144 1 98.28 66 GLY B O 1
ATOM 2699 N N . ARG B 1 67 ? 13.361 -8.757 7.468 1 98.55 67 ARG B N 1
ATOM 2700 C CA . ARG B 1 67 ? 14.515 -9.564 7.082 1 98.55 67 ARG B CA 1
ATOM 2701 C C . ARG B 1 67 ? 14.333 -11.017 7.508 1 98.55 67 ARG B C 1
ATOM 2703 O O . ARG B 1 67 ? 14.634 -11.936 6.743 1 98.55 67 ARG B O 1
ATOM 2710 N N . ALA B 1 68 ? 13.896 -11.198 8.725 1 98.78 68 ALA B N 1
ATOM 2711 C CA . ALA B 1 68 ? 13.67 -12.55 9.229 1 98.78 68 ALA B CA 1
ATOM 2712 C C . ALA B 1 68 ? 12.626 -13.281 8.39 1 98.78 68 ALA B C 1
ATOM 2714 O O . ALA B 1 68 ? 12.791 -14.461 8.071 1 98.78 68 ALA B O 1
ATOM 2715 N N . GLU B 1 69 ? 11.578 -12.61 8.062 1 98.71 69 GLU B N 1
ATOM 2716 C CA . GLU B 1 69 ? 10.535 -13.183 7.217 1 98.71 69 GLU B CA 1
ATOM 2717 C C . GLU B 1 69 ? 11.093 -13.608 5.862 1 98.71 69 GLU B C 1
ATOM 2719 O O . GLU B 1 69 ? 10.859 -14.732 5.413 1 98.71 69 GLU B O 1
ATOM 2724 N N . ALA B 1 70 ? 11.794 -12.699 5.218 1 98.76 70 ALA B N 1
ATOM 2725 C CA . ALA B 1 70 ? 12.379 -12.998 3.914 1 98.76 70 ALA B CA 1
ATOM 2726 C C . ALA B 1 70 ? 13.293 -14.218 3.989 1 98.76 70 ALA B C 1
ATOM 2728 O O . ALA B 1 70 ? 13.195 -15.126 3.161 1 98.76 70 ALA B O 1
ATOM 2729 N N . ARG B 1 71 ? 14.112 -14.298 5.001 1 98.76 71 ARG B N 1
ATOM 2730 C CA . ARG B 1 71 ? 15.034 -15.416 5.17 1 98.76 71 ARG B CA 1
ATOM 2731 C C . ARG B 1 71 ? 14.277 -16.726 5.36 1 98.76 71 ARG B C 1
ATOM 2733 O O . ARG B 1 71 ? 14.718 -17.778 4.891 1 98.76 71 ARG B O 1
ATOM 2740 N N . SER B 1 72 ? 13.183 -16.656 6.02 1 98.58 72 SER B N 1
ATOM 2741 C CA . SER B 1 72 ? 12.408 -17.86 6.3 1 98.58 72 SER B CA 1
ATOM 2742 C C . SER B 1 72 ? 11.856 -18.474 5.017 1 98.58 72 SER B C 1
ATOM 2744 O O . SER B 1 72 ? 11.493 -19.651 4.993 1 98.58 72 SER B O 1
ATOM 2746 N N . TYR B 1 73 ? 11.854 -17.735 3.954 1 98.42 73 TYR B N 1
ATOM 2747 C CA . TYR B 1 73 ? 11.36 -18.243 2.68 1 98.42 73 TYR B CA 1
ATOM 2748 C C . TYR B 1 73 ? 12.508 -18.487 1.708 1 98.42 73 TYR B C 1
ATOM 2750 O O . TYR B 1 73 ? 12.295 -18.583 0.497 1 98.42 73 TYR B O 1
ATOM 2758 N N . GLY B 1 74 ? 13.743 -18.428 2.207 1 98.28 74 GLY B N 1
ATOM 2759 C CA . GLY B 1 74 ? 14.901 -18.833 1.426 1 98.28 74 GLY B CA 1
ATOM 2760 C C . GLY B 1 74 ? 15.606 -17.669 0.756 1 98.28 74 GLY B C 1
ATOM 2761 O O . GLY B 1 74 ? 16.544 -17.867 -0.019 1 98.28 74 GLY B O 1
ATOM 2762 N N . VAL B 1 75 ? 15.242 -16.44 1.084 1 98.75 75 VAL B N 1
ATOM 2763 C CA . VAL B 1 75 ? 15.874 -15.253 0.518 1 98.75 75 VAL B CA 1
ATOM 2764 C C . VAL B 1 75 ? 17.228 -15.02 1.185 1 98.75 75 VAL B C 1
ATOM 2766 O O . VAL B 1 75 ? 17.353 -15.138 2.406 1 98.75 75 VAL B O 1
ATOM 2769 N N . THR B 1 76 ? 18.192 -14.743 0.397 1 98.57 76 THR B N 1
ATOM 2770 C CA . THR B 1 76 ? 19.491 -14.336 0.922 1 98.57 76 THR B CA 1
ATOM 2771 C C . THR B 1 76 ? 19.573 -12.817 1.044 1 98.57 76 THR B C 1
ATOM 2773 O O . THR B 1 76 ? 19.251 -12.094 0.099 1 98.57 76 THR B O 1
ATOM 2776 N N . ILE B 1 77 ? 19.957 -12.354 2.174 1 98.32 77 ILE B N 1
ATOM 2777 C CA . ILE B 1 77 ? 20.191 -10.931 2.392 1 98.32 77 ILE B CA 1
ATOM 2778 C C . ILE B 1 77 ? 21.665 -10.694 2.711 1 98.32 77 ILE B C 1
ATOM 2780 O O . ILE B 1 77 ? 22.187 -11.224 3.694 1 98.32 77 ILE B O 1
ATOM 2784 N N . ALA B 1 78 ? 22.269 -9.914 1.929 1 96.97 78 ALA B N 1
ATOM 2785 C CA . ALA B 1 78 ? 23.704 -9.687 2.078 1 96.97 78 ALA B CA 1
ATOM 2786 C C . ALA B 1 78 ? 24.011 -8.2 2.236 1 96.97 78 ALA B C 1
ATOM 2788 O O . ALA B 1 78 ? 23.413 -7.361 1.559 1 96.97 78 ALA B O 1
ATOM 2789 N N . PRO B 1 79 ? 24.908 -7.922 3.164 1 96.53 79 PRO B N 1
ATOM 2790 C CA . PRO B 1 79 ? 25.369 -6.533 3.239 1 96.53 79 PRO B CA 1
ATOM 2791 C C . PRO B 1 79 ? 26.233 -6.133 2.046 1 96.53 79 PRO B C 1
ATOM 2793 O O . PRO B 1 79 ? 27.015 -6.945 1.545 1 96.53 79 PRO B O 1
ATOM 2796 N N . GLY B 1 80 ? 26.012 -4.957 1.558 1 96.66 80 GLY B N 1
ATOM 2797 C CA . GLY B 1 80 ? 26.824 -4.456 0.46 1 96.66 80 GLY B CA 1
ATOM 2798 C C . GLY B 1 80 ? 26.17 -3.312 -0.291 1 96.66 80 GLY B C 1
ATOM 2799 O O . GLY B 1 80 ? 25.033 -2.938 0.003 1 96.66 80 GLY B O 1
ATOM 2800 N N . ARG B 1 81 ? 26.95 -2.773 -1.153 1 97.24 81 ARG B N 1
ATOM 2801 C CA . ARG B 1 81 ? 26.487 -1.727 -2.059 1 97.24 81 ARG B CA 1
ATOM 2802 C C . ARG B 1 81 ? 26.662 -2.146 -3.515 1 97.24 81 ARG B C 1
ATOM 2804 O O . ARG B 1 81 ? 27.713 -2.668 -3.894 1 97.24 81 ARG B O 1
ATOM 2811 N N . VAL B 1 82 ? 25.615 -2.012 -4.283 1 98.03 82 VAL B N 1
ATOM 2812 C CA . VAL B 1 82 ? 25.732 -2.289 -5.711 1 98.03 82 VAL B CA 1
ATOM 2813 C C . VAL B 1 82 ? 26.429 -1.122 -6.407 1 98.03 82 VAL B C 1
ATOM 2815 O O . VAL B 1 82 ? 25.955 0.015 -6.35 1 98.03 82 VAL B O 1
ATOM 2818 N N . ALA B 1 83 ? 27.512 -1.396 -7.061 1 97.76 83 ALA B N 1
ATOM 2819 C CA . ALA B 1 83 ? 28.315 -0.351 -7.692 1 97.76 83 ALA B CA 1
ATOM 2820 C C . ALA B 1 83 ? 27.964 -0.208 -9.17 1 97.76 83 ALA B C 1
ATOM 2822 O O . ALA B 1 83 ? 28.019 0.893 -9.724 1 97.76 83 ALA B O 1
ATOM 2823 N N . LYS B 1 84 ? 27.669 -1.359 -9.757 1 97.91 84 LYS B N 1
ATOM 2824 C CA . LYS B 1 84 ? 27.476 -1.367 -11.204 1 97.91 84 LYS B CA 1
ATOM 2825 C C . LYS B 1 84 ? 26.474 -2.44 -11.62 1 97.91 84 LYS B C 1
ATOM 2827 O O . LYS B 1 84 ? 26.44 -3.525 -11.035 1 97.91 84 LYS B O 1
ATOM 2832 N N . VAL B 1 85 ? 25.658 -2.104 -12.609 1 98.52 85 VAL B N 1
ATOM 2833 C CA . VAL B 1 85 ? 24.749 -3.065 -13.226 1 98.52 85 VAL B CA 1
ATOM 2834 C C . VAL B 1 85 ? 24.889 -3.007 -14.745 1 98.52 85 VAL B C 1
ATOM 2836 O O . VAL B 1 85 ? 24.915 -1.922 -15.332 1 98.52 85 VAL B O 1
ATOM 2839 N N . GLU B 1 86 ? 24.998 -4.153 -15.364 1 97.99 86 GLU B N 1
ATOM 2840 C CA . GLU B 1 86 ? 25.121 -4.251 -16.815 1 97.99 86 GLU B CA 1
ATOM 2841 C C . GLU B 1 86 ? 24.2 -5.331 -17.375 1 97.99 86 GLU B C 1
ATOM 2843 O O . GLU B 1 86 ? 24.05 -6.398 -16.777 1 97.99 86 GLU B O 1
ATOM 2848 N N . ARG B 1 87 ? 23.589 -5.013 -18.453 1 97.41 87 ARG B N 1
ATOM 2849 C CA . ARG B 1 87 ? 22.804 -6.024 -19.155 1 97.41 87 ARG B CA 1
ATOM 2850 C C . ARG B 1 87 ? 23.709 -7.005 -19.893 1 97.41 87 ARG B C 1
ATOM 2852 O O . ARG B 1 87 ? 24.679 -6.599 -20.537 1 97.41 87 ARG B O 1
ATOM 2859 N N . THR B 1 88 ? 23.502 -8.23 -19.782 1 95.94 88 THR B N 1
ATOM 2860 C CA . THR B 1 88 ? 24.175 -9.313 -20.49 1 95.94 88 THR B CA 1
ATOM 2861 C C . THR B 1 88 ? 23.159 -10.24 -21.152 1 95.94 88 THR B C 1
ATOM 2863 O O . THR B 1 88 ? 22.724 -11.224 -20.549 1 95.94 88 THR B O 1
ATOM 2866 N N . GLY B 1 89 ? 22.837 -9.995 -22.435 1 93.96 89 GLY B N 1
ATOM 2867 C CA . GLY B 1 89 ? 21.74 -10.719 -23.056 1 93.96 89 GLY B CA 1
ATOM 2868 C C . GLY B 1 89 ? 20.391 -10.404 -22.438 1 93.96 89 GLY B C 1
ATOM 2869 O O . GLY B 1 89 ? 19.988 -9.241 -22.374 1 93.96 89 GLY B O 1
ATOM 2870 N N . SER B 1 90 ? 19.787 -11.408 -21.919 1 94.73 90 SER B N 1
ATOM 2871 C CA . SER B 1 90 ? 18.481 -11.224 -21.294 1 94.73 90 SER B CA 1
ATOM 2872 C C . SER B 1 90 ? 18.599 -11.153 -19.776 1 94.73 90 SER B C 1
ATOM 2874 O O . SER B 1 90 ? 17.589 -11.114 -19.07 1 94.73 90 SER B O 1
ATOM 2876 N N . THR B 1 91 ? 19.876 -11.123 -19.347 1 97.73 91 THR B N 1
ATOM 2877 C CA . THR B 1 91 ? 20.121 -11.106 -17.909 1 97.73 91 THR B CA 1
ATOM 2878 C C . THR B 1 91 ? 20.939 -9.879 -17.514 1 97.73 91 THR B C 1
ATOM 2880 O O . THR B 1 91 ? 21.159 -8.984 -18.333 1 97.73 91 THR B O 1
ATOM 2883 N N . PHE B 1 92 ? 21.322 -9.857 -16.205 1 98.57 92 PHE B N 1
ATOM 2884 C CA . PHE B 1 92 ? 22.071 -8.723 -15.678 1 98.57 92 PHE B CA 1
ATOM 2885 C C . PHE B 1 92 ? 23.287 -9.196 -14.891 1 98.57 92 PHE B C 1
ATOM 2887 O O . PHE B 1 92 ? 23.208 -10.173 -14.143 1 98.57 92 PHE B O 1
ATOM 2894 N N . ALA B 1 93 ? 24.379 -8.527 -15.072 1 98.42 93 ALA B N 1
ATOM 2895 C CA . ALA B 1 93 ? 25.557 -8.643 -14.216 1 98.42 93 ALA B CA 1
ATOM 2896 C C . ALA B 1 93 ? 25.615 -7.502 -13.204 1 98.42 93 ALA B C 1
ATOM 2898 O O . ALA B 1 93 ? 25.547 -6.329 -13.578 1 98.42 93 ALA B O 1
ATOM 2899 N N . ILE B 1 94 ? 25.669 -7.799 -11.927 1 98.32 94 ILE B N 1
ATOM 2900 C CA . ILE B 1 94 ? 25.639 -6.838 -10.83 1 98.32 94 ILE B CA 1
ATOM 2901 C C . ILE B 1 94 ? 26.95 -6.904 -10.05 1 98.32 94 ILE B C 1
ATOM 2903 O O . ILE B 1 94 ? 27.279 -7.937 -9.463 1 98.32 94 ILE B O 1
ATOM 2907 N N . THR B 1 95 ? 27.684 -5.829 -10.041 1 98.16 95 THR B N 1
ATOM 2908 C CA . THR B 1 95 ? 28.955 -5.751 -9.329 1 98.16 95 THR B CA 1
ATOM 2909 C C . THR B 1 95 ? 28.79 -4.998 -8.011 1 98.16 95 THR B C 1
ATOM 2911 O O . THR B 1 95 ? 28.237 -3.897 -7.984 1 98.16 95 THR B O 1
ATOM 2914 N N . LEU B 1 96 ? 29.226 -5.599 -6.974 1 97.63 96 LEU B N 1
ATOM 2915 C CA . LEU B 1 96 ? 29.187 -4.956 -5.666 1 97.63 96 LEU B CA 1
ATOM 2916 C C . LEU B 1 96 ? 30.447 -4.129 -5.429 1 97.63 96 LEU B C 1
ATOM 2918 O O . LEU B 1 96 ? 31.383 -4.173 -6.23 1 97.63 96 LEU B O 1
ATOM 2922 N N . ASP B 1 97 ? 30.409 -3.321 -4.387 1 95.65 97 ASP B N 1
ATOM 2923 C CA . ASP B 1 97 ? 31.52 -2.423 -4.089 1 95.65 97 ASP B CA 1
ATOM 2924 C C . ASP B 1 97 ? 32.782 -3.208 -3.74 1 95.65 97 ASP B C 1
ATOM 2926 O O . ASP B 1 97 ? 33.896 -2.699 -3.885 1 95.65 97 ASP B O 1
ATOM 2930 N N . ASP B 1 98 ? 32.685 -4.501 -3.322 1 95.12 98 ASP B N 1
ATOM 2931 C CA . ASP B 1 98 ? 33.848 -5.328 -3.018 1 95.12 98 ASP B CA 1
ATOM 2932 C C . ASP B 1 98 ? 34.291 -6.125 -4.243 1 95.12 98 ASP B C 1
ATOM 2934 O O . ASP B 1 98 ? 35.09 -7.057 -4.128 1 95.12 98 ASP B O 1
ATOM 2938 N N . ALA B 1 99 ? 33.667 -5.954 -5.331 1 94.66 99 ALA B N 1
ATOM 2939 C CA . ALA B 1 99 ? 34.025 -6.494 -6.64 1 94.66 99 ALA B CA 1
ATOM 2940 C C . ALA B 1 99 ? 33.409 -7.874 -6.852 1 94.66 99 ALA B C 1
ATOM 2942 O O . ALA B 1 99 ? 33.617 -8.501 -7.893 1 94.66 99 ALA B O 1
ATOM 2943 N N . SER B 1 100 ? 32.635 -8.266 -5.912 1 95.63 100 SER B N 1
ATOM 2944 C CA . SER B 1 100 ? 31.899 -9.501 -6.161 1 95.63 100 SER B CA 1
ATOM 2945 C C . SER B 1 100 ? 30.862 -9.314 -7.264 1 95.63 100 SER B C 1
ATOM 2947 O O . SER B 1 100 ? 30.392 -8.198 -7.498 1 95.63 100 SER B O 1
ATOM 2949 N N . LEU B 1 101 ? 30.583 -10.448 -7.89 1 96.33 101 LEU B N 1
ATOM 2950 C CA . LEU B 1 101 ? 29.704 -10.407 -9.054 1 96.33 101 LEU B CA 1
ATOM 2951 C C . LEU B 1 101 ? 28.497 -11.318 -8.856 1 96.33 101 LEU B C 1
ATOM 2953 O O . LEU B 1 101 ? 28.639 -12.454 -8.398 1 96.33 101 LEU B O 1
ATOM 2957 N N . LEU B 1 102 ? 27.301 -10.753 -9.149 1 97.52 102 LEU B N 1
ATOM 2958 C CA . LEU B 1 102 ? 26.053 -11.509 -9.166 1 97.52 102 LEU B CA 1
ATOM 2959 C C . LEU B 1 102 ? 25.415 -11.473 -10.55 1 97.52 102 LEU B C 1
ATOM 2961 O O . LEU B 1 102 ? 25.62 -10.523 -11.309 1 97.52 102 LEU B O 1
ATOM 2965 N N . HIS B 1 103 ? 24.713 -12.481 -10.883 1 98.04 103 HIS B N 1
ATOM 2966 C CA . HIS B 1 103 ? 23.915 -12.536 -12.103 1 98.04 103 HIS B CA 1
ATOM 2967 C C . HIS B 1 103 ? 22.443 -12.78 -11.788 1 98.04 103 HIS B C 1
ATOM 2969 O O . HIS B 1 103 ? 22.117 -13.584 -10.911 1 98.04 103 HIS B O 1
ATOM 2975 N N . SER B 1 104 ? 21.638 -12.067 -12.462 1 98.57 104 SER B N 1
ATOM 2976 C CA . SER B 1 104 ? 20.214 -12.207 -12.18 1 98.57 104 SER B CA 1
ATOM 2977 C C . SER B 1 104 ? 19.385 -12.11 -13.456 1 98.57 104 SER B C 1
ATOM 2979 O O . SER B 1 104 ? 19.798 -11.466 -14.423 1 98.57 104 SER B O 1
ATOM 2981 N N . ARG B 1 105 ? 18.235 -12.736 -13.458 1 98.65 105 ARG B N 1
ATOM 2982 C CA . ARG B 1 105 ? 17.301 -12.619 -14.574 1 98.65 105 ARG B CA 1
ATOM 2983 C C . ARG B 1 105 ? 16.562 -11.286 -14.531 1 98.65 105 ARG B C 1
ATOM 2985 O O . ARG B 1 105 ? 16.271 -10.698 -15.575 1 98.65 105 ARG B O 1
ATOM 2992 N N . ARG B 1 106 ? 16.248 -10.78 -13.362 1 98.84 106 ARG B N 1
ATOM 2993 C CA . ARG B 1 106 ? 15.547 -9.518 -13.151 1 98.84 106 ARG B CA 1
ATOM 2994 C C . ARG B 1 106 ? 16.162 -8.736 -11.995 1 98.84 106 ARG B C 1
ATOM 2996 O O . ARG B 1 106 ? 16.86 -9.307 -11.155 1 98.84 106 ARG B O 1
ATOM 3003 N N . ILE B 1 107 ? 15.873 -7.412 -11.945 1 98.82 107 ILE B N 1
ATOM 3004 C CA . ILE B 1 107 ? 16.368 -6.547 -10.879 1 98.82 107 ILE B CA 1
ATOM 3005 C C . ILE B 1 107 ? 15.229 -5.678 -10.35 1 98.82 107 ILE B C 1
ATOM 3007 O O . ILE B 1 107 ? 14.389 -5.207 -11.12 1 98.82 107 ILE B O 1
ATOM 3011 N N . ILE B 1 108 ? 15.202 -5.501 -9.055 1 98.89 108 ILE B N 1
ATOM 3012 C CA . ILE B 1 108 ? 14.349 -4.495 -8.432 1 98.89 108 ILE B CA 1
ATOM 3013 C C . ILE B 1 108 ? 15.213 -3.414 -7.786 1 98.89 108 ILE B C 1
ATOM 3015 O O . ILE B 1 108 ? 16.043 -3.707 -6.922 1 98.89 108 ILE B O 1
ATOM 3019 N N . LEU B 1 109 ? 15.067 -2.229 -8.224 1 98.79 109 LEU B N 1
ATOM 3020 C CA . LEU B 1 109 ? 15.692 -1.08 -7.577 1 98.79 109 LEU B CA 1
ATOM 3021 C C . LEU B 1 109 ? 14.809 -0.541 -6.457 1 98.79 109 LEU B C 1
ATOM 3023 O O . LEU B 1 109 ? 13.813 0.138 -6.717 1 98.79 109 LEU B O 1
ATOM 3027 N N . ALA B 1 110 ? 15.14 -0.794 -5.216 1 98.31 110 ALA B N 1
ATOM 3028 C CA . ALA B 1 110 ? 14.395 -0.402 -4.022 1 98.31 110 ALA B CA 1
ATOM 3029 C C . ALA B 1 110 ? 15.312 0.256 -2.995 1 98.31 110 ALA B C 1
ATOM 3031 O O . ALA B 1 110 ? 15.184 0.011 -1.793 1 98.31 110 ALA B O 1
ATOM 3032 N N . HIS B 1 111 ? 16.246 1.077 -3.451 1 96.56 111 HIS B N 1
ATOM 3033 C CA . HIS B 1 111 ? 17.292 1.628 -2.598 1 96.56 111 HIS B CA 1
ATOM 3034 C C . HIS B 1 111 ? 16.883 2.982 -2.028 1 96.56 111 HIS B C 1
ATOM 3036 O O . HIS B 1 111 ? 17.705 3.686 -1.437 1 96.56 111 HIS B O 1
ATOM 3042 N N . GLY B 1 112 ? 15.67 3.328 -2.221 1 94.46 112 GLY B N 1
ATOM 3043 C CA . GLY B 1 112 ? 15.091 4.48 -1.548 1 94.46 112 GLY B CA 1
ATOM 3044 C C . GLY B 1 112 ? 15.628 5.803 -2.06 1 94.46 112 GLY B C 1
ATOM 3045 O O . GLY B 1 112 ? 16.018 5.911 -3.225 1 94.46 112 GLY B O 1
ATOM 3046 N N . ALA B 1 113 ? 15.441 6.868 -1.246 1 93.79 113 ALA B N 1
ATOM 3047 C CA . ALA B 1 113 ? 15.861 8.237 -1.536 1 93.79 113 ALA B CA 1
ATOM 3048 C C . ALA B 1 113 ? 16.571 8.859 -0.337 1 93.79 113 ALA B C 1
ATOM 3050 O O . ALA B 1 113 ? 16.521 8.318 0.771 1 93.79 113 ALA B O 1
ATOM 3051 N N . VAL B 1 114 ? 17.302 9.815 -0.612 1 91.66 114 VAL B N 1
ATOM 3052 C CA . VAL B 1 114 ? 17.918 10.625 0.434 1 91.66 114 VAL B CA 1
ATOM 3053 C C . VAL B 1 114 ? 17.293 12.018 0.445 1 91.66 114 VAL B C 1
ATOM 3055 O O . VAL B 1 114 ? 17.038 12.599 -0.612 1 91.66 114 VAL B O 1
ATOM 3058 N N . ASP B 1 115 ? 17.122 12.561 1.623 1 91.01 115 ASP B N 1
ATOM 3059 C CA . ASP B 1 115 ? 16.513 13.882 1.74 1 91.01 115 ASP B CA 1
ATOM 3060 C C . ASP B 1 115 ? 17.567 14.983 1.65 1 91.01 115 ASP B C 1
ATOM 3062 O O . ASP B 1 115 ? 18.518 15.004 2.434 1 91.01 115 ASP B O 1
ATOM 3066 N N . ASP B 1 116 ? 17.374 15.824 0.695 1 89.67 116 ASP B N 1
ATOM 3067 C CA . ASP B 1 116 ? 18.167 17.045 0.598 1 89.67 116 ASP B CA 1
ATOM 3068 C C . ASP B 1 116 ? 17.544 18.171 1.421 1 89.67 116 ASP B C 1
ATOM 3070 O O . ASP B 1 116 ? 16.421 18.6 1.146 1 89.67 116 ASP B O 1
ATOM 3074 N N . LEU B 1 117 ? 18.251 18.61 2.467 1 91.99 117 LEU B N 1
ATOM 3075 C CA . LEU B 1 117 ? 17.745 19.627 3.382 1 91.99 117 LEU B CA 1
ATOM 3076 C C . LEU B 1 117 ? 18.251 21.011 2.99 1 91.99 117 LEU B C 1
ATOM 3078 O O . LEU B 1 117 ? 19.301 21.136 2.355 1 91.99 117 LEU B O 1
ATOM 3082 N N . PRO B 1 118 ? 17.5 22.047 3.291 1 90.88 118 PRO B N 1
ATOM 3083 C CA . PRO B 1 118 ? 18.006 23.398 3.036 1 90.88 118 PRO B CA 1
ATOM 3084 C C . PRO B 1 118 ? 19.283 23.707 3.813 1 90.88 118 PRO B C 1
ATOM 3086 O O . PRO B 1 118 ? 19.53 23.11 4.864 1 90.88 118 PRO B O 1
ATOM 3089 N N . GLU B 1 119 ? 20.035 24.67 3.267 1 90.46 119 GLU B N 1
ATOM 3090 C CA . GLU B 1 119 ? 21.315 25.041 3.864 1 90.46 119 GLU B CA 1
ATOM 3091 C C . GLU B 1 119 ? 21.119 25.975 5.055 1 90.46 119 GLU B C 1
ATOM 3093 O O . GLU B 1 119 ? 21.365 27.179 4.953 1 90.46 119 GLU B O 1
ATOM 3098 N N . VAL B 1 120 ? 20.652 25.54 6.071 1 95.75 120 VAL B N 1
ATOM 3099 C CA . VAL B 1 120 ? 20.539 26.227 7.353 1 95.75 120 VAL B CA 1
ATOM 3100 C C . VAL B 1 120 ? 21.472 25.577 8.373 1 95.75 120 VAL B C 1
ATOM 3102 O O . VAL B 1 120 ? 21.373 24.376 8.636 1 95.75 120 VAL B O 1
ATOM 3105 N N . GLU B 1 121 ? 22.394 26.347 8.88 1 97.43 121 GLU B N 1
ATOM 3106 C CA . GLU B 1 121 ? 23.41 25.824 9.788 1 97.43 121 GLU B CA 1
ATOM 3107 C C . GLU B 1 121 ? 22.774 25.135 10.991 1 97.43 121 GLU B C 1
ATOM 3109 O O . GLU B 1 121 ? 21.895 25.701 11.645 1 97.43 121 GLU B O 1
ATOM 3114 N N . GLY B 1 122 ? 23.122 23.853 11.207 1 97.68 122 GLY B N 1
ATOM 3115 C CA . GLY B 1 122 ? 22.695 23.131 12.395 1 97.68 122 GLY B CA 1
ATOM 3116 C C . GLY B 1 122 ? 21.396 22.373 12.198 1 97.68 122 GLY B C 1
ATOM 3117 O O . GLY B 1 122 ? 21.03 21.532 13.022 1 97.68 122 GLY B O 1
ATOM 3118 N N . LEU B 1 123 ? 20.683 22.641 11.15 1 97.23 123 LEU B N 1
ATOM 3119 C CA . LEU B 1 123 ? 19.352 22.087 10.927 1 97.23 123 LEU B CA 1
ATOM 3120 C C . LEU B 1 123 ? 19.401 20.564 10.859 1 97.23 123 LEU B C 1
ATOM 3122 O O . LEU B 1 123 ? 18.568 19.884 11.463 1 97.23 123 LEU B O 1
ATOM 3126 N N . SER B 1 124 ? 20.367 19.994 10.175 1 94.91 124 SER B N 1
ATOM 3127 C CA . SER B 1 124 ? 20.458 18.563 9.902 1 94.91 124 SER B CA 1
ATOM 3128 C C . SER B 1 124 ? 20.695 17.77 11.184 1 94.91 124 SER B C 1
ATOM 3130 O O . SER B 1 124 ? 20.382 16.58 11.25 1 94.91 124 SER B O 1
ATOM 3132 N N . ASP B 1 125 ? 21.191 18.434 12.232 1 95.75 125 ASP B N 1
ATOM 3133 C CA . ASP B 1 125 ? 21.5 17.761 13.49 1 95.75 125 ASP B CA 1
ATOM 3134 C C . ASP B 1 125 ? 20.227 17.274 14.179 1 95.75 125 ASP B C 1
ATOM 3136 O O . ASP B 1 125 ? 20.28 16.397 15.044 1 95.75 125 ASP B O 1
ATOM 3140 N N . PHE B 1 126 ? 19.098 17.824 13.757 1 95.85 126 PHE B N 1
ATOM 3141 C CA . PHE B 1 126 ? 17.846 17.52 14.441 1 95.85 126 PHE B CA 1
ATOM 3142 C C . PHE B 1 126 ? 16.868 16.828 13.498 1 95.85 126 PHE B C 1
ATOM 3144 O O . PHE B 1 126 ? 15.693 16.657 13.83 1 95.85 126 PHE B O 1
ATOM 3151 N N . TRP B 1 127 ? 17.383 16.447 12.353 1 94.22 127 TRP B N 1
ATOM 3152 C CA . TRP B 1 127 ? 16.559 15.809 11.331 1 94.22 127 TRP B CA 1
ATOM 3153 C C . TRP B 1 127 ? 15.974 14.498 11.844 1 94.22 127 TRP B C 1
ATOM 3155 O O . TRP B 1 127 ? 16.699 13.654 12.377 1 94.22 127 TRP B O 1
ATOM 3165 N N . GLY B 1 128 ? 14.623 14.339 11.751 1 91.41 128 GLY B N 1
ATOM 3166 C CA . GLY B 1 128 ? 13.936 13.117 12.136 1 91.41 128 GLY B CA 1
ATOM 3167 C C . GLY B 1 128 ? 13.5 13.11 13.589 1 91.41 128 GLY B C 1
ATOM 3168 O O . GLY B 1 128 ? 12.751 12.228 14.014 1 91.41 128 GLY B O 1
ATOM 3169 N N . THR B 1 129 ? 13.94 14.067 14.393 1 92.54 129 THR B N 1
ATOM 3170 C CA . THR B 1 129 ? 13.561 14.159 15.799 1 92.54 129 THR B CA 1
ATOM 3171 C C . THR B 1 129 ? 12.755 15.428 16.06 1 92.54 129 THR B C 1
ATOM 3173 O O . THR B 1 129 ? 11.539 15.368 16.255 1 92.54 129 THR B O 1
ATOM 3176 N N . LYS B 1 130 ? 13.4 16.577 15.813 1 96.48 130 LYS B N 1
ATOM 3177 C CA . LYS B 1 130 ? 12.695 17.84 16.013 1 96.48 130 LYS B CA 1
ATOM 3178 C C . LYS B 1 130 ? 12.559 18.607 14.701 1 96.48 130 LYS B C 1
ATOM 3180 O O . LYS B 1 130 ? 11.815 19.586 14.623 1 96.48 130 LYS B O 1
ATOM 3185 N N . VAL B 1 131 ? 13.331 18.188 13.747 1 96.52 131 VAL B N 1
ATOM 3186 C CA . VAL B 1 131 ? 13.134 18.652 12.378 1 96.52 131 VAL B CA 1
ATOM 3187 C C . VAL B 1 131 ? 12.342 17.613 11.588 1 96.52 131 VAL B C 1
ATOM 3189 O O . VAL B 1 131 ? 12.82 16.498 11.364 1 96.52 131 VAL B O 1
ATOM 3192 N N . LEU B 1 132 ? 11.179 17.99 11.21 1 95.21 132 LEU B N 1
ATOM 3193 C CA . LEU B 1 132 ? 10.166 17.074 10.695 1 95.21 132 LEU B CA 1
ATOM 3194 C C . LEU B 1 132 ? 9.769 17.448 9.271 1 95.21 132 LEU B C 1
ATOM 3196 O O . LEU B 1 132 ? 9.979 18.584 8.841 1 95.21 132 LEU B O 1
ATOM 3200 N N . HIS B 1 133 ? 9.189 16.48 8.559 1 91.33 133 HIS B N 1
ATOM 3201 C CA . HIS B 1 133 ? 8.775 16.825 7.203 1 91.33 133 HIS B CA 1
ATOM 3202 C C . HIS B 1 133 ? 7.368 16.315 6.91 1 91.33 133 HIS B C 1
ATOM 3204 O O . HIS B 1 133 ? 6.745 16.729 5.93 1 91.33 133 HIS B O 1
ATOM 3210 N N . CYS B 1 134 ? 6.837 15.406 7.66 1 92.42 134 CYS B N 1
ATOM 3211 C CA . CYS B 1 134 ? 5.584 14.743 7.315 1 92.42 134 CYS B CA 1
ATOM 3212 C C . CYS B 1 134 ? 4.569 14.873 8.445 1 92.42 134 CYS B C 1
ATOM 3214 O O . CYS B 1 134 ? 4.764 14.316 9.526 1 92.42 134 CYS B O 1
ATOM 3216 N N . ALA B 1 135 ? 3.45 15.492 8.195 1 95.08 135 ALA B N 1
ATOM 3217 C CA . ALA B 1 135 ? 2.413 15.714 9.199 1 95.08 135 ALA B CA 1
ATOM 3218 C C . ALA B 1 135 ? 1.779 14.396 9.633 1 95.08 135 ALA B C 1
ATOM 3220 O O . ALA B 1 135 ? 1.295 14.274 10.761 1 95.08 135 ALA B O 1
ATOM 3221 N N . TYR B 1 136 ? 1.811 13.394 8.828 1 94.77 136 TYR B N 1
ATOM 3222 C CA . TYR B 1 136 ? 1.178 12.113 9.124 1 94.77 136 TYR B CA 1
ATOM 3223 C C . TYR B 1 136 ? 2.143 11.182 9.848 1 94.77 136 TYR B C 1
ATOM 3225 O O . TYR B 1 136 ? 1.721 10.216 10.488 1 94.77 136 TYR B O 1
ATOM 3233 N N . CYS B 1 137 ? 3.366 11.46 9.75 1 93.94 137 CYS B N 1
ATOM 3234 C CA . CYS B 1 137 ? 4.371 10.63 10.405 1 93.94 137 CYS B CA 1
ATOM 3235 C C . CYS B 1 137 ? 4.731 11.19 11.776 1 93.94 137 CYS B C 1
ATOM 3237 O O . CYS B 1 137 ? 4.966 10.432 12.719 1 93.94 137 CYS B O 1
ATOM 3239 N N . HIS B 1 138 ? 4.643 12.579 11.861 1 94.25 138 HIS B N 1
ATOM 3240 C CA . HIS B 1 138 ? 5.19 13.183 13.071 1 94.25 138 HIS B CA 1
ATOM 3241 C C . HIS B 1 138 ? 4.193 14.147 13.706 1 94.25 138 HIS B C 1
ATOM 3243 O O . HIS B 1 138 ? 4.409 14.624 14.822 1 94.25 138 HIS B O 1
ATOM 3249 N N . GLY B 1 139 ? 3.203 14.43 13.003 1 96.47 139 GLY B N 1
ATOM 3250 C CA . GLY B 1 139 ? 2.331 15.536 13.366 1 96.47 139 GLY B CA 1
ATOM 3251 C C . GLY B 1 139 ? 1.651 15.344 14.708 1 96.47 139 GLY B C 1
ATOM 3252 O O . GLY B 1 139 ? 1.562 16.281 15.504 1 96.47 139 GLY B O 1
ATOM 3253 N N . PHE B 1 140 ? 1.136 14.175 14.972 1 97.98 140 PHE B N 1
ATOM 3254 C CA . PHE B 1 140 ? 0.43 13.907 16.219 1 97.98 140 PHE B CA 1
ATOM 3255 C C . PHE B 1 140 ? 1.332 14.17 17.419 1 97.98 140 PHE B C 1
ATOM 3257 O O . PHE B 1 140 ? 0.902 14.772 18.405 1 97.98 140 PHE B O 1
ATOM 3264 N N . GLU B 1 141 ? 2.578 13.779 17.4 1 96.73 141 GLU B N 1
ATOM 3265 C CA . GLU B 1 141 ? 3.538 13.969 18.484 1 96.73 141 GLU B CA 1
ATOM 3266 C C . GLU B 1 141 ? 3.912 15.44 18.64 1 96.73 141 GLU B C 1
ATOM 3268 O O . GLU B 1 141 ? 4.301 15.875 19.726 1 96.73 141 GLU B O 1
ATOM 3273 N N . ALA B 1 142 ? 3.79 16.178 17.519 1 97.15 142 ALA B N 1
ATOM 3274 C CA . ALA B 1 142 ? 4.174 17.587 17.534 1 97.15 142 ALA B CA 1
ATOM 3275 C C . ALA B 1 142 ? 2.975 18.479 17.844 1 97.15 142 ALA B C 1
ATOM 3277 O O . ALA B 1 142 ? 3.099 19.706 17.879 1 97.15 142 ALA B O 1
ATOM 3278 N N . ARG B 1 143 ? 1.813 17.864 18.069 1 98.14 143 ARG B N 1
ATOM 3279 C CA . ARG B 1 143 ? 0.593 18.645 18.243 1 98.14 143 ARG B CA 1
ATOM 3280 C C . ARG B 1 143 ? 0.699 19.565 19.455 1 98.14 143 ARG B C 1
ATOM 3282 O O . ARG B 1 143 ? 1.382 19.241 20.429 1 98.14 143 ARG B O 1
ATOM 3289 N N . ASP B 1 144 ? 0.052 20.72 19.378 1 97.96 144 ASP B N 1
ATOM 3290 C CA . ASP B 1 144 ? -0.075 21.707 20.446 1 97.96 144 ASP B CA 1
ATOM 3291 C C . ASP B 1 144 ? 1.294 22.223 20.883 1 97.96 144 ASP B C 1
ATOM 3293 O O . ASP B 1 144 ? 1.505 22.518 22.061 1 97.96 144 ASP B O 1
ATOM 3297 N N . SER B 1 145 ? 2.258 22.259 19.989 1 97.97 145 SER B N 1
ATOM 3298 C CA . SER B 1 145 ? 3.591 22.788 20.26 1 97.97 145 SER B CA 1
ATOM 3299 C C . SER B 1 145 ? 3.879 24.022 19.411 1 97.97 145 SER B C 1
ATOM 3301 O O . SER B 1 145 ? 3.083 24.384 18.543 1 97.97 145 SER B O 1
ATOM 3303 N N . GLU B 1 146 ? 4.993 24.692 19.775 1 98.42 146 GLU B N 1
ATOM 3304 C CA . GLU B 1 146 ? 5.471 25.791 18.943 1 98.42 146 GLU B CA 1
ATOM 3305 C C . GLU B 1 146 ? 6.22 25.272 17.719 1 98.42 146 GLU B C 1
ATOM 3307 O O . GLU B 1 146 ? 7.241 24.593 17.851 1 98.42 146 GLU B O 1
ATOM 3312 N N . ILE B 1 147 ? 5.672 25.635 16.519 1 98.6 147 ILE B N 1
ATOM 3313 C CA . ILE B 1 147 ? 6.221 25.064 15.293 1 98.6 147 ILE B CA 1
ATOM 3314 C C . ILE B 1 147 ? 6.713 26.183 14.378 1 98.6 147 ILE B C 1
ATOM 3316 O O . ILE B 1 147 ? 6.008 27.172 14.161 1 98.6 147 ILE B O 1
ATOM 3320 N N . VAL B 1 148 ? 7.945 26.066 13.883 1 98.55 148 VAL B N 1
ATOM 3321 C CA . VAL B 1 148 ? 8.467 26.95 12.847 1 98.55 148 VAL B CA 1
ATOM 3322 C C . VAL B 1 148 ? 8.617 26.18 11.537 1 98.55 148 VAL B C 1
ATOM 3324 O O . VAL B 1 148 ? 9.26 25.128 11.498 1 98.55 148 VAL B O 1
ATOM 3327 N N . VAL B 1 149 ? 7.966 26.617 10.506 1 97.93 149 VAL B N 1
ATOM 3328 C CA . VAL B 1 149 ? 8.121 26.056 9.168 1 97.93 149 VAL B CA 1
ATOM 3329 C C . VAL B 1 149 ? 9.173 26.848 8.394 1 97.93 149 VAL B C 1
ATOM 3331 O O . VAL B 1 149 ? 9.05 28.065 8.236 1 97.93 149 VAL B O 1
ATOM 3334 N N . VAL B 1 150 ? 10.187 26.145 7.93 1 96.55 150 VAL B N 1
ATOM 3335 C CA . VAL B 1 150 ? 11.252 26.775 7.157 1 96.55 150 VAL B CA 1
ATOM 3336 C C . VAL B 1 150 ? 10.954 26.646 5.665 1 96.55 150 VAL B C 1
ATOM 3338 O O . VAL B 1 150 ? 10.845 25.535 5.141 1 96.55 150 VAL B O 1
ATOM 3341 N N . GLY B 1 151 ? 10.763 27.744 5.086 1 91.97 151 GLY B N 1
ATOM 3342 C CA . GLY B 1 151 ? 10.34 27.774 3.695 1 91.97 151 GLY B CA 1
ATOM 3343 C C . GLY B 1 151 ? 11.488 27.988 2.726 1 91.97 151 GLY B C 1
ATOM 3344 O O . GLY B 1 151 ? 12.106 29.054 2.714 1 91.97 151 GLY B O 1
ATOM 3345 N N . THR B 1 152 ? 11.805 26.872 1.922 1 79.28 152 THR B N 1
ATOM 3346 C CA . THR B 1 152 ? 12.746 27.021 0.818 1 79.28 152 THR B CA 1
ATOM 3347 C C . THR B 1 152 ? 12.073 26.699 -0.514 1 79.28 152 THR B C 1
ATOM 3349 O O . THR B 1 152 ? 12.713 26.745 -1.566 1 79.28 152 THR B O 1
ATOM 3352 N N . SER B 1 153 ? 10.81 26.292 -0.435 1 78.16 153 SER B N 1
ATOM 3353 C CA . SER B 1 153 ? 10.012 25.994 -1.62 1 78.16 153 SER B CA 1
ATOM 3354 C C . SER B 1 153 ? 8.538 26.31 -1.387 1 78.16 153 SER B C 1
ATOM 3356 O O . SER B 1 153 ? 8.115 26.517 -0.248 1 78.16 153 SER B O 1
ATOM 3358 N N . PRO B 1 154 ? 7.784 26.358 -2.505 1 75.81 154 PRO B N 1
ATOM 3359 C CA . PRO B 1 154 ? 6.348 26.605 -2.348 1 75.81 154 PRO B CA 1
ATOM 3360 C C . PRO B 1 154 ? 5.659 25.545 -1.491 1 75.81 154 PRO B C 1
ATOM 3362 O O . PRO B 1 154 ? 4.567 25.783 -0.969 1 75.81 154 PRO B O 1
ATOM 3365 N N . MET B 1 155 ? 6.303 24.429 -1.248 1 85.99 155 MET B N 1
ATOM 3366 C CA . MET B 1 155 ? 5.726 23.364 -0.433 1 85.99 155 MET B CA 1
ATOM 3367 C C . MET B 1 155 ? 5.605 23.798 1.024 1 85.99 155 MET B C 1
ATOM 3369 O O . MET B 1 155 ? 4.822 23.226 1.784 1 85.99 155 MET B O 1
ATOM 3373 N N . ALA B 1 156 ? 6.342 24.853 1.336 1 90.43 156 ALA B N 1
ATOM 3374 C CA . ALA B 1 156 ? 6.362 25.306 2.724 1 90.43 156 ALA B CA 1
ATOM 3375 C C . ALA B 1 156 ? 4.989 25.816 3.154 1 90.43 156 ALA B C 1
ATOM 3377 O O . ALA B 1 156 ? 4.575 25.613 4.298 1 90.43 156 ALA B O 1
ATOM 3378 N N . ALA B 1 157 ? 4.325 26.507 2.219 1 92.46 157 ALA B N 1
ATOM 3379 C CA . ALA B 1 157 ? 2.987 26.998 2.537 1 92.46 157 ALA B CA 1
ATOM 3380 C C . ALA B 1 157 ? 2.025 25.842 2.795 1 92.46 157 ALA B C 1
ATOM 3382 O O . ALA B 1 157 ? 1.217 25.894 3.725 1 92.46 157 ALA B O 1
ATOM 3383 N N . HIS B 1 15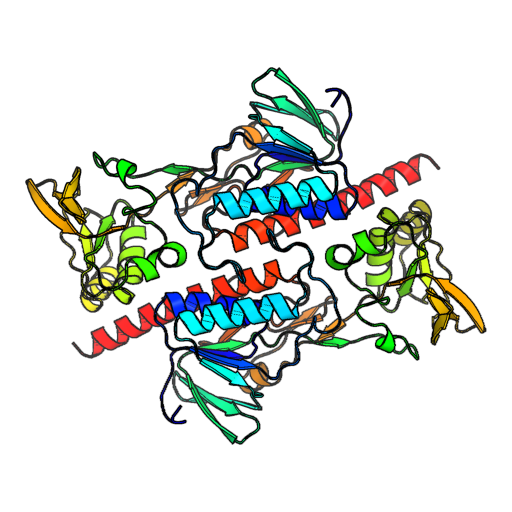8 ? 2.163 24.83 2.002 1 92.35 158 HIS B N 1
ATOM 3384 C CA . HIS B 1 158 ? 1.348 23.634 2.184 1 92.35 158 HIS B CA 1
ATOM 3385 C C . HIS B 1 158 ? 1.6 22.998 3.548 1 92.35 158 HIS B C 1
ATOM 3387 O O . HIS B 1 158 ? 0.655 22.676 4.271 1 92.35 158 HIS B O 1
ATOM 3393 N N . GLN B 1 159 ? 2.82 22.911 3.92 1 94.85 159 GLN B N 1
ATOM 3394 C CA . GLN B 1 159 ? 3.186 22.323 5.204 1 94.85 159 GLN B CA 1
ATOM 3395 C C . GLN B 1 159 ? 2.664 23.166 6.364 1 94.85 159 GLN B C 1
ATOM 3397 O O . GLN B 1 159 ? 2.189 22.626 7.366 1 94.85 159 GLN B O 1
ATOM 3402 N N . ALA B 1 160 ? 2.798 24.461 6.172 1 96.49 160 ALA B N 1
ATOM 3403 C CA . ALA B 1 160 ? 2.31 25.356 7.218 1 96.49 160 ALA B CA 1
ATOM 3404 C C . ALA B 1 160 ? 0.814 25.162 7.452 1 96.49 160 ALA B C 1
ATOM 3406 O O . ALA B 1 160 ? 0.36 25.118 8.597 1 96.49 160 ALA B O 1
ATOM 3407 N N . LEU B 1 161 ? 0.098 25.019 6.375 1 95.77 161 LEU B N 1
ATOM 3408 C CA . LEU B 1 161 ? -1.338 24.795 6.496 1 95.77 161 LEU B CA 1
ATOM 3409 C C . LEU B 1 161 ? -1.625 23.457 7.168 1 95.77 161 LEU B C 1
ATOM 3411 O O . LEU B 1 161 ? -2.468 23.375 8.065 1 95.77 161 LEU B O 1
ATOM 3415 N N . MET B 1 162 ? -0.914 22.435 6.811 1 96.34 162 MET B N 1
ATOM 3416 C CA . MET B 1 162 ? -1.106 21.108 7.39 1 96.34 162 MET B CA 1
ATOM 3417 C C . MET B 1 162 ? -0.855 21.128 8.894 1 96.34 162 MET B C 1
ATOM 3419 O O . MET B 1 162 ? -1.655 20.6 9.668 1 96.34 162 MET B O 1
ATOM 3423 N N . PHE B 1 163 ? 0.181 21.78 9.317 1 97.79 163 PHE B N 1
ATOM 3424 C CA . PHE B 1 163 ? 0.568 21.752 10.723 1 97.79 163 PHE B CA 1
ATOM 3425 C C . PHE B 1 163 ? -0.265 22.737 11.533 1 97.79 163 PHE B C 1
ATOM 3427 O O . PHE B 1 163 ? -0.338 22.635 12.759 1 97.79 163 PHE B O 1
ATOM 3434 N N . SER B 1 164 ? -0.891 23.714 10.833 1 96.84 164 SER B N 1
ATOM 3435 C CA . SER B 1 164 ? -1.749 24.658 11.541 1 96.84 164 SER B CA 1
ATOM 3436 C C . SER B 1 164 ? -2.985 23.966 12.107 1 96.84 164 SER B C 1
ATOM 3438 O O . SER B 1 164 ? -3.605 24.464 13.049 1 96.84 164 SER B O 1
ATOM 3440 N N . GLN B 1 165 ? -3.337 22.855 11.541 1 96.26 165 GLN B N 1
ATOM 3441 C CA . GLN B 1 165 ? -4.457 22.079 12.063 1 96.26 165 GLN B CA 1
ATOM 3442 C C . GLN B 1 165 ? -4.063 21.33 13.332 1 96.26 165 GLN B C 1
ATOM 3444 O O . GLN B 1 165 ? -4.924 20.948 14.127 1 96.26 165 GLN B O 1
ATOM 3449 N N . LEU B 1 166 ? -2.779 21.145 13.575 1 97.77 166 LEU B N 1
ATOM 3450 C CA . LEU B 1 166 ? -2.263 20.343 14.679 1 97.77 166 LEU B CA 1
ATOM 3451 C C . LEU B 1 166 ? -1.831 21.231 15.84 1 97.77 166 LEU B C 1
ATOM 3453 O O . LEU B 1 166 ? -1.747 20.771 16.982 1 97.77 166 LEU B O 1
ATOM 3457 N N . SER B 1 167 ? -1.505 22.484 15.502 1 97.81 167 SER B N 1
ATOM 3458 C CA . SER B 1 167 ? -1.063 23.436 16.516 1 97.81 167 SER B CA 1
ATOM 3459 C C . SER B 1 167 ? -1.516 24.853 16.178 1 97.81 167 SER B C 1
ATOM 3461 O O . SER B 1 167 ? -1.499 25.254 15.012 1 97.81 167 SER B O 1
ATOM 3463 N N . LYS B 1 168 ? -1.767 25.682 17.195 1 95.87 168 LYS B N 1
ATOM 3464 C CA . LYS B 1 168 ? -2.206 27.061 17.003 1 95.87 168 LYS B CA 1
ATOM 3465 C C . LYS B 1 168 ? -1.014 28.006 16.888 1 95.87 168 LYS B C 1
ATOM 3467 O O . LYS B 1 168 ? -1.175 29.177 16.539 1 95.87 168 LYS B O 1
ATOM 3472 N N . THR B 1 169 ? 0.139 27.472 17.168 1 97.87 169 THR B N 1
ATOM 3473 C CA . THR B 1 169 ? 1.341 28.298 17.151 1 97.87 169 THR B CA 1
ATOM 3474 C C . THR B 1 169 ? 2.28 27.862 16.03 1 97.87 169 THR B C 1
ATOM 3476 O O . THR B 1 169 ? 3.226 27.106 16.264 1 97.87 169 THR B O 1
ATOM 3479 N N . VAL B 1 170 ? 2.002 28.348 14.795 1 98.34 170 VAL B N 1
ATOM 3480 C CA . VAL B 1 170 ? 2.808 28.017 13.625 1 98.34 170 VAL B CA 1
ATOM 3481 C C . VAL B 1 170 ? 3.326 29.297 12.974 1 98.34 170 VAL B C 1
ATOM 3483 O O . VAL B 1 170 ? 2.556 30.227 12.721 1 98.34 170 VAL B O 1
ATOM 3486 N N . SER B 1 171 ? 4.637 29.396 12.768 1 98.15 171 SER B N 1
ATOM 3487 C CA . SER B 1 171 ? 5.272 30.48 12.027 1 98.15 171 SER B CA 1
ATOM 3488 C C . SER B 1 171 ? 5.946 29.963 10.76 1 98.15 171 SER B C 1
ATOM 3490 O O . SER B 1 171 ? 6.564 28.897 10.77 1 98.15 171 SER B O 1
ATOM 3492 N N . LEU B 1 172 ? 5.757 30.646 9.705 1 97.46 172 LEU B N 1
ATOM 3493 C CA . LEU B 1 172 ? 6.443 30.363 8.45 1 97.46 172 LEU B CA 1
ATOM 3494 C C . LEU B 1 172 ? 7.561 31.371 8.202 1 97.46 172 LEU B C 1
ATOM 3496 O O . LEU B 1 172 ? 7.307 32.574 8.103 1 97.46 172 LEU B O 1
ATOM 3500 N N . VAL B 1 173 ? 8.778 30.881 8.143 1 96.76 173 VAL B N 1
ATOM 3501 C CA . VAL B 1 173 ? 9.925 31.74 7.862 1 96.76 173 VAL B CA 1
ATOM 3502 C C . VAL B 1 173 ? 10.492 31.41 6.484 1 96.76 173 VAL B C 1
ATOM 3504 O O . VAL B 1 173 ? 10.52 30.246 6.079 1 96.76 173 VAL B O 1
ATOM 3507 N N . GLY B 1 174 ? 10.907 32.409 5.714 1 93.07 174 GLY B N 1
ATOM 3508 C CA . GLY B 1 174 ? 11.455 32.259 4.375 1 93.07 174 GLY B CA 1
ATOM 3509 C C . GLY B 1 174 ? 10.992 33.339 3.416 1 93.07 174 GLY B C 1
ATOM 3510 O O . GLY B 1 174 ? 9.864 33.827 3.521 1 93.07 174 GLY B O 1
ATOM 3511 N N . THR B 1 175 ? 11.853 33.651 2.547 1 89.38 175 THR B N 1
ATOM 3512 C CA . THR B 1 175 ? 11.479 34.534 1.448 1 89.38 175 THR B CA 1
ATOM 3513 C C . THR B 1 175 ? 10.997 33.727 0.246 1 89.38 175 THR B C 1
ATOM 3515 O O . THR B 1 175 ? 11.781 33.409 -0.65 1 89.38 175 THR B O 1
ATOM 3518 N N . ILE B 1 176 ? 9.757 33.26 0.336 1 86.16 176 ILE B N 1
ATOM 3519 C CA . ILE B 1 176 ? 9.164 32.441 -0.716 1 86.16 176 ILE B CA 1
ATOM 3520 C C . ILE B 1 176 ? 8.044 33.217 -1.404 1 86.16 176 ILE B C 1
ATOM 3522 O O . ILE B 1 176 ? 7.449 34.12 -0.81 1 86.16 176 ILE B O 1
ATOM 3526 N N . ASP B 1 177 ? 7.89 32.911 -2.647 1 86.52 177 ASP B N 1
ATOM 3527 C CA . ASP B 1 177 ? 6.796 33.525 -3.394 1 86.52 177 ASP B CA 1
ATOM 3528 C C . ASP B 1 177 ? 5.467 32.838 -3.086 1 86.52 177 ASP B C 1
ATOM 3530 O O . ASP B 1 177 ? 5.297 31.65 -3.365 1 86.52 177 ASP B O 1
ATOM 3534 N N . ILE B 1 178 ? 4.631 33.5 -2.39 1 88.73 178 ILE B N 1
ATOM 3535 C CA . ILE B 1 178 ? 3.305 33.006 -2.037 1 88.73 178 ILE B CA 1
ATOM 3536 C C . ILE B 1 178 ? 2.238 33.846 -2.736 1 88.73 178 ILE B C 1
ATOM 3538 O O . ILE B 1 178 ? 2.243 35.075 -2.635 1 88.73 178 ILE B O 1
ATOM 3542 N N . ASP B 1 179 ? 1.434 33.224 -3.454 1 90.62 179 ASP B N 1
ATOM 3543 C CA . ASP B 1 179 ? 0.38 33.966 -4.138 1 90.62 179 ASP B CA 1
ATOM 3544 C C . ASP B 1 179 ? -0.658 34.487 -3.146 1 90.62 179 ASP B C 1
ATOM 3546 O O . ASP B 1 179 ? -0.62 34.144 -1.963 1 90.62 179 ASP B O 1
ATOM 3550 N N . GLU B 1 180 ? -1.508 35.36 -3.603 1 92.31 180 GLU B N 1
ATOM 3551 C CA . GLU B 1 180 ? -2.476 36.053 -2.758 1 92.31 180 GLU B CA 1
ATOM 3552 C C . GLU B 1 180 ? -3.422 35.067 -2.079 1 92.31 180 GLU B C 1
ATOM 3554 O O . GLU B 1 180 ? -3.704 35.191 -0.885 1 92.31 180 GLU B O 1
ATOM 3559 N N . GLN B 1 181 ? -3.882 34.159 -2.786 1 91.65 181 GLN B N 1
ATOM 3560 C CA . GLN B 1 181 ? -4.826 33.186 -2.248 1 91.65 181 GLN B CA 1
ATOM 3561 C C . GLN B 1 181 ? -4.197 32.377 -1.116 1 91.65 181 GLN B C 1
ATOM 3563 O O . GLN B 1 181 ? -4.825 32.159 -0.078 1 91.65 181 GLN B O 1
ATOM 3568 N N . THR B 1 182 ? -2.998 31.983 -1.36 1 92.32 182 THR B N 1
ATOM 3569 C CA . THR B 1 182 ? -2.279 31.222 -0.345 1 92.32 182 THR B CA 1
ATOM 3570 C C . THR B 1 182 ? -2.011 32.081 0.887 1 92.32 182 THR B C 1
ATOM 3572 O O . THR B 1 182 ? -2.132 31.608 2.019 1 92.32 182 THR B O 1
ATOM 3575 N N . SER B 1 183 ? -1.655 33.31 0.644 1 92.98 183 SER B N 1
ATOM 3576 C CA . SER B 1 183 ? -1.421 34.241 1.743 1 92.98 183 SER B CA 1
ATOM 3577 C C . SER B 1 183 ? -2.669 34.403 2.605 1 92.98 183 SER B C 1
ATOM 3579 O O . SER B 1 183 ? -2.587 34.393 3.834 1 92.98 183 SER B O 1
ATOM 3581 N N . GLU B 1 184 ? -3.752 34.516 1.979 1 94.14 184 GLU B N 1
ATOM 3582 C CA . GLU B 1 184 ? -5.022 34.646 2.687 1 94.14 184 GLU B CA 1
ATOM 3583 C C . GLU B 1 184 ? -5.335 33.388 3.493 1 94.14 184 GLU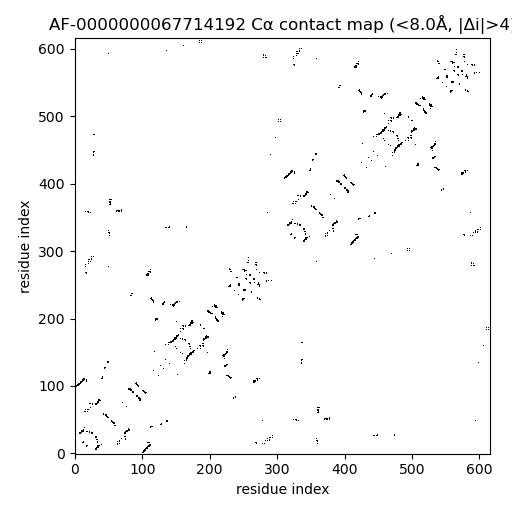 B C 1
ATOM 3585 O O . GLU B 1 184 ? -5.816 33.474 4.625 1 94.14 184 GLU B O 1
ATOM 3590 N N . SER B 1 185 ? -5.099 32.278 2.935 1 94.69 185 SER B N 1
ATOM 3591 C CA . SER B 1 185 ? -5.331 31.01 3.62 1 94.69 185 SER B CA 1
ATOM 3592 C C . SER B 1 185 ? -4.452 30.883 4.86 1 94.69 185 SER B C 1
ATOM 3594 O O . SER B 1 185 ? -4.914 30.439 5.913 1 94.69 185 SER B O 1
ATOM 3596 N N . LEU B 1 186 ? -3.207 31.256 4.721 1 96.01 186 LEU B N 1
ATOM 3597 C CA . LEU B 1 186 ? -2.276 31.199 5.843 1 96.01 186 LEU B CA 1
ATOM 3598 C C . LEU B 1 186 ? -2.727 32.122 6.97 1 96.01 186 LEU B C 1
ATOM 3600 O O . LEU B 1 186 ? -2.703 31.736 8.141 1 96.01 186 LEU B O 1
ATOM 3604 N N . ASP B 1 187 ? -3.139 33.285 6.587 1 95.45 187 ASP B N 1
ATOM 3605 C CA . ASP B 1 187 ? -3.634 34.245 7.568 1 95.45 187 ASP B CA 1
ATOM 3606 C C . ASP B 1 187 ? -4.859 33.7 8.3 1 95.45 187 ASP B C 1
ATOM 3608 O O . ASP B 1 187 ? -4.929 33.757 9.529 1 95.45 187 ASP B O 1
ATOM 3612 N N . SER B 1 188 ? -5.742 33.147 7.55 1 95.64 188 SER B N 1
ATOM 3613 C CA . SER B 1 188 ? -6.969 32.597 8.117 1 95.64 188 SER B CA 1
ATOM 3614 C C . SER B 1 188 ? -6.673 31.407 9.024 1 95.64 188 SER B C 1
ATOM 3616 O O . SER B 1 188 ? -7.42 31.138 9.968 1 95.64 188 SER B O 1
ATOM 3618 N N . ALA B 1 189 ? -5.61 30.752 8.778 1 96.24 189 ALA B N 1
ATOM 3619 C CA . ALA B 1 189 ? -5.214 29.588 9.566 1 96.24 189 ALA B CA 1
ATOM 3620 C C . ALA B 1 189 ? -4.45 30.009 10.818 1 96.24 189 ALA B C 1
ATOM 3622 O O . ALA B 1 189 ? -4.083 29.167 11.641 1 96.24 189 ALA B O 1
ATOM 3623 N N . GLY B 1 190 ? -4.145 31.313 10.856 1 95.69 190 GLY B N 1
ATOM 3624 C CA . GLY B 1 190 ? -3.437 31.833 12.015 1 95.69 190 GLY B CA 1
ATOM 3625 C C . GLY B 1 190 ? -1.932 31.658 11.923 1 95.69 190 GLY B C 1
ATOM 3626 O O . GLY B 1 190 ? -1.231 31.731 12.934 1 95.69 190 GLY B O 1
ATOM 3627 N N . VAL B 1 191 ? -1.421 31.407 10.747 1 97.59 191 VAL B N 1
ATOM 3628 C CA . VAL B 1 191 ? 0.013 31.221 10.55 1 97.59 191 VAL B CA 1
ATOM 3629 C C . VAL B 1 191 ? 0.704 32.58 10.468 1 97.59 191 VAL B C 1
ATOM 3631 O O . VAL B 1 191 ? 0.286 33.45 9.701 1 97.59 191 VAL B O 1
ATOM 3634 N N . LYS B 1 192 ? 1.694 32.784 11.264 1 97.01 192 LYS B N 1
ATOM 3635 C CA . LYS B 1 192 ? 2.499 34.001 11.197 1 97.01 192 LYS B CA 1
ATOM 3636 C C . LYS B 1 192 ? 3.571 33.892 10.117 1 97.01 192 LYS B C 1
ATOM 3638 O O . LYS B 1 192 ? 4.466 33.049 10.205 1 97.01 192 LYS B O 1
ATOM 3643 N N . VAL B 1 193 ? 3.513 34.773 9.11 1 95.98 193 VAL B N 1
ATOM 3644 C CA . VAL B 1 193 ? 4.485 34.778 8.022 1 95.98 193 VAL B CA 1
ATOM 3645 C C . VAL B 1 193 ? 5.508 35.889 8.248 1 95.98 193 VAL B C 1
ATOM 3647 O O . VAL B 1 193 ? 5.149 37.067 8.32 1 95.98 193 VAL B O 1
ATOM 3650 N N . LEU B 1 194 ? 6.765 35.676 8.359 1 93.99 194 LEU B N 1
ATOM 3651 C CA . LEU B 1 194 ? 7.752 36.663 8.782 1 93.99 194 LEU B CA 1
ATOM 3652 C C . LEU B 1 194 ? 8.58 37.147 7.597 1 93.99 194 LEU B C 1
ATOM 3654 O O . LEU B 1 194 ? 9.208 38.206 7.663 1 93.99 194 LEU B O 1
ATOM 3658 N N . GLY B 1 195 ? 8.604 36.47 6.406 1 90.41 195 GLY B N 1
ATOM 3659 C CA . GLY B 1 195 ? 9.297 36.925 5.211 1 90.41 195 GLY B CA 1
ATOM 3660 C C . GLY B 1 195 ? 10.799 37.029 5.396 1 90.41 195 GLY B C 1
ATOM 3661 O O . GLY B 1 195 ? 11.446 37.889 4.794 1 90.41 195 GLY B O 1
ATOM 3662 N N . THR B 1 196 ? 11.396 36.499 6.353 1 94.4 196 THR B N 1
ATOM 3663 C CA . THR B 1 196 ? 12.83 36.456 6.616 1 94.4 196 THR B CA 1
ATOM 3664 C C . THR B 1 196 ? 13.33 35.015 6.649 1 94.4 196 THR B C 1
ATOM 3666 O O . THR B 1 196 ? 12.548 34.085 6.858 1 94.4 196 THR B O 1
ATOM 3669 N N . ASN B 1 197 ? 14.63 34.87 6.362 1 96.09 197 ASN B N 1
ATOM 3670 C CA . ASN B 1 197 ? 15.176 33.524 6.225 1 96.09 197 ASN B CA 1
ATOM 3671 C C . ASN B 1 197 ? 15.764 33.021 7.541 1 96.09 197 ASN B C 1
ATOM 3673 O O . ASN B 1 197 ? 16.354 33.795 8.297 1 96.09 197 ASN B O 1
ATOM 3677 N N . ALA B 1 198 ? 15.578 31.747 7.763 1 97.15 198 ALA B N 1
ATOM 3678 C CA . ALA B 1 198 ? 16.334 31.085 8.822 1 97.15 198 ALA B CA 1
ATOM 3679 C C . ALA B 1 198 ? 17.79 30.882 8.413 1 97.15 198 ALA B C 1
ATOM 3681 O O . ALA B 1 198 ? 18.073 30.456 7.291 1 97.15 198 ALA B O 1
ATOM 3682 N N . VAL B 1 199 ? 18.745 31.073 9.315 1 97.14 199 VAL B N 1
ATOM 3683 C CA . VAL B 1 199 ? 20.145 30.956 8.92 1 97.14 199 VAL B CA 1
ATOM 3684 C C . VAL B 1 199 ? 20.856 29.955 9.829 1 97.14 199 VAL B C 1
ATOM 3686 O O . VAL B 1 199 ? 21.879 29.38 9.448 1 97.14 199 VAL B O 1
ATOM 3689 N N . ARG B 1 200 ? 20.259 29.72 11.042 1 98.02 200 ARG B N 1
ATOM 3690 C CA . ARG B 1 200 ? 20.88 28.782 11.972 1 98.02 200 ARG B CA 1
ATOM 3691 C C . ARG B 1 200 ? 19.848 28.193 12.928 1 98.02 200 ARG B C 1
ATOM 3693 O O . ARG B 1 200 ? 18.913 28.882 13.341 1 98.02 200 ARG B O 1
ATOM 3700 N N . VAL B 1 201 ? 20.037 26.948 13.214 1 98.23 201 VAL B N 1
ATOM 3701 C CA . VAL B 1 201 ? 19.238 26.251 14.217 1 98.23 201 VAL B CA 1
ATOM 3702 C C . VAL B 1 201 ? 20.149 25.702 15.312 1 98.23 201 VAL B C 1
ATOM 3704 O O . VAL B 1 201 ? 21.227 25.177 15.027 1 98.23 201 VAL B O 1
ATOM 3707 N N . SER B 1 202 ? 19.77 25.863 16.573 1 98.3 202 SER B N 1
ATOM 3708 C CA . SER B 1 202 ? 20.518 25.322 17.703 1 98.3 202 SER B CA 1
ATOM 3709 C C . SER B 1 202 ? 19.582 24.84 18.806 1 98.3 202 SER B C 1
ATOM 3711 O O . SER B 1 202 ? 18.399 25.186 18.818 1 98.3 202 SER B O 1
ATOM 3713 N N . ALA B 1 203 ? 20.161 24.064 19.66 1 97.95 203 ALA B N 1
ATOM 3714 C CA . ALA B 1 203 ? 19.392 23.607 20.815 1 97.95 203 ALA B CA 1
ATOM 3715 C C . ALA B 1 203 ? 19.146 24.749 21.797 1 97.95 203 ALA B C 1
ATOM 3717 O O . ALA B 1 203 ? 20.022 25.59 22.012 1 97.95 203 ALA B O 1
ATOM 3718 N N . GLU B 1 204 ? 18 24.804 22.313 1 97.31 204 GLU B N 1
ATOM 3719 C CA . GLU B 1 204 ? 17.612 25.743 23.361 1 97.31 204 GLU B CA 1
ATOM 3720 C C . GLU B 1 204 ? 16.712 25.075 24.396 1 97.31 204 GLU B C 1
ATOM 3722 O O . GLU B 1 204 ? 15.513 24.905 24.165 1 97.31 204 GLU B O 1
ATOM 3727 N N . GLY B 1 205 ? 17.275 24.799 25.659 1 96.17 205 GLY B N 1
ATOM 3728 C CA . GLY B 1 205 ? 16.525 23.996 26.612 1 96.17 205 GLY B CA 1
ATOM 3729 C C . GLY B 1 205 ? 16.06 22.67 26.04 1 96.17 205 GLY B C 1
ATOM 3730 O O . GLY B 1 205 ? 16.866 21.895 25.521 1 96.17 205 GLY B O 1
ATOM 3731 N N . ASP B 1 206 ? 14.733 22.477 26.077 1 95.11 206 ASP B N 1
ATOM 3732 C CA . ASP B 1 206 ? 14.157 21.255 25.525 1 95.11 206 ASP B CA 1
ATOM 3733 C C . ASP B 1 206 ? 13.681 21.471 24.09 1 95.11 206 ASP B C 1
ATOM 3735 O O . ASP B 1 206 ? 13.203 20.538 23.442 1 95.11 206 ASP B O 1
ATOM 3739 N N . GLY B 1 207 ? 13.887 22.716 23.667 1 97.79 207 GLY B N 1
ATOM 3740 C CA . GLY B 1 207 ? 13.445 23.049 22.323 1 97.79 207 GLY B CA 1
ATOM 3741 C C . GLY B 1 207 ? 14.57 23.533 21.428 1 97.79 207 GLY B C 1
ATOM 3742 O O . GLY B 1 207 ? 15.703 23.059 21.534 1 97.79 207 GLY B O 1
ATOM 3743 N N . LEU B 1 208 ? 14.193 24.324 20.445 1 98.57 208 LEU B N 1
ATOM 3744 C CA . LEU B 1 208 ? 15.138 24.818 19.45 1 98.57 208 LEU B CA 1
ATOM 3745 C C . LEU B 1 208 ? 15.08 26.339 19.353 1 98.57 208 LEU B C 1
ATOM 3747 O O . LEU B 1 208 ? 14.066 26.949 19.702 1 98.57 208 LEU B O 1
ATOM 3751 N N . SER B 1 209 ? 16.174 26.875 18.933 1 98.56 209 SER B N 1
ATOM 3752 C CA . SER B 1 209 ? 16.25 28.284 18.56 1 98.56 209 SER B CA 1
ATOM 3753 C C . SER B 1 209 ? 16.556 28.448 17.075 1 98.56 209 SER B C 1
ATOM 3755 O O . SER B 1 209 ? 17.485 27.827 16.555 1 98.56 209 SER B O 1
ATOM 3757 N N . VAL B 1 210 ? 15.784 29.205 16.398 1 98.43 210 VAL B N 1
ATOM 3758 C CA . VAL B 1 210 ? 15.988 29.524 14.988 1 98.43 210 VAL B CA 1
ATOM 3759 C C . VAL B 1 210 ? 16.477 30.964 14.85 1 98.43 210 VAL B C 1
ATOM 3761 O O . VAL B 1 210 ? 15.771 31.905 15.22 1 98.43 210 VAL B O 1
ATOM 3764 N N . GLU B 1 211 ? 17.667 31.098 14.347 1 98.53 211 GLU B N 1
ATOM 3765 C CA . GLU B 1 211 ? 18.205 32.425 14.061 1 98.53 211 GLU B CA 1
ATOM 3766 C C . GLU B 1 211 ? 17.777 32.907 12.678 1 98.53 211 GLU B C 1
ATOM 3768 O O . GLU B 1 211 ? 17.888 32.171 11.696 1 98.53 211 GLU B O 1
ATOM 3773 N N . LEU B 1 212 ? 17.315 34.131 12.616 1 97.67 212 LEU B N 1
ATOM 3774 C CA . LEU B 1 212 ? 16.859 34.723 11.363 1 97.67 212 LEU B CA 1
ATOM 3775 C C . LEU B 1 212 ? 17.933 35.626 10.766 1 97.67 212 LEU B C 1
ATOM 3777 O O . LEU B 1 212 ? 18.892 35.992 11.449 1 97.67 212 LEU B O 1
ATOM 3781 N N . SER B 1 213 ? 17.836 35.903 9.476 1 95.85 213 SER B N 1
ATOM 3782 C CA . SER B 1 213 ? 18.838 36.659 8.732 1 95.85 213 SER B CA 1
ATOM 3783 C C . SER B 1 213 ? 19.058 38.038 9.346 1 95.85 213 SER B C 1
ATOM 3785 O O . SER B 1 213 ? 20.159 38.588 9.271 1 95.85 213 SER B O 1
ATOM 3787 N N . GLU B 1 214 ? 18.091 38.614 9.995 1 92.97 214 GLU B N 1
ATOM 3788 C CA . GLU B 1 214 ? 18.204 39.956 10.56 1 92.97 214 GLU B CA 1
ATOM 3789 C C . GLU B 1 214 ? 18.676 39.906 12.01 1 92.97 214 GLU B C 1
ATOM 3791 O O . GLU B 1 214 ? 18.828 40.946 12.655 1 92.97 214 GLU B O 1
ATOM 3796 N N . GLY B 1 215 ? 18.863 38.749 12.492 1 93.52 215 GLY B N 1
ATOM 3797 C CA . GLY B 1 215 ? 19.466 38.611 13.808 1 93.52 215 GLY B CA 1
ATOM 3798 C C . GLY B 1 215 ? 18.471 38.213 14.882 1 93.52 215 GLY B C 1
ATOM 3799 O O . GLY B 1 215 ? 18.861 37.78 15.968 1 93.52 215 GLY B O 1
ATOM 3800 N N . ASP B 1 216 ? 17.215 38.244 14.578 1 95.6 216 ASP B N 1
ATOM 3801 C CA . ASP B 1 216 ? 16.186 37.83 15.528 1 95.6 216 ASP B CA 1
ATOM 3802 C C . ASP B 1 216 ? 16.213 36.318 15.741 1 95.6 216 ASP B C 1
ATOM 3804 O O . ASP B 1 216 ? 16.77 35.58 14.926 1 95.6 216 ASP B O 1
ATOM 3808 N N . HIS B 1 217 ? 15.62 35.968 16.879 1 97.21 217 HIS B N 1
ATOM 3809 C CA . HIS B 1 217 ? 15.538 34.549 17.206 1 97.21 217 HIS B CA 1
ATOM 3810 C C . HIS B 1 217 ? 14.099 34.132 17.491 1 97.21 217 HIS B C 1
ATOM 3812 O O . HIS B 1 217 ? 13.331 34.897 18.076 1 97.21 217 HIS B O 1
ATOM 3818 N N . LEU B 1 218 ? 13.781 32.964 17.047 1 97.79 218 LEU B N 1
ATOM 3819 C CA . LEU B 1 218 ? 12.516 32.326 17.396 1 97.79 218 LEU B CA 1
ATOM 3820 C C . LEU B 1 218 ? 12.754 31.053 18.201 1 97.79 218 LEU B C 1
ATOM 3822 O O . LEU B 1 218 ? 13.582 30.22 17.825 1 97.79 218 LEU B O 1
ATOM 3826 N N . SER B 1 219 ? 12.106 30.943 19.331 1 98 219 SER B N 1
ATOM 3827 C CA . SER B 1 219 ? 12.091 29.687 20.072 1 98 219 SER B CA 1
ATOM 3828 C C . SER B 1 219 ? 10.944 28.79 19.617 1 98 219 SER B C 1
ATOM 3830 O O . SER B 1 219 ? 9.832 29.267 19.382 1 98 219 SER B O 1
ATOM 3832 N N . CYS B 1 220 ? 11.217 27.506 19.484 1 98.61 220 CYS B N 1
ATOM 3833 C CA . CYS B 1 220 ? 10.169 26.573 19.085 1 98.61 220 CYS B CA 1
ATOM 3834 C C . CYS B 1 220 ? 10.477 25.164 19.578 1 98.61 220 CYS B C 1
ATOM 3836 O O . CYS B 1 220 ? 11.575 24.902 20.074 1 98.61 220 CYS B O 1
ATOM 3838 N N . ASP B 1 221 ? 9.516 24.29 19.555 1 98.6 221 ASP B N 1
ATOM 3839 C CA . ASP B 1 221 ? 9.67 22.894 19.952 1 98.6 221 ASP B CA 1
ATOM 3840 C C . ASP B 1 221 ? 10.067 22.025 18.76 1 98.6 221 ASP B C 1
ATOM 3842 O O . ASP B 1 221 ? 10.836 21.073 18.908 1 98.6 221 ASP B O 1
ATOM 3846 N N . ASN B 1 222 ? 9.512 22.343 17.591 1 98.38 222 ASN B N 1
ATOM 3847 C CA . ASN B 1 222 ? 9.72 21.583 16.363 1 98.38 222 ASN B CA 1
ATOM 3848 C C . ASN B 1 222 ? 9.901 22.502 15.158 1 98.38 222 ASN B C 1
ATOM 3850 O O . ASN B 1 222 ? 9.333 23.596 15.116 1 98.38 222 ASN B O 1
ATOM 3854 N N . ILE B 1 223 ? 10.734 22.078 14.27 1 98.37 223 ILE B N 1
ATOM 3855 C CA . ILE B 1 223 ? 10.903 22.721 12.972 1 98.37 223 ILE B CA 1
ATOM 3856 C C . ILE B 1 223 ? 10.368 21.808 11.871 1 98.37 223 ILE B C 1
ATOM 3858 O O . ILE B 1 223 ? 10.591 20.595 11.898 1 98.37 223 ILE B O 1
ATOM 3862 N N . VAL B 1 224 ? 9.598 22.382 10.966 1 97.53 224 VAL B N 1
ATOM 3863 C CA . VAL B 1 224 ? 9.107 21.654 9.8 1 97.53 224 VAL B CA 1
ATOM 3864 C C . VAL B 1 224 ? 9.796 22.172 8.54 1 97.53 224 VAL B C 1
ATOM 3866 O O . VAL B 1 224 ? 9.89 23.384 8.329 1 97.53 224 VAL B O 1
ATOM 3869 N N . VAL B 1 225 ? 10.288 21.297 7.747 1 95 225 VAL B N 1
ATOM 3870 C CA . VAL B 1 225 ? 10.894 21.694 6.48 1 95 225 VAL B CA 1
ATOM 3871 C C . VAL B 1 225 ? 10.536 20.68 5.396 1 95 225 VAL B C 1
ATOM 3873 O O . VAL B 1 225 ? 10.477 19.476 5.658 1 95 225 VAL B O 1
ATOM 3876 N N . ALA B 1 226 ? 10.194 21.21 4.23 1 88.74 226 ALA B N 1
ATOM 3877 C CA . ALA B 1 226 ? 9.999 20.349 3.067 1 88.74 226 ALA B CA 1
ATOM 3878 C C . ALA B 1 226 ? 11.335 19.85 2.523 1 88.74 226 ALA B C 1
ATOM 3880 O O . ALA B 1 226 ? 12.103 20.621 1.943 1 88.74 226 ALA B O 1
ATOM 3881 N N . SER B 1 227 ? 11.649 18.628 2.798 1 85.28 227 SER B N 1
ATOM 3882 C CA . SER B 1 227 ? 12.841 18.052 2.184 1 85.28 227 SER B CA 1
ATOM 3883 C C . SER B 1 227 ? 12.584 17.666 0.732 1 85.28 227 SER B C 1
ATOM 3885 O O . SER B 1 227 ? 11.431 17.558 0.307 1 85.28 227 SER B O 1
ATOM 3887 N N . ARG B 1 228 ? 13.62 17.664 -0.002 1 86.93 228 ARG B N 1
ATOM 3888 C CA . ARG B 1 228 ? 13.567 17.158 -1.37 1 86.93 228 ARG B CA 1
ATOM 3889 C C . ARG B 1 228 ? 14.178 15.764 -1.462 1 86.93 228 ARG B C 1
ATOM 3891 O O . ARG B 1 228 ? 15.399 15.61 -1.391 1 86.93 228 ARG B O 1
ATOM 3898 N N . PRO B 1 229 ? 13.282 14.779 -1.601 1 89.97 229 PRO B N 1
ATOM 3899 C CA . PRO B 1 229 ? 13.854 13.441 -1.772 1 89.97 229 PRO B CA 1
ATOM 3900 C C . PRO B 1 229 ? 14.596 13.281 -3.097 1 89.97 229 PRO B C 1
ATOM 3902 O O . PRO B 1 229 ? 14.05 13.6 -4.156 1 89.97 229 PRO B O 1
ATOM 3905 N N . LEU B 1 230 ? 15.791 12.84 -3.003 1 91.8 230 LEU B N 1
ATOM 3906 C CA . LEU B 1 230 ? 16.632 12.596 -4.17 1 91.8 230 LEU B CA 1
ATOM 3907 C C . LEU B 1 230 ? 16.972 11.115 -4.295 1 91.8 230 LEU B C 1
ATOM 3909 O O . LEU B 1 230 ? 17.641 10.552 -3.425 1 91.8 230 LEU B O 1
ATOM 3913 N N . VAL B 1 231 ? 16.501 10.531 -5.372 1 95.28 231 VAL B N 1
ATOM 3914 C CA . VAL B 1 231 ? 16.831 9.143 -5.676 1 95.28 231 VAL B CA 1
ATOM 3915 C C . VAL B 1 231 ? 18.151 9.08 -6.44 1 95.28 231 VAL B C 1
ATOM 3917 O O . VAL B 1 231 ? 18.358 9.831 -7.396 1 95.28 231 VAL B O 1
ATOM 3920 N N . ASP B 1 232 ? 19.063 8.287 -5.926 1 94.59 232 ASP B N 1
ATOM 3921 C CA . ASP B 1 232 ? 20.285 8.02 -6.679 1 94.59 232 ASP B CA 1
ATOM 3922 C C . ASP B 1 232 ? 19.984 7.237 -7.955 1 94.59 232 ASP B C 1
ATOM 3924 O O . ASP B 1 232 ? 19.62 6.061 -7.896 1 94.59 232 ASP B O 1
ATOM 3928 N N . GLY B 1 233 ? 20.122 7.809 -9.071 1 96.56 233 GLY B N 1
ATOM 3929 C CA . GLY B 1 233 ? 19.755 7.216 -10.346 1 96.56 233 GLY B CA 1
ATOM 3930 C C . GLY B 1 233 ? 20.907 6.498 -11.024 1 96.56 233 GLY B C 1
ATOM 3931 O O . GLY B 1 233 ? 20.785 6.063 -12.171 1 96.56 233 GLY B O 1
ATOM 3932 N N . THR B 1 234 ? 21.986 6.352 -10.353 1 97.33 234 THR B N 1
ATOM 3933 C CA . THR B 1 234 ? 23.219 5.866 -10.961 1 97.33 234 THR B CA 1
ATOM 3934 C C . THR B 1 234 ? 23.006 4.494 -11.595 1 97.33 234 THR B C 1
ATOM 3936 O O . THR B 1 234 ? 23.301 4.298 -12.776 1 97.33 234 THR B O 1
ATOM 3939 N N . LEU B 1 235 ? 22.451 3.557 -10.891 1 98.32 235 LEU B N 1
ATOM 3940 C CA . LEU B 1 235 ? 22.259 2.201 -11.394 1 98.32 235 LEU B CA 1
ATOM 3941 C C . LEU B 1 235 ? 21.284 2.188 -12.566 1 98.32 235 LEU B C 1
ATOM 3943 O O . LEU B 1 235 ? 21.518 1.507 -13.566 1 98.32 235 LEU B O 1
ATOM 3947 N N . TYR B 1 236 ? 20.207 2.928 -12.384 1 98.62 236 TYR B N 1
ATOM 3948 C CA . TYR B 1 236 ? 19.183 2.986 -13.42 1 98.62 236 TYR B CA 1
ATOM 3949 C C . TYR B 1 236 ? 19.734 3.606 -14.699 1 98.62 236 TYR B C 1
ATOM 3951 O O . TYR B 1 236 ? 19.451 3.128 -15.8 1 98.62 236 TYR B O 1
ATOM 3959 N N . THR B 1 237 ? 20.521 4.657 -14.567 1 98.1 237 THR B N 1
ATOM 3960 C CA . THR B 1 237 ? 21.079 5.349 -15.723 1 98.1 237 THR B CA 1
ATOM 3961 C C . THR B 1 237 ? 22.159 4.502 -16.391 1 98.1 237 THR B C 1
ATOM 3963 O O . THR B 1 237 ? 22.333 4.558 -17.61 1 98.1 237 THR B O 1
ATOM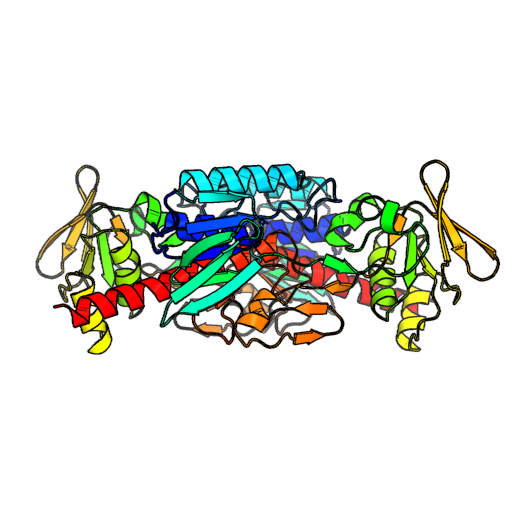 3966 N N . GLN B 1 238 ? 22.892 3.694 -15.671 1 97.99 238 GLN B N 1
ATOM 3967 C CA . GLN B 1 238 ? 23.865 2.758 -16.225 1 97.99 238 GLN B CA 1
ATOM 3968 C C . GLN B 1 238 ? 23.207 1.807 -17.22 1 97.99 238 GLN B C 1
ATOM 3970 O O . GLN B 1 238 ? 23.854 1.335 -18.157 1 97.99 238 GLN B O 1
ATOM 3975 N N . LEU B 1 239 ? 21.948 1.569 -17.017 1 98.07 239 LEU B N 1
ATOM 3976 C CA . LEU B 1 239 ? 21.208 0.648 -17.872 1 98.07 239 LEU B CA 1
ATOM 3977 C C . LEU B 1 239 ? 20.536 1.393 -19.021 1 98.07 239 LEU B C 1
ATOM 3979 O O . LEU B 1 239 ? 19.772 0.802 -19.787 1 98.07 239 LEU B O 1
ATOM 3983 N N . GLY B 1 240 ? 20.762 2.723 -19.059 1 97.53 240 GLY B N 1
ATOM 3984 C CA . GLY B 1 240 ? 20.23 3.54 -20.138 1 97.53 240 GLY B CA 1
ATOM 3985 C C . GLY B 1 240 ? 18.941 4.249 -19.768 1 97.53 240 GLY B C 1
ATOM 3986 O O . GLY B 1 240 ? 18.267 4.814 -20.633 1 97.53 240 GLY B O 1
ATOM 3987 N N . GLY B 1 241 ? 18.593 4.226 -18.467 1 97.85 241 GLY B N 1
ATOM 3988 C CA . GLY B 1 241 ? 17.363 4.863 -18.025 1 97.85 241 GLY B CA 1
ATOM 3989 C C . GLY B 1 241 ? 17.494 6.365 -17.86 1 97.85 241 GLY B C 1
ATOM 3990 O O . GLY B 1 241 ? 18.599 6.881 -17.679 1 97.85 241 GLY B O 1
ATOM 3991 N N . GLN B 1 242 ? 16.346 7.012 -17.938 1 97.8 242 GLN B N 1
ATOM 3992 C CA . GLN B 1 242 ? 16.266 8.444 -17.669 1 97.8 242 GLN B CA 1
ATOM 3993 C C . GLN B 1 242 ? 15.398 8.726 -16.446 1 97.8 242 GLN B C 1
ATOM 3995 O O . GLN B 1 242 ? 14.241 8.303 -16.388 1 97.8 242 GLN B O 1
ATOM 4000 N N . MET B 1 243 ? 15.982 9.436 -15.582 1 97.23 243 MET B N 1
ATOM 4001 C CA . MET B 1 243 ? 15.259 9.807 -14.369 1 97.23 243 MET B CA 1
ATOM 4002 C C . MET B 1 243 ? 14.165 10.823 -14.678 1 97.23 243 MET B C 1
ATOM 4004 O O . MET B 1 243 ? 14.227 11.52 -15.693 1 97.23 243 MET B O 1
ATOM 4008 N N . GLU B 1 244 ? 13.142 10.853 -13.865 1 96.34 244 GLU B N 1
ATOM 4009 C CA . GLU B 1 244 ? 12.116 11.891 -13.9 1 96.34 244 GLU B CA 1
ATOM 4010 C C . GLU B 1 244 ? 12.171 12.763 -12.649 1 96.34 244 GLU B C 1
ATOM 4012 O O . GLU B 1 244 ? 12.707 12.348 -11.619 1 96.34 244 GLU B O 1
ATOM 4017 N N . GLU B 1 245 ? 11.698 14.013 -12.846 1 91.2 245 GLU B N 1
ATOM 4018 C CA . GLU B 1 245 ? 11.711 14.947 -11.725 1 91.2 245 GLU B CA 1
ATOM 4019 C C . GLU B 1 245 ? 10.441 15.794 -11.697 1 91.2 245 GLU B C 1
ATOM 4021 O O . GLU B 1 245 ? 9.894 16.136 -12.747 1 91.2 245 GLU B O 1
ATOM 4026 N N . ASN B 1 246 ? 9.902 15.963 -10.527 1 83.42 246 ASN B N 1
ATOM 4027 C CA . ASN B 1 246 ? 8.816 16.898 -10.253 1 83.42 246 ASN B CA 1
ATOM 4028 C C . ASN B 1 246 ? 9.049 17.662 -8.952 1 83.42 246 ASN B C 1
ATOM 4030 O O . ASN B 1 246 ? 10.103 17.527 -8.328 1 83.42 246 ASN B O 1
ATOM 4034 N N . PRO B 1 247 ? 8.219 18.575 -8.576 1 76.05 247 PRO B N 1
ATOM 4035 C CA . PRO B 1 247 ? 8.452 19.374 -7.371 1 76.05 247 PRO B CA 1
ATOM 4036 C C . PRO B 1 247 ? 8.626 18.518 -6.119 1 76.05 247 PRO B C 1
ATOM 4038 O O . PRO B 1 247 ? 9.18 18.984 -5.12 1 76.05 247 PRO B O 1
ATOM 4041 N N . MET B 1 248 ? 8.241 17.308 -6.288 1 77.98 248 MET B N 1
ATOM 4042 C CA . MET B 1 248 ? 8.315 16.436 -5.12 1 77.98 248 MET B CA 1
ATOM 4043 C C . MET B 1 248 ? 9.644 15.69 -5.081 1 77.98 248 MET B C 1
ATOM 4045 O O . MET B 1 248 ? 9.972 15.048 -4.081 1 77.98 248 MET B O 1
ATOM 4049 N N . GLY B 1 249 ? 10.385 15.745 -6.251 1 84.24 249 GLY B N 1
ATOM 4050 C CA . GLY B 1 249 ? 11.695 15.115 -6.229 1 84.24 249 GLY B CA 1
ATOM 4051 C C . GLY B 1 249 ? 12.062 14.455 -7.544 1 84.24 249 GLY B C 1
ATOM 4052 O O . GLY B 1 249 ? 11.404 14.679 -8.562 1 84.24 249 GLY B O 1
ATOM 4053 N N . ARG B 1 250 ? 13.202 13.836 -7.483 1 93.64 250 ARG B N 1
ATOM 4054 C CA . ARG B 1 250 ? 13.706 13.047 -8.602 1 93.64 250 ARG B CA 1
ATOM 4055 C C . ARG B 1 250 ? 13.527 11.555 -8.343 1 93.64 250 ARG B C 1
ATOM 4057 O O . ARG B 1 250 ? 13.755 11.08 -7.229 1 93.64 250 ARG B O 1
ATOM 4064 N N . PHE B 1 251 ? 13.058 10.799 -9.328 1 96.38 251 PHE B N 1
ATOM 4065 C CA . PHE B 1 251 ? 12.708 9.405 -9.082 1 96.38 251 PHE B CA 1
ATOM 4066 C C . PHE B 1 251 ? 12.83 8.583 -10.359 1 96.38 251 PHE B C 1
ATOM 4068 O O . PHE B 1 251 ? 13.007 9.137 -11.446 1 96.38 251 PHE B O 1
ATOM 4075 N N . ILE B 1 252 ? 12.862 7.269 -10.212 1 98.09 252 ILE B N 1
ATOM 4076 C CA . ILE B 1 252 ? 12.83 6.324 -11.323 1 98.09 252 ILE B CA 1
ATOM 4077 C C . ILE B 1 252 ? 11.399 6.176 -11.835 1 98.09 252 ILE B C 1
ATOM 4079 O O . ILE B 1 252 ? 10.493 5.832 -11.072 1 98.09 252 ILE B O 1
ATOM 4083 N N . PRO B 1 253 ? 11.162 6.44 -13.098 1 97.55 253 PRO B N 1
ATOM 4084 C CA . PRO B 1 253 ? 9.793 6.287 -13.598 1 97.55 253 PRO B CA 1
ATOM 4085 C C . PRO B 1 253 ? 9.347 4.828 -13.659 1 97.55 253 PRO B C 1
ATOM 4087 O O . PRO B 1 253 ? 10.179 3.929 -13.809 1 97.55 253 PRO B O 1
ATOM 4090 N N . GLY B 1 254 ? 8.075 4.569 -13.592 1 96.01 254 GLY B N 1
ATOM 4091 C CA . GLY B 1 254 ? 7.538 3.221 -13.685 1 96.01 254 GLY B CA 1
ATOM 4092 C C . GLY B 1 254 ? 6.027 3.17 -13.552 1 96.01 254 GLY B C 1
ATOM 4093 O O . GLY B 1 254 ? 5.39 4.186 -13.267 1 96.01 254 GLY B O 1
ATOM 4094 N N . THR B 1 255 ? 5.47 2.032 -13.759 1 95.04 255 THR B N 1
ATOM 4095 C CA . THR B 1 255 ? 4.04 1.789 -13.607 1 95.04 255 THR B CA 1
ATOM 4096 C C . THR B 1 255 ? 3.679 1.581 -12.139 1 95.04 255 THR B C 1
ATOM 4098 O O . THR B 1 255 ? 4.558 1.575 -11.274 1 95.04 255 THR B O 1
ATOM 4101 N N . GLN B 1 256 ? 2.432 1.333 -11.881 1 88.44 256 GLN B N 1
ATOM 4102 C CA . GLN B 1 256 ? 1.946 1.087 -10.528 1 88.44 256 GLN B CA 1
ATOM 4103 C C . GLN B 1 256 ? 2.507 -0.219 -9.971 1 88.44 256 GLN B C 1
ATOM 4105 O O . GLN B 1 256 ? 2.607 -0.389 -8.754 1 88.44 256 GLN B O 1
ATOM 4110 N N . THR B 1 257 ? 2.879 -1.09 -10.856 1 93.57 257 THR B N 1
ATOM 4111 C CA . THR B 1 257 ? 3.388 -2.389 -10.43 1 93.57 257 THR B CA 1
ATOM 4112 C C . THR B 1 257 ? 4.914 -2.382 -10.383 1 93.57 257 THR B C 1
ATOM 4114 O O . THR B 1 257 ? 5.538 -3.424 -10.172 1 93.57 257 THR B O 1
ATOM 4117 N N . GLY B 1 258 ? 5.534 -1.231 -10.711 1 97.06 258 GLY B N 1
ATOM 4118 C CA . GLY B 1 258 ? 6.968 -1.069 -10.529 1 97.06 258 GLY B CA 1
ATOM 4119 C C . GLY B 1 258 ? 7.757 -1.266 -11.809 1 97.06 258 GLY B C 1
ATOM 4120 O O . GLY B 1 258 ? 8.974 -1.071 -11.83 1 97.06 258 GLY B O 1
ATOM 4121 N N . ARG B 1 259 ? 7.043 -1.637 -12.887 1 98.15 259 ARG B N 1
ATOM 4122 C CA . ARG B 1 259 ? 7.734 -1.865 -14.152 1 98.15 259 ARG B CA 1
ATOM 4123 C C . ARG B 1 259 ? 8.322 -0.567 -14.696 1 98.15 259 ARG B C 1
ATOM 4125 O O . ARG B 1 259 ? 7.619 0.438 -14.813 1 98.15 259 ARG B O 1
ATOM 4132 N N . THR B 1 260 ? 9.641 -0.533 -15.005 1 98.36 260 THR B N 1
ATOM 4133 C CA . THR B 1 260 ? 10.288 0.623 -15.616 1 98.36 260 THR B CA 1
ATOM 4134 C C . THR B 1 260 ? 10.33 0.479 -17.135 1 98.36 260 THR B C 1
ATOM 4136 O O . THR B 1 260 ? 9.984 -0.575 -17.673 1 98.36 260 THR B O 1
ATOM 4139 N N . PRO B 1 261 ? 10.755 1.511 -17.833 1 98.07 261 PRO B N 1
ATOM 4140 C CA . PRO B 1 261 ? 10.891 1.404 -19.288 1 98.07 261 PRO B CA 1
ATOM 4141 C C . PRO B 1 261 ? 12.008 0.452 -19.708 1 98.07 261 PRO B C 1
ATOM 4143 O O . PRO B 1 261 ? 12.12 0.107 -20.887 1 98.07 261 PRO B O 1
ATOM 4146 N N . ILE B 1 262 ? 12.853 0.037 -18.803 1 98.12 262 ILE B N 1
ATOM 4147 C CA . ILE B 1 262 ? 13.922 -0.903 -19.12 1 98.12 262 ILE B CA 1
ATOM 4148 C C . ILE B 1 262 ? 13.454 -2.33 -18.843 1 98.12 262 ILE B C 1
ATOM 4150 O O . ILE B 1 262 ? 13.143 -2.677 -17.701 1 98.12 262 ILE B O 1
ATOM 4154 N N . GLU B 1 263 ? 13.381 -3.132 -19.86 1 97.53 263 GLU B N 1
ATOM 4155 C CA . GLU B 1 263 ? 12.938 -4.517 -19.728 1 97.53 263 GLU B CA 1
ATOM 4156 C C . GLU B 1 263 ? 13.756 -5.261 -18.677 1 97.53 263 GLU B C 1
ATOM 4158 O O . GLU B 1 263 ? 14.986 -5.174 -18.665 1 97.53 263 GLU B O 1
ATOM 4163 N N . GLY B 1 264 ? 13.049 -5.889 -17.747 1 98.38 264 GLY B N 1
ATOM 4164 C CA . GLY B 1 264 ? 13.712 -6.702 -16.74 1 98.38 264 GLY B CA 1
ATOM 4165 C C . GLY B 1 264 ? 14.074 -5.924 -15.489 1 98.38 264 GLY B C 1
ATOM 4166 O O . GLY B 1 264 ? 14.634 -6.484 -14.544 1 98.38 264 GLY B O 1
ATOM 4167 N N . VAL B 1 265 ? 13.733 -4.6 -15.472 1 98.78 265 VAL B N 1
ATOM 4168 C CA . VAL B 1 265 ? 14.087 -3.745 -14.344 1 98.78 265 VAL B CA 1
ATOM 4169 C C . VAL B 1 265 ? 12.822 -3.152 -13.727 1 98.78 265 VAL B C 1
ATOM 4171 O O . VAL B 1 265 ? 12.018 -2.528 -14.424 1 98.78 265 VAL B O 1
ATOM 4174 N N . TRP B 1 266 ? 12.632 -3.402 -12.481 1 98.82 266 TRP B N 1
ATOM 4175 C CA . TRP B 1 266 ? 11.548 -2.799 -11.712 1 98.82 266 TRP B CA 1
ATOM 4176 C C . TRP B 1 266 ? 12.094 -1.832 -10.667 1 98.82 266 TRP B C 1
ATOM 4178 O O . TRP B 1 266 ? 13.262 -1.92 -10.281 1 98.82 266 TRP B O 1
ATOM 4188 N N . ALA B 1 267 ? 11.302 -0.914 -10.25 1 98.69 267 ALA B N 1
ATOM 4189 C CA . ALA B 1 267 ? 11.585 -0.026 -9.125 1 98.69 267 ALA B CA 1
ATOM 4190 C C . ALA B 1 267 ? 10.427 -0.013 -8.131 1 98.69 267 ALA B C 1
ATOM 4192 O O . ALA B 1 267 ? 9.268 -0.183 -8.517 1 98.69 267 ALA B O 1
ATOM 4193 N N . ALA B 1 268 ? 10.735 0.228 -6.844 1 97.95 268 ALA B N 1
ATOM 4194 C CA . ALA B 1 268 ? 9.701 0.199 -5.813 1 97.95 268 ALA B CA 1
ATOM 4195 C C . ALA B 1 268 ? 10.06 1.121 -4.65 1 97.95 268 ALA B C 1
ATOM 4197 O O . ALA B 1 268 ? 11.236 1.41 -4.419 1 97.95 268 ALA B O 1
ATOM 4198 N N . GLY B 1 269 ? 9.002 1.537 -3.917 1 96.51 269 GLY B N 1
ATOM 4199 C CA . GLY B 1 269 ? 9.204 2.41 -2.771 1 96.51 269 GLY B CA 1
ATOM 4200 C C . GLY B 1 269 ? 9.635 3.812 -3.159 1 96.51 269 GLY B C 1
ATOM 4201 O O . GLY B 1 269 ? 9.216 4.333 -4.195 1 96.51 269 GLY B O 1
ATOM 4202 N N . ASN B 1 270 ? 10.478 4.372 -2.344 1 95.72 270 ASN B N 1
ATOM 4203 C CA . ASN B 1 270 ? 10.841 5.771 -2.538 1 95.72 270 ASN B CA 1
ATOM 4204 C C . ASN B 1 270 ? 11.72 5.956 -3.772 1 95.72 270 ASN B C 1
ATOM 4206 O O . ASN B 1 270 ? 11.848 7.068 -4.287 1 95.72 270 ASN B O 1
ATOM 4210 N N . ALA B 1 271 ? 12.259 4.877 -4.327 1 96.82 271 ALA B N 1
ATOM 4211 C CA . ALA B 1 271 ? 12.991 4.968 -5.588 1 96.82 271 ALA B CA 1
ATOM 4212 C C . ALA B 1 271 ? 12.064 5.366 -6.733 1 96.82 271 ALA B C 1
ATOM 4214 O O . ALA B 1 271 ? 12.497 5.997 -7.7 1 96.82 271 ALA B O 1
ATOM 4215 N N . GLN B 1 272 ? 10.872 4.986 -6.619 1 95.58 272 GLN B N 1
ATOM 4216 C CA . GLN B 1 272 ? 9.881 5.269 -7.652 1 95.58 272 GLN B CA 1
ATOM 4217 C C . GLN B 1 272 ? 8.86 6.295 -7.17 1 95.58 272 GLN B C 1
ATOM 4219 O O . GLN B 1 272 ? 8.366 7.105 -7.958 1 95.58 272 GLN B O 1
ATOM 4224 N N . ALA B 1 273 ? 8.503 6.2 -5.929 1 92.89 273 ALA B N 1
ATOM 4225 C CA . ALA B 1 273 ? 7.527 7.085 -5.297 1 92.89 273 ALA B CA 1
ATOM 4226 C C . ALA B 1 273 ? 8.134 7.799 -4.092 1 92.89 273 ALA B C 1
ATOM 4228 O O . ALA B 1 273 ? 7.913 7.396 -2.948 1 92.89 273 ALA B O 1
ATOM 4229 N N . PRO B 1 274 ? 8.71 8.917 -4.276 1 90.17 274 PRO B N 1
ATOM 4230 C CA . PRO B 1 274 ? 9.515 9.561 -3.235 1 90.17 274 PRO B CA 1
ATOM 4231 C C . PRO B 1 274 ? 8.699 9.921 -1.995 1 90.17 274 PRO B C 1
ATOM 4233 O O . PRO B 1 274 ? 9.243 9.979 -0.889 1 90.17 274 PRO B O 1
ATOM 4236 N N . MET B 1 275 ? 7.402 10.075 -2.127 1 88.11 275 MET B N 1
ATOM 4237 C CA . MET B 1 275 ? 6.588 10.556 -1.014 1 88.11 275 MET B CA 1
ATOM 4238 C C . MET B 1 275 ? 5.86 9.401 -0.334 1 88.11 275 MET B C 1
ATOM 4240 O O . MET B 1 275 ? 5.078 9.615 0.594 1 88.11 275 MET B O 1
ATOM 4244 N N . ALA B 1 276 ? 6.11 8.217 -0.857 1 91.1 276 ALA B N 1
ATOM 4245 C CA . ALA B 1 276 ? 5.402 7.074 -0.285 1 91.1 276 ALA B CA 1
ATOM 4246 C C . ALA B 1 276 ? 5.804 6.853 1.171 1 91.1 276 ALA B C 1
ATOM 4248 O O . ALA B 1 276 ? 6.984 6.949 1.517 1 91.1 276 ALA B O 1
ATOM 4249 N N . MET B 1 277 ? 4.804 6.664 1.962 1 93.37 277 MET B N 1
ATOM 4250 C CA . MET B 1 277 ? 5.042 6.248 3.341 1 93.37 277 MET B CA 1
ATOM 4251 C C . MET B 1 277 ? 5.346 4.755 3.414 1 93.37 277 MET B C 1
ATOM 4253 O O . MET B 1 277 ? 5.349 4.067 2.392 1 93.37 277 MET B O 1
ATOM 4257 N N . VAL B 1 278 ? 5.663 4.279 4.603 1 93.66 278 VAL B N 1
ATOM 4258 C CA . VAL B 1 278 ? 6.163 2.922 4.802 1 93.66 278 VAL B CA 1
ATOM 4259 C C . VAL B 1 278 ? 5.201 1.919 4.169 1 93.66 278 VAL B C 1
ATOM 4261 O O . VAL B 1 278 ? 5.615 1.067 3.379 1 93.66 278 VAL B O 1
ATOM 4264 N N . TYR B 1 279 ? 3.927 2.031 4.38 1 91.13 279 TYR B N 1
ATOM 4265 C CA . TYR B 1 279 ? 2.942 1.07 3.897 1 91.13 279 TYR B CA 1
ATOM 4266 C C . TYR B 1 279 ? 2.792 1.156 2.383 1 91.13 279 TYR B C 1
ATOM 4268 O O . TYR B 1 279 ? 2.635 0.135 1.71 1 91.13 279 TYR B O 1
ATOM 4276 N N . GLY B 1 280 ? 2.782 2.381 1.975 1 93.52 280 GLY B N 1
ATOM 4277 C CA . GLY B 1 280 ? 2.743 2.555 0.531 1 93.52 280 GLY B CA 1
ATOM 4278 C C . GLY B 1 280 ? 3.946 1.957 -0.174 1 93.52 280 GLY B C 1
ATOM 4279 O O . GLY B 1 280 ? 3.804 1.308 -1.212 1 93.52 280 GLY B O 1
ATOM 4280 N N . SER B 1 281 ? 5.081 2.137 0.393 1 95.83 281 SER B N 1
ATOM 4281 C CA . SER B 1 281 ? 6.312 1.581 -0.16 1 95.83 281 SER B CA 1
ATOM 4282 C C . SER B 1 281 ? 6.28 0.056 -0.157 1 95.83 281 SER B C 1
ATOM 4284 O O . SER B 1 281 ? 6.623 -0.579 -1.157 1 95.83 281 SER B O 1
ATOM 4286 N N . ALA B 1 282 ? 5.892 -0.51 0.951 1 96.57 282 ALA B N 1
ATOM 4287 C CA . ALA B 1 282 ? 5.835 -1.965 1.068 1 96.57 282 ALA B CA 1
ATOM 4288 C C . ALA B 1 282 ? 4.829 -2.556 0.085 1 96.57 282 ALA B C 1
ATOM 4290 O O . ALA B 1 282 ? 5.093 -3.586 -0.538 1 96.57 282 ALA B O 1
ATOM 4291 N N . ALA B 1 283 ? 3.686 -1.895 -0.016 1 96.04 283 ALA B N 1
ATOM 4292 C CA . ALA B 1 283 ? 2.673 -2.352 -0.964 1 96.04 283 ALA B CA 1
ATOM 4293 C C . ALA B 1 283 ? 3.224 -2.374 -2.387 1 96.04 283 ALA B C 1
ATOM 4295 O O . ALA B 1 283 ? 2.962 -3.31 -3.146 1 96.04 283 ALA B O 1
ATOM 4296 N N . GLN B 1 284 ? 3.955 -1.371 -2.721 1 96.77 284 GLN B N 1
ATOM 4297 C CA . GLN B 1 284 ? 4.586 -1.332 -4.036 1 96.77 284 GLN B CA 1
ATOM 4298 C C . GLN B 1 284 ? 5.583 -2.476 -4.201 1 96.77 284 GLN B C 1
ATOM 4300 O O . GLN B 1 284 ? 5.696 -3.057 -5.282 1 96.77 284 GLN B O 1
ATOM 4305 N N . GLY B 1 285 ? 6.281 -2.738 -3.139 1 98.13 285 GLY B N 1
ATOM 4306 C CA . GLY B 1 285 ? 7.202 -3.863 -3.165 1 98.13 285 GLY B CA 1
ATOM 4307 C C . GLY B 1 285 ? 6.52 -5.186 -3.455 1 98.13 285 GLY B C 1
ATOM 4308 O O . GLY B 1 285 ? 6.989 -5.962 -4.291 1 98.13 285 GLY B O 1
ATOM 4309 N N . VAL B 1 286 ? 5.432 -5.447 -2.789 1 97.95 286 VAL B N 1
ATOM 4310 C CA . VAL B 1 286 ? 4.669 -6.673 -2.995 1 97.95 286 VAL B CA 1
ATOM 4311 C C . VAL B 1 286 ? 4.225 -6.767 -4.453 1 97.95 286 VAL B C 1
ATOM 4313 O O . VAL B 1 286 ? 4.372 -7.814 -5.088 1 97.95 286 VAL B O 1
ATOM 4316 N N . MET B 1 287 ? 3.759 -5.688 -4.968 1 96.99 287 MET B N 1
ATOM 4317 C CA . MET B 1 287 ? 3.255 -5.675 -6.338 1 96.99 287 MET B CA 1
ATOM 4318 C C . MET B 1 287 ? 4.384 -5.916 -7.335 1 96.99 287 MET B C 1
ATOM 4320 O O . MET B 1 287 ? 4.206 -6.637 -8.318 1 96.99 287 MET B O 1
ATOM 4324 N N . ALA B 1 288 ? 5.484 -5.278 -7.078 1 98.32 288 ALA B N 1
ATOM 4325 C CA . ALA B 1 288 ? 6.64 -5.509 -7.941 1 98.32 288 ALA B CA 1
ATOM 4326 C C . ALA B 1 288 ? 7.046 -6.98 -7.931 1 98.32 288 ALA B C 1
ATOM 4328 O O . ALA B 1 288 ? 7.305 -7.566 -8.985 1 98.32 288 ALA B O 1
ATOM 4329 N N . GLY B 1 289 ? 7.095 -7.56 -6.736 1 98.44 289 GLY B N 1
ATOM 4330 C CA . GLY B 1 289 ? 7.408 -8.976 -6.624 1 98.44 289 GLY B CA 1
ATOM 4331 C C . GLY B 1 289 ? 6.433 -9.863 -7.375 1 98.44 289 GLY B C 1
ATOM 4332 O O . GLY B 1 289 ? 6.843 -10.783 -8.085 1 98.44 289 GLY B O 1
ATOM 4333 N N . ALA B 1 290 ? 5.202 -9.555 -7.223 1 97.38 290 ALA B N 1
ATOM 4334 C CA . ALA B 1 290 ? 4.162 -10.333 -7.893 1 97.38 290 ALA B CA 1
ATOM 4335 C C . ALA B 1 290 ? 4.298 -10.237 -9.41 1 97.38 290 ALA B C 1
ATOM 4337 O O . ALA B 1 290 ? 4.207 -11.246 -10.112 1 97.38 290 ALA B O 1
ATOM 4338 N N . GLU B 1 291 ? 4.504 -9.07 -9.881 1 97.53 291 GLU B N 1
ATOM 4339 C CA . GLU B 1 291 ? 4.627 -8.839 -11.317 1 97.53 291 GLU B CA 1
ATOM 4340 C C . GLU B 1 291 ? 5.841 -9.564 -11.89 1 97.53 291 GLU B C 1
ATOM 4342 O O . GLU B 1 291 ? 5.76 -10.172 -12.959 1 97.53 291 GLU B O 1
ATOM 4347 N N . ILE B 1 292 ? 6.897 -9.452 -11.219 1 98.58 292 ILE B N 1
ATOM 4348 C CA . ILE B 1 292 ? 8.117 -10.111 -11.672 1 98.58 292 ILE B CA 1
ATOM 4349 C C . ILE B 1 292 ? 7.905 -11.623 -11.703 1 98.58 292 ILE B C 1
ATOM 4351 O O . ILE B 1 292 ? 8.351 -12.3 -12.633 1 98.58 292 ILE B O 1
ATOM 4355 N N . ASN B 1 293 ? 7.289 -12.155 -10.676 1 98.42 293 ASN B N 1
ATOM 4356 C CA . ASN B 1 293 ? 7.031 -13.591 -10.66 1 98.42 293 ASN B CA 1
ATOM 4357 C C . ASN B 1 293 ? 6.251 -14.035 -11.894 1 98.42 293 ASN B C 1
ATOM 4359 O O . ASN B 1 293 ? 6.591 -15.04 -12.52 1 98.42 293 ASN B O 1
ATOM 4363 N N . PHE B 1 294 ? 5.232 -13.295 -12.242 1 96.59 294 PHE B N 1
ATOM 4364 C CA . PHE B 1 294 ? 4.45 -13.665 -13.416 1 96.59 294 PHE B CA 1
ATOM 4365 C C . PHE B 1 294 ? 5.294 -13.564 -14.681 1 96.59 294 PHE B C 1
ATOM 4367 O O . PHE B 1 294 ? 5.211 -14.426 -15.559 1 96.59 294 PHE B O 1
ATOM 4374 N N . ASP B 1 295 ? 6.044 -12.527 -14.759 1 97.43 295 ASP B N 1
ATOM 4375 C CA . ASP B 1 295 ? 6.96 -12.35 -15.882 1 97.43 295 ASP B CA 1
ATOM 4376 C C . ASP B 1 295 ? 7.887 -13.555 -16.029 1 97.43 295 ASP B C 1
ATOM 4378 O O . ASP B 1 295 ? 8.093 -14.055 -17.137 1 97.43 295 ASP B O 1
ATOM 4382 N N . LEU B 1 296 ? 8.407 -14.015 -14.962 1 98.11 296 LEU B N 1
ATOM 4383 C CA . LEU B 1 296 ? 9.338 -15.139 -14.95 1 98.11 296 LEU B CA 1
ATOM 4384 C C . LEU B 1 296 ? 8.621 -16.442 -15.287 1 98.11 296 LEU B C 1
ATOM 4386 O O . LEU B 1 296 ? 9.2 -17.329 -15.918 1 98.11 296 LEU B O 1
ATOM 4390 N N . ILE B 1 297 ? 7.378 -16.575 -14.853 1 97.04 297 ILE B N 1
ATOM 4391 C CA . ILE B 1 297 ? 6.589 -17.751 -15.204 1 97.04 297 ILE B CA 1
ATOM 4392 C C . ILE B 1 297 ? 6.464 -17.854 -16.722 1 97.04 297 ILE B C 1
ATOM 4394 O O . ILE B 1 297 ? 6.694 -18.92 -17.299 1 97.04 297 ILE B O 1
ATOM 4398 N N . LEU B 1 298 ? 6.141 -16.782 -17.35 1 95.66 298 LEU B N 1
ATOM 4399 C CA . LEU B 1 298 ? 5.981 -16.777 -18.8 1 95.66 298 LEU B CA 1
ATOM 4400 C C . LEU B 1 298 ? 7.299 -17.103 -19.494 1 95.66 298 LEU B C 1
ATOM 4402 O O . LEU B 1 298 ? 7.319 -17.843 -20.48 1 95.66 298 LEU B O 1
ATOM 4406 N N . GLU B 1 299 ? 8.35 -16.583 -18.984 1 96.48 299 GLU B N 1
ATOM 4407 C CA . GLU B 1 299 ? 9.656 -16.883 -19.564 1 96.48 299 GLU B CA 1
ATOM 4408 C C . GLU B 1 299 ? 10.006 -18.36 -19.402 1 96.48 299 GLU B C 1
ATOM 4410 O O . GLU B 1 299 ? 10.494 -18.994 -20.339 1 96.48 299 GLU B O 1
ATOM 4415 N N . ASP B 1 300 ? 9.764 -18.861 -18.194 1 96.34 300 ASP B N 1
ATOM 4416 C CA . ASP B 1 300 ? 10.077 -20.262 -17.93 1 96.34 300 ASP B CA 1
ATOM 4417 C C . ASP B 1 300 ? 9.291 -21.184 -18.859 1 96.34 300 ASP B C 1
ATOM 4419 O O . ASP B 1 300 ? 9.827 -22.178 -19.354 1 96.34 300 ASP B O 1
ATOM 4423 N N . ILE B 1 301 ? 8.101 -20.798 -19.113 1 94.54 301 ILE B N 1
ATOM 4424 C CA . ILE B 1 301 ? 7.239 -21.579 -19.992 1 94.54 301 ILE B CA 1
ATOM 4425 C C . ILE B 1 301 ? 7.756 -21.497 -21.427 1 94.54 301 ILE B C 1
ATOM 4427 O O . ILE B 1 301 ? 7.786 -22.503 -22.141 1 94.54 301 ILE B O 1
ATOM 4431 N N . SER B 1 302 ? 8.114 -20.358 -21.83 1 93.1 302 SER B N 1
ATOM 4432 C CA . SER B 1 302 ? 8.638 -20.163 -23.178 1 93.1 302 SER B CA 1
ATOM 4433 C C . SER B 1 302 ? 9.909 -20.976 -23.4 1 93.1 302 SER B C 1
ATOM 4435 O O . SER B 1 302 ? 10.091 -21.575 -24.462 1 93.1 302 SER B O 1
ATOM 4437 N N . VAL B 1 303 ? 10.741 -21.041 -22.433 1 91.96 303 VAL B N 1
ATOM 4438 C CA . VAL B 1 303 ? 11.992 -21.786 -22.521 1 91.96 303 VAL B CA 1
ATOM 4439 C C . VAL B 1 303 ? 11.699 -23.283 -22.586 1 91.96 303 VAL B C 1
ATOM 4441 O O . VAL B 1 303 ? 12.31 -24.008 -23.374 1 91.96 303 VAL B O 1
ATOM 4444 N N . ALA B 1 304 ? 10.73 -23.677 -21.82 1 89.06 304 ALA B N 1
ATOM 4445 C CA . ALA B 1 304 ? 10.358 -25.089 -21.802 1 89.06 304 ALA B CA 1
ATOM 4446 C C . ALA B 1 304 ? 9.753 -25.514 -23.137 1 89.06 304 ALA B C 1
ATOM 4448 O O . ALA B 1 304 ? 10.004 -26.623 -23.615 1 89.06 304 ALA B O 1
ATOM 4449 N N . SER B 1 305 ? 8.996 -24.588 -23.665 1 85.45 305 SER B N 1
ATOM 4450 C CA . SER B 1 305 ? 8.365 -24.876 -24.949 1 85.45 305 SER B CA 1
ATOM 4451 C C . SER B 1 305 ? 9.403 -25.004 -26.059 1 85.45 305 SER B C 1
ATOM 4453 O O . SER B 1 305 ? 9.233 -25.799 -26.986 1 85.45 305 SER B O 1
ATOM 4455 N N . ALA B 1 306 ? 10.434 -24.337 -26.155 1 85.97 306 ALA B N 1
ATOM 4456 C CA . ALA B 1 306 ? 11.464 -24.339 -27.19 1 85.97 306 ALA B CA 1
ATOM 4457 C C . ALA B 1 306 ? 12.332 -25.591 -27.098 1 85.97 306 ALA B C 1
ATOM 4459 O O . ALA B 1 306 ? 12.98 -25.978 -28.074 1 85.97 306 ALA B O 1
ATOM 4460 N N . GLN B 1 307 ? 12.264 -26.18 -25.835 1 80.12 307 GLN B N 1
ATOM 4461 C CA . GLN B 1 307 ? 13.094 -27.361 -25.623 1 80.12 307 GLN B CA 1
ATOM 4462 C C . GLN B 1 307 ? 12.314 -28.641 -25.907 1 80.12 307 GLN B C 1
ATOM 4464 O O . GLN B 1 307 ? 12.897 -29.723 -25.996 1 80.12 307 GLN B O 1
ATOM 4469 N N . SER B 1 308 ? 11.026 -28.649 -25.86 1 68.56 308 SER B N 1
ATOM 4470 C CA . SER B 1 308 ? 10.217 -29.827 -26.153 1 68.56 308 SER B CA 1
ATOM 4471 C C . SER B 1 308 ? 9.985 -29.98 -27.652 1 68.56 308 SER B C 1
ATOM 4473 O O . SER B 1 308 ? 9.975 -28.991 -28.388 1 68.56 308 SER B O 1
#

pLDDT: mean 94.44, std 7.54, range [33.14, 98.92]

Radius of gyration: 26.01 Å; Cα contacts (8 Å, |Δi|>4): 1514; chains: 2; bounding box: 66×79×56 Å

Foldseek 3Di:
DPLPDEFAEEEEAQALLRLLLLLLLLVVVGAYEYEHQPDDQLQLAQAFAPPPPQGRPGRVVVSVVSVVSSVVSPYHYDYFHFDEWDDDPQKIWTATPVGRIHIYNFYEYEHAWHWDFDQAAPQVVCPNPQEAADCRGCLQVCAQWAEEEADPEPCSLVVQLSSLVRYLHYEYAEQYDDDPVSVVSCVVSNYHYDNWHFRYWDDDVQAIWTATPVGDIDTTRHYYYHIEIEADCVHVVSHVADWDADPNYIAQDDDQLQHHPRPRYGYFACNHVVPDGSVRRNVSSSSVSVVSSVVVVVVVVVVVVVVD/DPLPDEFAEEEEAQALLRLLLLLLLLVVVGAYEYEHQPDDQLQLAQFFAPPPPQGRPGRVVVSVVSVVSSVVSPYHYDYFHWDEWDDDPQKIWTATPVGRIHIYNFYEYEHAWHWDFDQAAPQVVCPNPQEAADCRGCLQVCAQWAEEEADPDPCSLVVQLSSLVRYLHYEYAEQYDDDPVSVVSCVVSNYHYDNWHFRYWDDDVQAIWTATPVGDIDTTRHYYYHIEIEADCVHVVSHVADWDADPNYIAQDDDQLQHHPRPRYGYFACNHVVPDGSVRRNVSSSSVSVVSSVVVVVVVVVVVVVVD

Solvent-accessible surface area (backbone atoms only — not comparable to full-atom values): 30776 Å² total; per-residue (Å²): 128,79,57,83,55,76,32,51,32,36,31,38,15,62,43,56,13,24,30,27,15,44,33,41,29,14,48,63,72,43,48,39,41,33,35,23,70,82,73,60,73,60,70,53,35,71,46,36,49,76,33,80,59,45,67,56,37,36,45,68,56,46,44,49,41,23,50,53,53,16,41,74,44,66,30,43,76,41,83,40,42,82,68,43,46,40,77,54,88,82,27,34,42,36,29,32,72,86,65,49,48,42,35,22,49,28,38,34,42,16,66,30,36,46,72,46,67,77,95,30,48,56,44,74,81,33,48,45,73,39,29,39,71,47,63,80,62,45,30,55,83,53,39,73,34,39,35,38,29,47,34,90,49,73,58,27,58,56,50,47,55,61,48,32,74,44,16,81,44,34,34,38,30,17,79,63,84,68,54,69,69,56,49,52,46,36,51,48,53,51,40,46,73,67,63,40,36,66,48,33,36,45,83,40,92,95,26,31,33,39,31,32,74,87,66,51,74,44,79,28,55,33,34,36,38,72,57,38,28,39,30,83,52,63,58,52,38,62,69,71,47,70,76,42,74,56,100,67,26,35,24,44,58,56,51,89,46,10,48,30,95,49,87,56,35,30,34,19,17,27,17,41,37,61,81,49,48,70,39,43,10,21,29,27,7,32,36,28,20,50,50,49,50,53,54,48,49,55,50,53,28,54,55,44,50,76,70,107,128,79,57,82,57,74,32,49,31,35,29,37,17,62,43,57,13,22,31,27,15,42,32,42,27,14,48,62,72,45,49,39,41,32,37,23,70,82,74,61,73,58,70,51,34,70,46,36,48,75,33,80,58,43,67,56,36,37,45,68,56,45,44,50,40,22,50,52,53,17,40,73,43,68,29,44,76,41,83,39,43,80,70,44,46,42,77,54,88,82,28,34,42,38,29,33,72,86,65,48,48,42,34,20,49,28,38,35,44,16,66,30,36,43,72,48,68,78,93,30,47,57,44,75,82,32,46,46,74,38,28,39,70,46,62,80,61,47,29,54,83,52,38,74,36,39,34,37,29,46,32,89,50,73,58,27,60,55,51,46,56,60,47,33,73,44,16,80,43,34,33,40,31,18,79,63,86,69,53,68,70,56,49,51,47,36,52,46,52,52,41,44,73,68,63,40,36,64,49,32,37,46,82,40,93,94,28,30,33,37,32,32,73,89,68,50,73,44,78,28,54,34,37,36,37,69,56,38,29,39,32,80,52,62,59,53,38,62,69,72,49,70,75,42,74,53,99,68,27,35,24,44,58,56,51,88,44,11,47,30,93,50,88,57,36,29,33,18,17,27,19,40,36,59,82,49,49,68,38,44,11,21,30,27,7,33,36,29,20,50,50,49,51,52,53,48,50,55,50,53,28,53,55,44,46,74,70,102

Sequence (616 aa):
MSSHDLVDVVVVGAGAAGLAAAVALGRSLRSVIVIDAGQPRNSYAHAAHNVLGQEGIAPAELLEKGRAEARSYGVTIAPGRVAKVERTGSTFAITLDDASLLHSRRIILAHGAVDDLPEVEGLSDFWGTKVLHCAYCHGFEARDSEIVVVGTSPMAAHQALMFSQLSKTVSLVGTIDIDEQTSESLDSAGVKVLGTNAVRVSAEGDGLSVELSEGDHLSCDNIVVASRPLVDGTLYTQLGGQMEENPMGRFIPGTQTGRTPIEGVWAAGNAQAPMAMVYGSAAQGVMAGAEINFDLILEDISVASAQSMSSHDLVDVVVVGAGAAGLAAAVALGRSLRSVIVIDAGQPRNSYAHAAHNVLGQEGIAPAELLEKGRAEARSYGVTIAPGRVAKVERTGSTFAITLDDASLLHSRRIILAHGAVDDLPEVEGLSDFWGTKVLHCAYCHGFEARDSEIVVVGTSPMAAHQALMFSQLSKTVSLVGTIDIDEQTSESLDSAGVKVLGTNAVRVSAEGDGLSVELSEGDHLSCDNIVVASRPLVDGTLYTQLGGQMEENPMGRFIPGTQTGRTPIEGVWAAGNAQAPMAMVYGSAAQGVMAGAEINFDLILEDISVASAQS

Organism: Corynebacterium glutamicum (strain ATCC 13032 / DSM 20300 / JCM 1318 / BCRC 11384 / CCUG 27702 / LMG 3730 / NBRC 12168 / NCIMB 10025 / NRRL B-2784 / 534) (NCBI:txid196627)

Secondary structure (DSSP, 8-state):
--TT-EEEEEEE--SHHHHHHHHHHHHTT--EEEEE-S--GGGG-S-B-S-TT-TTB-HHHHHHHHHHHHHHTT-EEEE--EEEEEEETTEEEEEETTS-EEEEEEEEE----EEE----BTGGGGBTTTEE--HHHHTTTTTTSEEEEE-SSTHHHHHHHHHHTT-SEEEEES-----HHHHHHHHHTTPEE----EEEEEEETTEEEEEETTS-EEEESEEEE--EEE---HHHHHTT---EEETTEEE----TT-B-SSTTEEE-GGGT-TT--HHHHHHHHHHHHHHHHHHHHHHHHHHHHHH-/--TT-EEEEEEE--SHHHHHHHHHHHHTT--EEEEE-S--GGGG-S-B-S-TT-TTB-HHHHHHHHHHHHHHTT-EEEE--EEEEEEETTEEEEEETTS-EEEEEEEEE----EEE----BTGGGGBTTTEE--HHHHTTTTTTSEEEEE-SSTHHHHHHHHHHTT-SEEEEES-----HHHHHHHHHTTPEE----EEEEEEETTEEEEEETTS-EEEESEEEE--EEE---HHHHHTT---EEETTEEE----TT-B-SSTTEEE-GGGT-TT--HHHHHHHHHHHHHHHHHHHHHHHHHHHHHH-

Nearest PDB structures (foldseek):
  7jyp-assembly1_A-2  TM=8.720E-01  e=3.624E-25  Thermosipho africanus TCF52B
  2a87-assembly1_B  TM=8.690E-01  e=1.978E-22  Mycobacterium tuberculosis
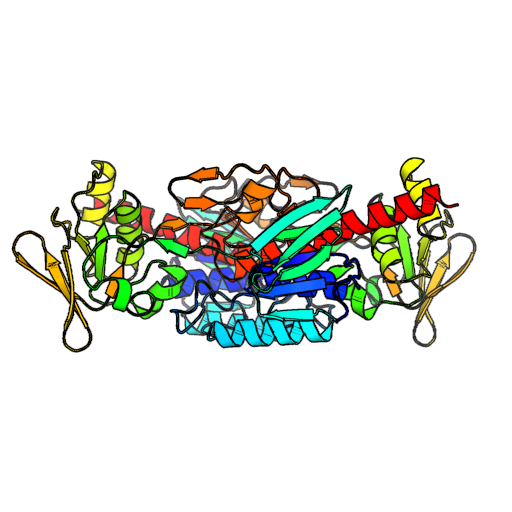  3f8r-assembly1_B  TM=8.804E-01  e=4.671E-22  Saccharolobus solfataricus
  3f8p-assembly2_D  TM=8.792E-01  e=7.387E-22  Saccharolobus solfataricus
  3f8d-assembly2_D  TM=8.532E-01  e=1.630E-20  Saccharolobus solfataricus